Protein AF-0000000086757251 (afdb_homodimer)

Structure (mmCIF, N/CA/C/O backbone):
data_AF-0000000086757251-model_v1
#
loop_
_entity.id
_entity.type
_entity.pdbx_description
1 polymer 'Kinase superfamily protein'
#
loop_
_atom_site.group_PDB
_atom_site.id
_atom_site.type_symbol
_atom_site.label_atom_id
_atom_site.label_alt_id
_atom_site.label_comp_id
_atom_site.label_asym_id
_atom_site.label_entity_id
_atom_site.label_seq_id
_atom_site.pdbx_PDB_ins_code
_atom_site.Cartn_x
_atom_site.Cartn_y
_atom_site.Cartn_z
_atom_site.occupancy
_atom_site.B_iso_or_equiv
_atom_site.auth_seq_id
_atom_site.auth_comp_id
_atom_site.auth_asym_id
_atom_site.auth_atom_id
_atom_site.pdbx_PDB_model_num
ATOM 1 N N . MET A 1 1 ? -74 -48.094 27.797 1 24.83 1 MET A N 1
ATOM 2 C CA . MET A 1 1 ? -72.938 -47.25 28.344 1 24.83 1 MET A CA 1
ATOM 3 C C . MET A 1 1 ? -72 -46.75 27.234 1 24.83 1 MET A C 1
ATOM 5 O O . MET A 1 1 ? -71.25 -47.531 26.672 1 24.83 1 MET A O 1
ATOM 9 N N . LYS A 1 2 ? -72.5 -45.875 26.359 1 26.78 2 LYS A N 1
ATOM 10 C CA . LYS A 1 2 ? -72.062 -45.219 25.125 1 26.78 2 LYS A CA 1
ATOM 11 C C . LYS A 1 2 ? -70.812 -44.375 25.344 1 26.78 2 LYS A C 1
ATOM 13 O O . LYS A 1 2 ? -70.812 -43.469 26.172 1 26.78 2 LYS A O 1
ATOM 18 N N . LEU A 1 3 ? -69.625 -44.938 25.203 1 25.67 3 LEU A N 1
ATOM 19 C CA . LEU A 1 3 ? -68.312 -44.406 25.328 1 25.67 3 LEU A CA 1
ATOM 20 C C . LEU A 1 3 ? -68.125 -43.188 24.438 1 25.67 3 LEU A C 1
ATOM 22 O O . LEU A 1 3 ? -68.25 -43.281 23.219 1 25.67 3 LEU A O 1
ATOM 26 N N . LYS A 1 4 ? -68.5 -41.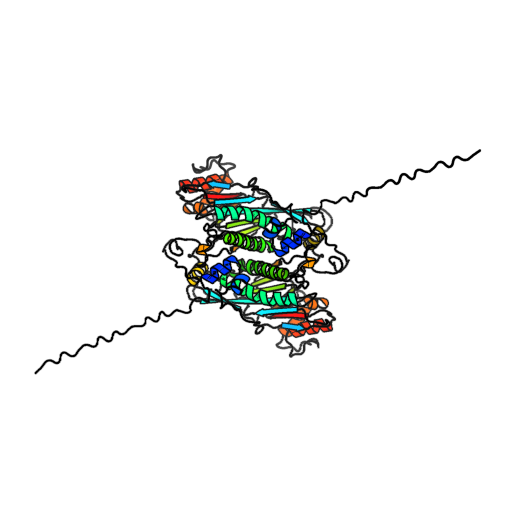969 24.938 1 30.27 4 LYS A N 1
ATOM 27 C CA . LYS A 1 4 ? -68.375 -40.656 24.312 1 30.27 4 LYS A CA 1
ATOM 28 C C . LYS A 1 4 ? -66.938 -40.438 23.828 1 30.27 4 LYS A C 1
ATOM 30 O O . LYS A 1 4 ? -66 -40.531 24.625 1 30.27 4 LYS A O 1
ATOM 35 N N . MET A 1 5 ? -66.562 -40.844 22.609 1 29.48 5 MET A N 1
ATOM 36 C CA . MET A 1 5 ? -65.312 -40.656 21.922 1 29.48 5 MET A CA 1
ATOM 37 C C . MET A 1 5 ? -64.875 -39.219 21.984 1 29.48 5 MET A C 1
ATOM 39 O O . MET A 1 5 ? -65.5 -38.312 21.438 1 29.48 5 MET A O 1
ATOM 43 N N . GLY A 1 6 ? -64.5 -38.719 23.156 1 31.41 6 GLY A N 1
ATOM 44 C CA . GLY A 1 6 ? -63.938 -37.375 23.312 1 31.41 6 GLY A CA 1
ATOM 45 C C . GLY A 1 6 ? -62.938 -37 22.25 1 31.41 6 GLY A C 1
ATOM 46 O O . GLY A 1 6 ? -62.062 -37.812 21.891 1 31.41 6 GLY A O 1
ATOM 47 N N . GLY A 1 7 ? -63.344 -36.219 21.234 1 30.58 7 GLY A N 1
ATOM 48 C CA . GLY A 1 7 ? -62.594 -35.625 20.141 1 30.58 7 GLY A CA 1
ATOM 49 C C . GLY A 1 7 ? -61.312 -34.938 20.609 1 30.58 7 GLY A C 1
ATOM 50 O O . GLY A 1 7 ? -61.344 -34.125 21.516 1 30.58 7 GLY A O 1
ATOM 51 N N . LEU A 1 8 ? -60.156 -35.656 20.719 1 28.03 8 LEU A N 1
ATOM 52 C CA . LEU A 1 8 ? -58.812 -35.156 20.953 1 28.03 8 LEU A CA 1
ATOM 53 C C . LEU A 1 8 ? -58.531 -34 20.016 1 28.03 8 LEU A C 1
ATOM 55 O O . LEU A 1 8 ? -58.469 -34.156 18.797 1 28.03 8 LEU A O 1
ATOM 59 N N . LYS A 1 9 ? -59 -32.719 20.328 1 29.77 9 LYS A N 1
ATOM 60 C CA . LYS A 1 9 ? -58.469 -31.516 19.656 1 29.77 9 LYS A CA 1
ATOM 61 C C . LYS A 1 9 ? -56.938 -31.516 19.625 1 29.77 9 LYS A C 1
ATOM 63 O O . LYS A 1 9 ? -56.312 -31.516 20.672 1 29.77 9 LYS A O 1
ATOM 68 N N . VAL A 1 10 ? -56.344 -32.188 18.641 1 30.39 10 VAL A N 1
ATOM 69 C CA . VAL A 1 10 ? -54.938 -32.031 18.344 1 30.39 10 VAL A CA 1
ATOM 70 C C . VAL A 1 10 ? -54.594 -30.531 18.219 1 30.39 10 VAL A C 1
ATOM 72 O O . VAL A 1 10 ? -55.125 -29.844 17.328 1 30.39 10 VAL A O 1
ATOM 75 N N . VAL A 1 11 ? -54.5 -29.812 19.328 1 31.31 11 VAL A N 1
ATOM 76 C CA . VAL A 1 11 ? -53.875 -28.5 19.281 1 31.31 11 VAL A CA 1
ATOM 77 C C . VAL A 1 11 ? -52.531 -28.594 18.562 1 31.31 11 VAL A C 1
ATOM 79 O O . VAL A 1 11 ? -51.625 -29.281 19.016 1 31.31 11 VAL A O 1
ATOM 82 N N . LEU A 1 12 ? -52.531 -28.469 17.234 1 30.23 12 LEU A N 1
ATOM 83 C CA . LEU A 1 12 ? -51.344 -28.188 16.453 1 30.23 12 LEU A CA 1
ATOM 84 C C . LEU A 1 12 ? -50.594 -27 17.047 1 30.23 12 LEU A C 1
ATOM 86 O O . LEU A 1 12 ? -51.062 -25.859 17.016 1 30.23 12 LEU A O 1
ATOM 90 N N . LEU A 1 13 ? -49.906 -27.188 18.188 1 29.94 13 LEU A N 1
ATOM 91 C CA . LEU A 1 13 ? -48.875 -26.234 18.578 1 29.94 13 LEU A CA 1
ATOM 92 C C . LEU A 1 13 ? -47.938 -25.922 17.406 1 29.94 13 LEU A C 1
ATOM 94 O O . LEU A 1 13 ? -47.188 -26.797 16.953 1 29.94 13 LEU A O 1
ATOM 98 N N . LEU A 1 14 ? -48.344 -25.016 16.531 1 31.31 14 LEU A N 1
ATOM 99 C CA . LEU A 1 14 ? -47.406 -24.344 15.641 1 31.31 14 LEU A CA 1
ATOM 100 C C . LEU A 1 14 ? -46.219 -23.828 16.422 1 31.31 14 LEU A C 1
ATOM 102 O O . LEU A 1 14 ? -46.312 -22.891 17.203 1 31.31 14 LEU A O 1
ATOM 106 N N . LEU A 1 15 ? -45.312 -24.703 16.922 1 32.97 15 LEU A N 1
ATOM 107 C CA . LEU A 1 15 ? -43.969 -24.234 17.281 1 32.97 15 LEU A CA 1
ATOM 108 C C . LEU A 1 15 ? -43.406 -23.328 16.203 1 32.97 15 LEU A C 1
ATOM 110 O O . LEU A 1 15 ? -43.094 -23.781 15.094 1 32.97 15 LEU A O 1
ATOM 114 N N . GLY A 1 16 ? -43.844 -22.094 16.141 1 32.56 16 GLY A N 1
ATOM 115 C CA . GLY A 1 16 ? -43.094 -21.062 15.43 1 32.56 16 GLY A CA 1
ATOM 116 C C . GLY A 1 16 ? -41.625 -21.125 15.656 1 32.56 16 GLY A C 1
ATOM 117 O O . GLY A 1 16 ? -41.125 -20.953 16.781 1 32.56 16 GLY A O 1
ATOM 118 N N . VAL A 1 17 ? -40.906 -22 15.039 1 33.5 17 VAL A N 1
ATOM 119 C CA . VAL A 1 17 ? -39.469 -21.875 14.906 1 33.5 17 VAL A CA 1
ATOM 120 C C . VAL A 1 17 ? -39.094 -20.422 14.609 1 33.5 17 VAL A C 1
ATOM 122 O O . VAL A 1 17 ? -39.375 -19.922 13.508 1 33.5 17 VAL A O 1
ATOM 125 N N . PHE A 1 18 ? -39.188 -19.562 15.594 1 33.09 18 PHE A N 1
ATOM 126 C CA . PHE A 1 18 ? -38.406 -18.328 15.461 1 33.09 18 PHE A CA 1
ATOM 127 C C . PHE A 1 18 ? -37 -18.609 14.977 1 33.09 18 PHE A C 1
ATOM 129 O O . PHE A 1 18 ? -36.188 -19.188 15.711 1 33.09 18 PHE A O 1
ATOM 136 N N . MET A 1 19 ? -36.906 -18.781 13.727 1 33 19 MET A N 1
ATOM 137 C CA . MET A 1 19 ? -35.594 -18.578 13.172 1 33 19 MET A CA 1
ATOM 138 C C . MET A 1 19 ? -34.938 -17.344 13.773 1 33 19 MET A C 1
ATOM 140 O O . MET A 1 19 ? -35.375 -16.219 13.555 1 33 19 MET A O 1
ATOM 144 N N . CYS A 1 20 ? -34.438 -17.453 14.953 1 31.94 20 CYS A N 1
ATOM 145 C CA . CYS A 1 20 ? -33.438 -16.484 15.391 1 31.94 20 CYS A CA 1
ATOM 146 C C . CYS A 1 20 ? -32.531 -16.062 14.25 1 31.94 20 CYS A C 1
ATOM 148 O O . CYS A 1 20 ? -31.672 -16.844 13.828 1 31.94 20 CYS A O 1
ATOM 150 N N . VAL A 1 21 ? -33.094 -15.297 13.367 1 34.94 21 VAL A N 1
ATOM 151 C CA . VAL A 1 21 ? -32.156 -14.508 12.594 1 34.94 21 VAL A CA 1
ATOM 152 C C . VAL A 1 21 ? -31.094 -13.906 13.516 1 34.94 21 VAL A C 1
ATOM 154 O O . VAL A 1 21 ? -31.422 -13.062 14.359 1 34.94 21 VAL A O 1
ATOM 157 N N . ILE A 1 22 ? -30.297 -14.641 14.078 1 34.75 22 ILE A N 1
ATOM 158 C CA . ILE A 1 22 ? -29.109 -14.031 14.672 1 34.75 22 ILE A CA 1
ATOM 159 C C . ILE A 1 22 ? -28.688 -12.82 13.844 1 34.75 22 ILE A C 1
ATOM 161 O O . ILE A 1 22 ? -28.375 -12.945 12.656 1 34.75 22 ILE A O 1
ATOM 165 N N . PRO A 1 23 ? -29.203 -11.648 14.156 1 38.66 23 PRO A N 1
ATOM 166 C CA . PRO A 1 23 ? -28.688 -10.438 13.516 1 38.66 23 PRO A CA 1
ATOM 167 C C . PRO A 1 23 ? -27.172 -10.438 13.383 1 38.66 23 PRO A C 1
ATOM 169 O O . PRO A 1 23 ? -26.562 -9.367 13.305 1 38.66 23 PRO A O 1
ATOM 172 N N . PHE A 1 24 ? -26.484 -11.516 13.477 1 38.84 24 PHE A N 1
ATOM 173 C CA . PHE A 1 24 ? -25.031 -11.508 13.664 1 38.84 24 PHE A CA 1
ATOM 174 C C . PHE A 1 24 ? -24.359 -10.562 12.68 1 38.84 24 PHE A C 1
ATOM 176 O O . PHE A 1 24 ? -23.188 -10.234 12.828 1 38.84 24 PHE A O 1
ATOM 183 N N . SER A 1 25 ? -24.594 -10.609 11.312 1 46.91 25 SER A N 1
ATOM 184 C CA . SER A 1 25 ? -23.594 -10.227 10.312 1 46.91 25 SER A CA 1
ATOM 185 C C . SER A 1 25 ? -23.375 -8.719 10.289 1 46.91 25 SER A C 1
ATOM 187 O O . SER A 1 25 ? -24.344 -7.949 10.359 1 46.91 25 SER A O 1
ATOM 189 N N . TYR A 1 26 ? -22.453 -8.195 11.094 1 49.94 26 TYR A N 1
ATOM 190 C CA . TYR A 1 26 ? -22.109 -6.781 11.023 1 49.94 26 TYR A CA 1
ATOM 191 C C . TYR A 1 26 ? -22.438 -6.207 9.648 1 49.94 26 TYR A C 1
ATOM 193 O O . TYR A 1 26 ? -21.609 -5.512 9.055 1 49.94 26 TYR A O 1
ATOM 201 N N . GLY A 1 27 ? -23.734 -6.586 9.266 1 54.53 27 GLY A N 1
ATOM 202 C CA . GLY A 1 27 ? -24.234 -5.918 8.078 1 54.53 27 GLY A CA 1
ATOM 203 C C . GLY A 1 27 ? -23.516 -6.336 6.809 1 54.53 27 GLY A C 1
ATOM 204 O O . GLY A 1 27 ? -23.656 -5.688 5.77 1 54.53 27 GLY A O 1
ATOM 205 N N . LEU A 1 28 ? -22.484 -7.129 7 1 62.28 28 LEU A N 1
ATOM 206 C CA . LEU A 1 28 ? -21.875 -7.582 5.758 1 62.28 28 LEU A CA 1
ATOM 207 C C . LEU A 1 28 ? -22.812 -8.5 4.984 1 62.28 28 LEU A C 1
ATOM 209 O O . LEU A 1 28 ? -22.922 -9.688 5.293 1 62.28 28 LEU A O 1
ATOM 213 N N . SER A 1 29 ? -23.781 -7.832 4.258 1 66.69 29 SER A N 1
ATOM 214 C CA . SER A 1 29 ? -24.656 -8.625 3.395 1 66.69 29 SER A CA 1
ATOM 215 C C . SER A 1 29 ? -23.891 -9.156 2.186 1 66.69 29 SER A C 1
ATOM 217 O O . SER A 1 29 ? -22.859 -8.609 1.802 1 66.69 29 SER A O 1
ATOM 219 N N . GLU A 1 30 ? -24.359 -10.297 1.743 1 76.56 30 GLU A N 1
ATOM 220 C CA . GLU A 1 30 ? -23.797 -10.953 0.568 1 76.56 30 GLU A CA 1
ATOM 221 C C . GLU A 1 30 ? -23.641 -9.977 -0.592 1 76.56 30 GLU A C 1
ATOM 223 O O . GLU A 1 30 ? -22.578 -9.93 -1.231 1 76.56 30 GLU A O 1
ATOM 228 N N . SER A 1 31 ? -24.609 -9.203 -0.72 1 81.19 31 SER A N 1
ATOM 229 C CA . SER A 1 31 ? -24.609 -8.266 -1.836 1 81.19 31 SER A CA 1
ATOM 230 C C . SER A 1 31 ? -23.578 -7.164 -1.637 1 81.19 31 SER A C 1
ATOM 232 O O . SER A 1 31 ? -22.938 -6.727 -2.596 1 81.19 31 SER A O 1
ATOM 234 N N . CYS A 1 32 ? -23.281 -6.895 -0.392 1 86.75 32 CYS A N 1
ATOM 235 C CA . CYS A 1 32 ? -22.375 -5.785 -0.13 1 86.75 32 CYS A CA 1
ATOM 236 C C . CYS A 1 32 ? -20.922 -6.203 -0.359 1 86.75 32 CYS A C 1
ATOM 238 O O . CYS A 1 32 ? -20.094 -5.383 -0.757 1 86.75 32 CYS A O 1
ATOM 240 N N . MET A 1 33 ? -20.672 -7.496 -0.196 1 86.81 33 MET A N 1
ATOM 241 C CA . MET A 1 33 ? -19.312 -8 -0.446 1 86.81 33 MET A CA 1
ATOM 242 C C . MET A 1 33 ? -18.969 -7.898 -1.926 1 86.81 33 MET A C 1
ATOM 244 O O . MET A 1 33 ? -17.859 -7.48 -2.275 1 86.81 33 MET A O 1
ATOM 248 N N . MET A 1 34 ? -19.906 -8.234 -2.725 1 89.19 34 MET A N 1
ATOM 249 C CA . MET A 1 34 ? -19.688 -8.164 -4.168 1 89.19 34 MET A CA 1
ATOM 250 C C . MET A 1 34 ? -19.547 -6.715 -4.621 1 89.19 34 MET A C 1
ATOM 252 O O . MET A 1 34 ? -18.656 -6.398 -5.422 1 89.19 34 MET A O 1
ATOM 256 N N . VAL A 1 35 ? -20.422 -5.863 -4.098 1 90.69 35 VAL A N 1
ATOM 257 C CA . VAL A 1 35 ? -20.375 -4.445 -4.441 1 90.69 35 VAL A CA 1
ATOM 258 C C . VAL A 1 35 ? -19.031 -3.848 -4.027 1 90.69 35 VAL A C 1
ATOM 260 O O . VAL A 1 35 ? -18.438 -3.078 -4.777 1 90.69 35 VAL A O 1
ATOM 263 N N . TYR A 1 36 ? -18.531 -4.234 -2.889 1 89.75 36 TYR A N 1
ATOM 264 C CA . TYR A 1 36 ? -17.25 -3.754 -2.393 1 89.75 36 TYR A CA 1
ATOM 265 C C . TYR A 1 36 ? -16.109 -4.184 -3.312 1 89.75 36 TYR A C 1
ATOM 267 O O . TYR A 1 36 ? -15.242 -3.379 -3.645 1 89.75 36 TYR A O 1
ATOM 275 N N . ASP A 1 37 ? -16.125 -5.461 -3.623 1 90.5 37 ASP A N 1
ATOM 276 C CA . ASP A 1 37 ? -15.023 -5.973 -4.441 1 90.5 37 ASP A CA 1
ATOM 277 C C . ASP A 1 37 ? -15.008 -5.32 -5.82 1 90.5 37 ASP A C 1
ATOM 279 O O . ASP A 1 37 ? -13.961 -5.234 -6.465 1 90.5 37 ASP A O 1
ATOM 283 N N . GLU A 1 38 ? -16.156 -4.816 -6.266 1 91.5 38 GLU A N 1
ATOM 284 C CA . GLU A 1 38 ? -16.281 -4.195 -7.582 1 91.5 38 GLU A CA 1
ATOM 285 C C . GLU A 1 38 ? -15.789 -2.75 -7.562 1 91.5 38 GLU A C 1
ATOM 287 O O . GLU A 1 38 ? -15.023 -2.338 -8.438 1 91.5 38 GLU A O 1
ATOM 292 N N . GLY A 1 39 ? -16.25 -2.057 -6.547 1 92.75 39 GLY A N 1
ATOM 293 C CA . GLY A 1 39 ? -16 -0.626 -6.602 1 92.75 39 GLY A CA 1
ATOM 294 C C . GLY A 1 39 ? -15.5 -0.056 -5.285 1 92.75 39 GLY A C 1
ATOM 295 O O . GLY A 1 39 ? -15.344 1.158 -5.148 1 92.75 39 GLY A O 1
ATOM 296 N N . ARG A 1 40 ? -15.281 -0.9 -4.363 1 93.06 40 ARG A N 1
ATOM 297 C CA . ARG A 1 40 ? -14.773 -0.515 -3.051 1 93.06 40 ARG A CA 1
ATOM 298 C C . ARG A 1 40 ? -15.75 0.404 -2.332 1 93.06 40 ARG A C 1
ATOM 300 O O . ARG A 1 40 ? -16.969 0.252 -2.471 1 93.06 40 ARG A O 1
ATOM 307 N N . ALA A 1 41 ? -15.344 1.304 -1.466 1 91.44 41 ALA A N 1
ATOM 308 C CA . ALA A 1 41 ? -16.172 2.055 -0.527 1 91.44 41 ALA A CA 1
ATOM 309 C C . ALA A 1 41 ? -17.188 2.916 -1.266 1 91.44 41 ALA A C 1
ATOM 311 O O . ALA A 1 41 ? -18.375 2.949 -0.895 1 91.44 41 ALA A O 1
ATOM 312 N N . PRO A 1 42 ? -16.766 3.678 -2.361 1 92.69 42 PRO A N 1
ATOM 313 C CA . PRO A 1 42 ? -17.781 4.492 -3.041 1 92.69 42 PRO A CA 1
ATOM 314 C C . PRO A 1 42 ? -18.969 3.668 -3.539 1 92.69 42 PRO A C 1
ATOM 316 O O . PRO A 1 42 ? -20.109 4.117 -3.453 1 92.69 42 PRO A O 1
ATOM 319 N N . ALA A 1 43 ? -18.688 2.486 -4.051 1 92.25 43 ALA A N 1
ATOM 320 C CA . ALA A 1 43 ? -19.75 1.624 -4.551 1 92.25 43 ALA A CA 1
ATOM 321 C C . ALA A 1 43 ? -20.672 1.168 -3.416 1 92.25 43 ALA A C 1
ATOM 323 O O . ALA A 1 43 ? -21.891 1.141 -3.566 1 92.25 43 ALA A O 1
ATOM 324 N N . VAL A 1 44 ? -20.094 0.826 -2.281 1 90.12 44 VAL A N 1
ATOM 325 C CA . VAL A 1 44 ? -20.859 0.367 -1.129 1 90.12 44 VAL A CA 1
ATOM 326 C C . VAL A 1 44 ? -21.766 1.489 -0.633 1 90.12 44 VAL A C 1
ATOM 328 O O . VAL A 1 44 ? -22.953 1.267 -0.368 1 90.12 44 VAL A O 1
ATOM 331 N N . LEU A 1 45 ? -21.234 2.709 -0.565 1 89.56 45 LEU A N 1
ATOM 332 C CA . LEU A 1 45 ? -21.969 3.85 -0.016 1 89.56 45 LEU A CA 1
ATOM 333 C C . LEU A 1 45 ? -23.109 4.266 -0.939 1 89.56 45 LEU A C 1
ATOM 335 O O . LEU A 1 45 ? -24.109 4.828 -0.485 1 89.56 45 LEU A O 1
ATOM 339 N N . ARG A 1 46 ? -23 3.969 -2.182 1 90.06 46 ARG A N 1
ATOM 340 C CA . ARG A 1 46 ? -24.016 4.398 -3.15 1 90.06 46 ARG A CA 1
ATOM 341 C C . ARG A 1 46 ? -24.984 3.27 -3.461 1 90.06 46 ARG A C 1
ATOM 343 O O . ARG A 1 46 ? -26 3.488 -4.125 1 90.06 46 ARG A O 1
ATOM 350 N N . SER A 1 47 ? -24.703 2.096 -2.975 1 89.12 47 SER A N 1
ATOM 351 C CA . SER A 1 47 ? -25.516 0.935 -3.338 1 89.12 47 SER A CA 1
ATOM 352 C C . SER A 1 47 ? -26.766 0.849 -2.488 1 89.12 47 SER A C 1
ATOM 354 O O . SER A 1 47 ? -26.703 0.896 -1.258 1 89.12 47 SER A O 1
ATOM 356 N N . PRO A 1 48 ? -27.906 0.667 -3.049 1 86.69 48 PRO A N 1
ATOM 357 C CA . PRO A 1 48 ? -29.141 0.462 -2.277 1 86.69 48 PRO A CA 1
ATOM 358 C C . PRO A 1 48 ? -29.141 -0.857 -1.507 1 86.69 48 PRO A C 1
ATOM 360 O O . PRO A 1 48 ? -29.906 -1.022 -0.558 1 86.69 48 PRO A O 1
ATOM 363 N N . GLU A 1 49 ? -28.297 -1.789 -1.892 1 83.44 49 GLU A N 1
ATOM 364 C CA . GLU A 1 49 ? -28.219 -3.105 -1.264 1 83.44 49 GLU A CA 1
ATOM 365 C C . GLU A 1 49 ? -27.422 -3.049 0.036 1 83.44 49 GLU A C 1
ATOM 367 O O . GLU A 1 49 ? -27.406 -4.012 0.803 1 83.44 49 GLU A O 1
ATOM 372 N N . CYS A 1 50 ? -26.734 -1.93 0.212 1 84.38 50 CYS A N 1
ATOM 373 C CA . CYS A 1 50 ? -25.891 -1.798 1.396 1 84.38 50 CYS A CA 1
ATOM 374 C C . CYS A 1 50 ? -26.328 -0.61 2.246 1 84.38 50 CYS A C 1
ATOM 376 O O . CYS A 1 50 ? -25.547 0.324 2.459 1 84.38 50 CYS A O 1
ATOM 378 N N . PRO A 1 51 ? -27.484 -0.583 2.863 1 69.75 51 PRO A N 1
ATOM 379 C CA . PRO A 1 51 ? -28.062 0.611 3.48 1 69.75 51 PRO A CA 1
ATOM 380 C C . PRO A 1 51 ? -27.406 0.966 4.812 1 69.75 51 PRO A C 1
ATOM 382 O O . PRO A 1 51 ? -27.422 2.129 5.227 1 69.75 51 PRO A O 1
ATOM 385 N N . ASP A 1 52 ? -26.828 -0.021 5.559 1 64.75 52 ASP A N 1
ATOM 386 C CA . ASP A 1 52 ? -26.438 0.162 6.953 1 64.75 52 ASP A CA 1
ATOM 387 C C . ASP A 1 52 ? -25.047 0.799 7.047 1 64.75 52 ASP A C 1
ATOM 389 O O . ASP A 1 52 ? -24.547 1.06 8.148 1 64.75 52 ASP A O 1
ATOM 393 N N . TRP A 1 53 ? -24.422 0.988 6.02 1 60.53 53 TRP A N 1
ATOM 394 C CA . TRP A 1 53 ? -23.047 1.456 6.176 1 60.53 53 TRP A CA 1
ATOM 395 C C . TRP A 1 53 ? -22.984 2.977 6.098 1 60.53 53 TRP A C 1
ATOM 397 O O . TRP A 1 53 ? -22.703 3.539 5.035 1 60.53 53 TRP A O 1
ATOM 407 N N . VAL A 1 54 ? -23.938 3.656 6.719 1 51.78 54 VAL A N 1
ATOM 408 C CA . VAL A 1 54 ? -23.828 5.109 6.812 1 51.78 54 VAL A CA 1
ATOM 409 C C . VAL A 1 54 ? -22.875 5.48 7.945 1 51.78 54 VAL A C 1
ATOM 411 O O . VAL A 1 54 ? -23.141 5.199 9.117 1 51.78 54 VAL A O 1
ATOM 414 N N . LEU A 1 55 ? -21.609 5.117 7.836 1 54.84 55 LEU A N 1
ATOM 415 C CA . LEU A 1 55 ? -20.625 5.328 8.891 1 54.84 55 LEU A CA 1
ATOM 416 C C . LEU A 1 55 ? -20.594 6.789 9.336 1 54.84 55 LEU A C 1
ATOM 418 O O . LEU A 1 55 ? -20.562 7.691 8.492 1 54.84 55 LEU A O 1
ATOM 422 N N . SER A 1 56 ? -21.266 6.938 10.375 1 48.38 56 SER A N 1
ATOM 423 C CA . SER A 1 56 ? -21.453 8.203 11.07 1 48.38 56 SER A CA 1
ATOM 424 C C . SER A 1 56 ? -20.141 8.969 11.203 1 48.38 56 SER A C 1
ATOM 426 O O . SER A 1 56 ? -19.062 8.398 11.039 1 48.38 56 SER A O 1
ATOM 428 N N . ALA A 1 57 ? -20.266 10.156 11.969 1 45.16 57 ALA A N 1
ATOM 429 C CA . ALA A 1 57 ? -19.703 11.453 12.32 1 45.16 57 ALA A CA 1
ATOM 430 C C . ALA A 1 57 ? -18.344 11.312 12.969 1 45.16 57 ALA A C 1
ATOM 432 O O . ALA A 1 57 ? -18 10.242 13.484 1 45.16 57 ALA A O 1
ATOM 433 N N . GLU A 1 58 ? -17.672 12.328 13.086 1 49.38 58 GLU A N 1
ATOM 434 C CA . GLU A 1 58 ? -16.484 12.992 13.609 1 49.38 58 GLU A CA 1
ATOM 435 C C . GLU A 1 58 ? -16.188 12.547 15.039 1 49.38 58 GLU A C 1
ATOM 437 O O . GLU A 1 58 ? -16.969 12.797 15.953 1 49.38 58 GLU A O 1
ATOM 442 N N . SER A 1 59 ? -15.953 11.219 15.289 1 51 59 SER A N 1
ATOM 443 C CA . SER A 1 59 ? -15.703 11.117 16.719 1 51 59 SER A CA 1
ATOM 444 C C . SER A 1 59 ? -14.375 11.766 17.094 1 51 59 SER A C 1
ATOM 446 O O . SER A 1 59 ? -13.312 11.32 16.656 1 51 59 SER A O 1
ATOM 448 N N . ARG A 1 60 ? -14.43 13.102 17.203 1 56.97 60 ARG A N 1
ATOM 449 C CA . ARG A 1 60 ? -13.312 13.852 17.766 1 56.97 60 ARG A CA 1
ATOM 450 C C . ARG A 1 60 ? -13.18 13.609 19.266 1 56.97 60 ARG A C 1
ATOM 452 O O . ARG A 1 60 ? -12.383 14.273 19.938 1 56.97 60 ARG A O 1
ATOM 459 N N . LEU A 1 61 ? -13.969 12.648 19.828 1 55.38 61 LEU A N 1
ATOM 460 C CA . LEU A 1 61 ? -14.156 12.727 21.266 1 55.38 61 LEU A CA 1
ATOM 461 C C . LEU A 1 61 ? -12.859 12.375 22 1 55.38 61 LEU A C 1
ATOM 463 O O . LEU A 1 61 ? -12.594 12.906 23.078 1 55.38 61 LEU A O 1
ATOM 467 N N . ASN A 1 62 ? -11.906 11.68 21.328 1 72.44 62 ASN A N 1
ATOM 468 C CA . ASN A 1 62 ? -10.773 11.297 22.156 1 72.44 62 ASN A CA 1
ATOM 469 C C . ASN A 1 62 ? -9.453 11.812 21.594 1 72.44 62 ASN A C 1
ATOM 471 O O . ASN A 1 62 ? -8.398 11.227 21.828 1 72.44 62 ASN A O 1
ATOM 475 N N . CYS A 1 63 ? -9.672 12.969 20.984 1 86.75 63 CYS A N 1
ATOM 476 C CA . CYS A 1 63 ? -8.477 13.547 20.375 1 86.75 63 CYS A CA 1
ATOM 477 C C . CYS A 1 63 ? -8.195 14.938 20.938 1 86.75 63 CYS A C 1
ATOM 479 O O . CYS A 1 63 ? -9.125 15.703 21.188 1 86.75 63 CYS A O 1
ATOM 481 N N . GLN A 1 64 ? -6.988 15.234 21.297 1 89.69 64 GLN A N 1
ATOM 482 C CA . GLN A 1 64 ? -6.562 16.594 21.609 1 89.69 64 GLN A CA 1
ATOM 483 C C . GLN A 1 64 ? -6.145 17.344 20.344 1 89.69 64 GLN A C 1
ATOM 485 O O . GLN A 1 64 ? -5.141 17 19.719 1 89.69 64 GLN A O 1
ATOM 490 N N . PHE A 1 65 ? -6.973 18.281 19.953 1 93.5 65 PHE A N 1
ATOM 491 C CA . PHE A 1 65 ? -6.652 19.016 18.734 1 93.5 65 PHE A CA 1
ATOM 492 C C . PHE A 1 65 ? -7 20.484 18.875 1 93.5 65 PHE A C 1
ATOM 494 O O . PHE A 1 65 ? -7.715 20.875 19.797 1 93.5 65 PHE A O 1
ATOM 501 N N . SER A 1 66 ? -6.375 21.297 18.109 1 94.88 66 SER A N 1
ATOM 502 C CA . SER A 1 66 ? -6.668 22.734 18 1 94.88 66 SER A CA 1
ATOM 503 C C . SER A 1 66 ? -6.582 23.203 16.562 1 94.88 66 SER A C 1
ATOM 505 O O . SER A 1 66 ? -5.691 22.781 15.812 1 94.88 66 SER A O 1
ATOM 507 N N . THR A 1 67 ? -7.609 23.891 16.125 1 95.56 67 THR A N 1
ATOM 508 C CA . THR A 1 67 ? -7.629 24.516 14.805 1 95.56 67 THR A CA 1
ATOM 509 C C . THR A 1 67 ? -8.016 25.984 14.898 1 95.56 67 THR A C 1
ATOM 511 O O . THR A 1 67 ? -8.883 26.359 15.695 1 95.56 67 THR A O 1
ATOM 514 N N . THR A 1 68 ? -7.293 26.844 14.227 1 96.25 68 THR A N 1
ATOM 515 C CA . THR A 1 68 ? -7.648 28.266 14.164 1 96.25 68 THR A CA 1
ATOM 516 C C . THR A 1 68 ? -7.387 28.828 12.766 1 96.25 68 THR A C 1
ATOM 518 O O . THR A 1 68 ? -6.5 28.344 12.055 1 96.25 68 THR A O 1
ATOM 521 N N . GLN A 1 69 ? -8.164 29.719 12.445 1 96.56 69 GLN A N 1
ATOM 522 C CA . GLN A 1 69 ? -8.008 30.375 11.148 1 96.56 69 GLN A CA 1
ATOM 523 C C . GLN A 1 69 ? -6.719 31.188 11.102 1 96.56 69 GLN A C 1
ATOM 525 O O . GLN A 1 69 ? -6.164 31.422 10.023 1 96.56 69 GLN A O 1
ATOM 530 N N . GLY A 1 70 ? -6.195 31.594 12.266 1 95.62 70 GLY A N 1
ATOM 531 C CA . GLY A 1 70 ? -5.004 32.406 12.32 1 95.62 70 GLY A CA 1
ATOM 532 C C . GLY A 1 70 ? -5.188 33.781 11.656 1 95.62 70 GLY A C 1
ATOM 533 O O . GLY A 1 70 ? -6.156 34.469 11.945 1 95.62 70 GLY A O 1
ATOM 534 N N . ARG A 1 71 ? -4.316 34.156 10.852 1 95.69 71 ARG A N 1
ATOM 535 C CA . ARG A 1 71 ? -4.363 35.469 10.227 1 95.69 71 ARG A CA 1
ATOM 536 C C . ARG A 1 71 ? -4.953 35.406 8.828 1 95.69 71 ARG A C 1
ATOM 538 O O . ARG A 1 71 ? -4.977 36.406 8.102 1 95.69 71 ARG A O 1
ATOM 545 N N . ARG A 1 72 ? -5.371 34.188 8.414 1 95.5 72 ARG A N 1
ATOM 546 C CA . ARG A 1 72 ? -6.047 34.031 7.133 1 95.5 72 ARG A CA 1
ATOM 547 C C . ARG A 1 72 ? -7.492 34.5 7.211 1 95.5 72 ARG A C 1
ATOM 549 O O . ARG A 1 72 ? -8.047 34.625 8.305 1 95.5 72 ARG A O 1
ATOM 556 N N . ARG A 1 73 ? -8.086 34.75 6.098 1 94.44 73 ARG A N 1
ATOM 557 C CA . ARG A 1 73 ? -9.469 35.219 6.027 1 94.44 73 ARG A CA 1
ATOM 558 C C . ARG A 1 73 ? -10.438 34.062 6.301 1 94.44 73 ARG A C 1
ATOM 560 O O . ARG A 1 73 ? -11.523 34.281 6.844 1 94.44 73 ARG A O 1
ATOM 567 N N . TYR A 1 74 ? -10.07 32.906 5.852 1 95.31 74 TYR A N 1
ATOM 568 C CA . TYR A 1 74 ? -10.945 31.75 6.047 1 95.31 74 TYR A CA 1
ATOM 569 C C . TYR A 1 74 ? -10.164 30.531 6.492 1 95.31 74 TYR A C 1
ATOM 571 O O . TYR A 1 74 ? -8.953 30.438 6.27 1 95.31 74 TYR A O 1
ATOM 579 N N . GLN A 1 75 ? -10.852 29.594 7.137 1 97.19 75 GLN A N 1
ATOM 580 C CA . GLN A 1 75 ? -10.281 28.328 7.586 1 97.19 75 GLN A CA 1
ATOM 581 C C . GLN A 1 75 ? -10.445 27.234 6.527 1 97.19 75 GLN A C 1
ATOM 583 O O . GLN A 1 75 ? -11.562 26.875 6.176 1 97.19 75 GLN A O 1
ATOM 588 N N . GLU A 1 76 ? -9.32 26.734 6.062 1 98.06 76 GLU A N 1
ATOM 589 C CA . GLU A 1 76 ? -9.367 25.734 5.012 1 98.06 76 GLU A CA 1
ATOM 590 C C . GLU A 1 76 ? -8.867 24.375 5.52 1 98.06 76 GLU A C 1
ATOM 592 O O . GLU A 1 76 ? -8.961 23.375 4.816 1 98.06 76 GLU A O 1
ATOM 597 N N . ASP A 1 77 ? -8.367 24.328 6.758 1 98.12 77 ASP A N 1
ATOM 598 C CA . ASP A 1 77 ? -7.879 23.078 7.344 1 98.12 77 ASP A CA 1
ATOM 599 C C . ASP A 1 77 ? -9.031 22.234 7.859 1 98.12 77 ASP A C 1
ATOM 601 O O . ASP A 1 77 ? -10.039 22.766 8.336 1 98.12 77 ASP A O 1
ATOM 605 N N . HIS A 1 78 ? -8.875 20.984 7.73 1 97.31 78 HIS A N 1
ATOM 606 C CA . HIS A 1 78 ? -9.781 20.047 8.359 1 97.31 78 HIS A CA 1
ATOM 607 C C . HIS A 1 78 ? -9.023 18.938 9.07 1 97.31 78 HIS A C 1
ATOM 609 O O . HIS A 1 78 ? -7.922 18.562 8.648 1 97.31 78 HIS A O 1
ATOM 615 N N . ILE A 1 79 ? -9.578 18.469 10.211 1 95.69 79 ILE A N 1
ATOM 616 C CA . ILE A 1 79 ? -8.977 17.406 11.008 1 95.69 79 ILE A CA 1
ATOM 617 C C . ILE A 1 79 ? -9.961 16.25 11.156 1 95.69 79 ILE A C 1
ATOM 619 O O . ILE A 1 79 ? -11.156 16.469 11.352 1 95.69 79 ILE A O 1
ATOM 623 N N . SER A 1 80 ? -9.5 15.055 10.969 1 93.56 80 SER A N 1
ATOM 624 C CA . SER A 1 80 ? -10.211 13.828 11.305 1 93.56 80 SER A CA 1
ATOM 625 C C . SER A 1 80 ? -9.445 13 12.328 1 93.56 80 SER A C 1
ATOM 627 O O . SER A 1 80 ? -8.266 12.703 12.133 1 93.56 80 SER A O 1
ATOM 629 N N . CYS A 1 81 ? -10.156 12.672 13.469 1 93.06 81 CYS A N 1
ATOM 630 C CA . CYS A 1 81 ? -9.438 11.961 14.523 1 93.06 81 CYS A CA 1
ATOM 631 C C . CYS A 1 81 ? -10.359 10.969 15.234 1 93.06 81 CYS A C 1
ATOM 633 O O . CYS A 1 81 ? -11.461 11.336 15.656 1 93.06 81 CYS A O 1
ATOM 635 N N . ASN A 1 82 ? -10.023 9.758 15.289 1 91.19 82 ASN A N 1
ATOM 636 C CA . ASN A 1 82 ? -10.617 8.688 16.078 1 91.19 82 ASN A CA 1
ATOM 637 C C . ASN A 1 82 ? -9.555 7.766 16.672 1 91.19 82 ASN A C 1
ATOM 639 O O . ASN A 1 82 ? -8.961 6.961 15.945 1 91.19 82 ASN A O 1
ATOM 643 N N . LEU A 1 83 ? -9.312 7.871 17.938 1 90.94 83 LEU A N 1
ATOM 644 C CA . LEU A 1 83 ? -8.234 7.105 18.562 1 90.94 83 LEU A CA 1
ATOM 645 C C . LEU A 1 83 ? -8.742 5.746 19.047 1 90.94 83 LEU A C 1
ATOM 647 O O . LEU A 1 83 ? -7.949 4.898 19.453 1 90.94 83 LEU A O 1
ATOM 651 N N . ASP A 1 84 ? -10.031 5.527 18.953 1 86.62 84 ASP A N 1
ATOM 652 C CA . ASP A 1 84 ? -10.617 4.285 19.453 1 86.62 84 ASP A CA 1
ATOM 653 C C . ASP A 1 84 ? -11.586 3.686 18.422 1 86.62 84 ASP A C 1
ATOM 655 O O . ASP A 1 84 ? -12.719 3.352 18.766 1 86.62 84 ASP A O 1
ATOM 659 N N . MET A 1 85 ? -11.109 3.725 17.219 1 85.56 85 MET A N 1
ATOM 660 C CA . MET A 1 85 ? -11.945 3.102 16.188 1 85.56 85 MET A CA 1
ATOM 661 C C . MET A 1 85 ? -11.969 1.586 16.359 1 85.56 85 MET A C 1
ATOM 663 O O . MET A 1 85 ? -10.914 0.943 16.391 1 85.56 85 MET A O 1
ATOM 667 N N . LYS A 1 86 ? -13.133 1.025 16.531 1 83.12 86 LYS A N 1
ATOM 668 C CA . LYS A 1 86 ? -13.281 -0.419 16.688 1 83.12 86 LYS A CA 1
ATOM 669 C C . LYS A 1 86 ? -13.562 -1.085 15.336 1 83.12 86 LYS A C 1
ATOM 671 O O . LYS A 1 86 ? -14.555 -0.762 14.68 1 83.12 86 LYS A O 1
ATOM 676 N N . ILE A 1 87 ? -12.711 -1.868 14.922 1 80.31 87 ILE A N 1
ATOM 677 C CA . ILE A 1 87 ? -12.898 -2.654 13.711 1 80.31 87 ILE A CA 1
ATOM 678 C C . ILE A 1 87 ? -13.234 -4.098 14.078 1 80.31 87 ILE A C 1
ATOM 680 O O . ILE A 1 87 ? -12.453 -4.773 14.75 1 80.31 87 ILE A O 1
ATOM 684 N N . PRO A 1 88 ? -14.352 -4.504 13.672 1 75.12 88 PRO A N 1
ATOM 685 C CA . PRO A 1 88 ? -14.758 -5.871 14.016 1 75.12 88 PRO A CA 1
ATOM 686 C C . PRO A 1 88 ? -13.914 -6.93 13.312 1 75.12 88 PRO A C 1
ATOM 688 O O . PRO A 1 88 ? -13.594 -6.785 12.125 1 75.12 88 PRO A O 1
ATOM 691 N N . LEU A 1 89 ? -13.375 -7.832 14.242 1 66.94 89 LEU A N 1
ATOM 692 C CA . LEU A 1 89 ? -12.68 -9.008 13.727 1 66.94 89 LEU A CA 1
ATOM 693 C C . LEU A 1 89 ? -13.469 -10.273 14.016 1 66.94 89 LEU A C 1
ATOM 695 O O . LEU A 1 89 ? -14.141 -10.375 15.047 1 66.94 89 LEU A O 1
ATOM 699 N N . SER A 1 90 ? -13.828 -11.047 13.078 1 57.34 90 SER A N 1
ATOM 700 C CA . SER A 1 90 ? -14.531 -12.289 13.391 1 57.34 90 SER A CA 1
ATOM 701 C C . SER A 1 90 ? -13.555 -13.391 13.789 1 57.34 90 SER A C 1
ATOM 703 O O . SER A 1 90 ? -12.586 -13.664 13.078 1 57.34 90 SER A O 1
ATOM 705 N N . GLY A 1 91 ? -13.281 -13.594 15.102 1 53.97 91 GLY A N 1
ATOM 706 C CA . GLY A 1 91 ? -12.43 -14.68 15.547 1 53.97 91 GLY A CA 1
ATOM 707 C C . GLY A 1 91 ? -13.203 -15.859 16.109 1 53.97 91 GLY A C 1
ATOM 708 O O . GLY A 1 91 ? -14.43 -15.836 16.156 1 53.97 91 GLY A O 1
ATOM 709 N N . GLU A 1 92 ? -12.562 -17.047 16.203 1 52.44 92 GLU A N 1
ATOM 710 C CA . GLU A 1 92 ? -13.109 -18.297 16.703 1 52.44 92 GLU A CA 1
ATOM 711 C C . GLU A 1 92 ? -13.891 -18.078 18 1 52.44 92 GLU A C 1
ATOM 713 O O . GLU A 1 92 ? -14.898 -18.734 18.25 1 52.44 92 GLU A O 1
ATOM 718 N N . ASN A 1 93 ? -13.344 -17.141 18.766 1 52.81 93 ASN A N 1
ATOM 719 C CA . ASN A 1 93 ? -13.938 -16.969 20.078 1 52.81 93 ASN A CA 1
ATOM 720 C C . ASN A 1 93 ? -14.938 -15.805 20.094 1 52.81 93 ASN A C 1
ATOM 722 O O . ASN A 1 93 ? -15.125 -15.156 21.125 1 52.81 93 ASN A O 1
ATOM 726 N N . GLY A 1 94 ? -15.516 -15.609 18.922 1 55.41 94 GLY A N 1
ATOM 727 C CA . GLY A 1 94 ? -16.484 -14.531 18.828 1 55.41 94 GLY A CA 1
ATOM 728 C C . GLY A 1 94 ? -15.922 -13.273 18.203 1 55.41 94 GLY A C 1
ATOM 729 O O . GLY A 1 94 ? -14.766 -13.242 17.781 1 55.41 94 GLY A O 1
ATOM 730 N N . PRO A 1 95 ? -16.875 -12.336 18.062 1 58.22 95 PRO A N 1
ATOM 731 C CA . PRO A 1 95 ? -16.438 -11.078 17.469 1 58.22 95 PRO A CA 1
ATOM 732 C C . PRO A 1 95 ? -15.383 -10.367 18.312 1 58.22 95 PRO A C 1
ATOM 734 O O . PRO A 1 95 ? -15.562 -10.211 19.531 1 58.22 95 PRO A O 1
ATOM 737 N N . LYS A 1 96 ? -14.203 -10.383 17.859 1 68.5 96 LYS A N 1
ATOM 738 C CA . LYS A 1 96 ? -13.164 -9.57 18.484 1 68.5 96 LYS A CA 1
ATOM 739 C C . LYS A 1 96 ? -12.945 -8.266 17.734 1 68.5 96 LYS A C 1
ATOM 741 O O . LYS A 1 96 ? -13.211 -8.195 16.531 1 68.5 96 LYS A O 1
ATOM 746 N N . ASN A 1 97 ? -12.945 -7.168 18.531 1 73.38 97 ASN A N 1
ATOM 747 C CA . ASN A 1 97 ? -12.633 -5.883 17.906 1 73.38 97 ASN A CA 1
ATOM 748 C C . ASN A 1 97 ? -11.148 -5.543 18.047 1 73.38 97 ASN A C 1
ATOM 750 O O . ASN A 1 97 ? -10.516 -5.883 19.047 1 73.38 97 ASN A O 1
ATOM 754 N N . ILE A 1 98 ? -10.703 -5.07 16.984 1 76.38 98 ILE A N 1
ATOM 755 C CA . ILE A 1 98 ? -9.391 -4.449 17.078 1 76.38 98 ILE A CA 1
ATOM 756 C C . ILE A 1 98 ? -9.539 -2.934 17.172 1 76.38 98 ILE A C 1
ATOM 758 O O . ILE A 1 98 ? -10.383 -2.346 16.484 1 76.38 98 ILE A O 1
ATOM 762 N N . ASN A 1 99 ? -8.781 -2.355 18.062 1 81.69 99 ASN A N 1
ATOM 763 C CA . ASN A 1 99 ? -8.773 -0.903 18.203 1 81.69 99 ASN A CA 1
ATOM 764 C C . ASN A 1 99 ? -7.723 -0.265 17.297 1 81.69 99 ASN A C 1
ATOM 766 O O . ASN A 1 99 ? -6.551 -0.642 17.344 1 81.69 99 ASN A O 1
ATOM 770 N N . VAL A 1 100 ? -8.148 0.663 16.531 1 86.25 100 VAL A N 1
ATOM 771 C CA . VAL A 1 100 ? -7.246 1.391 15.641 1 86.25 100 VAL A CA 1
ATOM 772 C C . VAL A 1 100 ? -7.387 2.893 15.883 1 86.25 100 VAL A C 1
ATOM 774 O O . VAL A 1 100 ? -8.492 3.432 15.859 1 86.25 100 VAL A O 1
ATOM 777 N N . GLY A 1 101 ? -6.258 3.547 16.234 1 90.5 101 GLY A N 1
ATOM 778 C CA . GLY A 1 101 ? -6.246 5 16.219 1 90.5 101 GLY A CA 1
ATOM 779 C C . GLY A 1 101 ? -5.977 5.586 14.852 1 90.5 101 GLY A C 1
ATOM 780 O O . GLY A 1 101 ? -5.027 5.188 14.172 1 90.5 101 GLY A O 1
ATOM 781 N N . VAL A 1 102 ? -6.848 6.438 14.414 1 92.56 102 VAL A N 1
ATOM 782 C CA . VAL A 1 102 ? -6.695 7.086 13.109 1 92.56 102 VAL A CA 1
ATOM 783 C C . VAL A 1 102 ? -6.715 8.602 13.281 1 92.56 102 VAL A C 1
ATOM 785 O O . VAL A 1 102 ? -7.664 9.156 13.844 1 92.56 102 VAL A O 1
ATOM 788 N N . VAL A 1 103 ? -5.645 9.25 12.867 1 95.5 103 VAL A N 1
ATOM 789 C CA . VAL A 1 103 ? -5.543 10.703 12.906 1 95.5 103 VAL A CA 1
ATOM 790 C C . VAL A 1 103 ? -5.137 11.227 11.523 1 95.5 103 VAL A C 1
ATOM 792 O O . VAL A 1 103 ? -4.219 10.695 10.898 1 95.5 103 VAL A O 1
ATOM 795 N N . ALA A 1 104 ? -5.852 12.211 11.055 1 96.94 104 ALA A N 1
ATOM 796 C CA . ALA A 1 104 ? -5.516 12.805 9.766 1 96.94 104 ALA A CA 1
ATOM 797 C C . ALA A 1 104 ? -5.699 14.32 9.789 1 96.94 104 ALA A C 1
ATOM 799 O O . ALA A 1 104 ? -6.641 14.828 10.414 1 96.94 104 ALA A O 1
ATOM 800 N N . VAL A 1 105 ? -4.809 15.039 9.219 1 98.06 105 VAL A N 1
ATOM 801 C CA . VAL A 1 105 ? -4.902 16.484 9.031 1 98.06 105 VAL A CA 1
ATOM 802 C C . VAL A 1 105 ? -4.875 16.812 7.543 1 98.06 105 VAL A C 1
ATOM 804 O O . VAL A 1 105 ? -4.027 16.312 6.805 1 98.06 105 VAL A O 1
ATOM 807 N N . PHE A 1 106 ? -5.805 17.562 7.098 1 98.56 106 PHE A N 1
ATOM 808 C CA . PHE A 1 106 ? -5.945 18.016 5.719 1 98.56 106 PHE A CA 1
ATOM 809 C C . PHE A 1 106 ? -5.785 19.531 5.625 1 98.56 106 PHE A C 1
ATOM 811 O O . PHE A 1 106 ? -6.641 20.281 6.102 1 98.56 106 PHE A O 1
ATOM 818 N N . ASP A 1 107 ? -4.688 19.922 5.09 1 98.62 107 ASP A N 1
ATOM 819 C CA . ASP A 1 107 ? -4.406 21.344 4.883 1 98.62 107 ASP A CA 1
ATOM 820 C C . ASP A 1 107 ? -4.914 21.812 3.521 1 98.62 107 ASP A C 1
ATOM 822 O O . ASP A 1 107 ? -4.227 21.656 2.51 1 98.62 107 ASP A O 1
ATOM 826 N N . GLY A 1 108 ? -6.074 22.484 3.533 1 98.31 108 GLY A N 1
ATOM 827 C CA . GLY A 1 108 ? -6.691 22.938 2.297 1 98.31 108 GLY A CA 1
ATOM 828 C C . GLY A 1 108 ? -6.074 24.203 1.751 1 98.31 108 GLY A C 1
ATOM 829 O O . GLY A 1 108 ? -5.566 25.031 2.512 1 98.31 108 GLY A O 1
ATOM 830 N N . HIS A 1 109 ? -6.16 24.391 0.423 1 97.25 109 HIS A N 1
ATOM 831 C CA . HIS A 1 109 ? -5.723 25.609 -0.243 1 97.25 109 HIS A CA 1
ATOM 832 C C . HIS A 1 109 ? -6.594 25.922 -1.457 1 97.25 109 HIS A C 1
ATOM 834 O O . HIS A 1 109 ? -7.152 25.016 -2.072 1 97.25 109 HIS A O 1
ATOM 840 N N . ILE A 1 110 ? -6.75 27.172 -1.761 1 95.81 110 ILE A N 1
ATOM 841 C CA . ILE A 1 110 ? -7.582 27.688 -2.846 1 95.81 110 ILE A CA 1
ATOM 842 C C . ILE A 1 110 ? -9.039 27.297 -2.617 1 95.81 110 ILE A C 1
ATOM 844 O O . ILE A 1 110 ? -9.711 26.828 -3.541 1 95.81 110 ILE A O 1
ATOM 848 N N . GLY A 1 111 ? -9.406 27.328 -1.334 1 95.94 111 GLY A N 1
ATOM 849 C CA . GLY A 1 111 ? -10.742 26.922 -0.931 1 95.94 111 GLY A CA 1
ATOM 850 C C . GLY A 1 111 ? -10.742 25.734 0.007 1 95.94 111 GLY A C 1
ATOM 851 O O . GLY A 1 111 ? -9.758 24.984 0.081 1 95.94 111 GLY A O 1
ATOM 852 N N . LYS A 1 112 ? -11.852 25.547 0.692 1 97 112 LYS A N 1
ATOM 853 C CA . LYS A 1 112 ? -11.922 24.484 1.7 1 97 112 LYS A CA 1
ATOM 854 C C . LYS A 1 112 ? -12.586 23.234 1.139 1 97 112 LYS A C 1
ATOM 856 O O . LYS A 1 112 ? -12.719 22.234 1.837 1 97 112 LYS A O 1
ATOM 861 N N . GLU A 1 113 ? -13.008 23.203 -0.095 1 97.25 113 GLU A N 1
ATOM 862 C CA . GLU A 1 113 ? -13.828 22.141 -0.652 1 97.25 113 GLU A CA 1
ATOM 863 C C . GLU A 1 113 ? -13.078 20.812 -0.671 1 97.25 113 GLU A C 1
ATOM 865 O O . GLU A 1 113 ? -13.617 19.781 -0.26 1 97.25 113 GLU A O 1
ATOM 870 N N . ALA A 1 114 ? -11.844 20.828 -1.146 1 98.25 114 ALA A N 1
ATOM 871 C CA . ALA A 1 114 ? -11.062 19.594 -1.252 1 98.25 114 ALA A CA 1
ATOM 872 C C . ALA A 1 114 ? -10.766 19.016 0.127 1 98.25 114 ALA A C 1
ATOM 874 O O . ALA A 1 114 ? -10.891 17.812 0.336 1 98.25 114 ALA A O 1
ATOM 875 N N . SER A 1 115 ? -10.328 19.859 1.072 1 98.31 115 SER A N 1
ATOM 876 C CA . SER A 1 115 ? -9.992 19.375 2.408 1 98.31 115 SER A CA 1
ATOM 877 C C . SER A 1 115 ? -11.234 18.859 3.131 1 98.31 115 SER A C 1
ATOM 879 O O . SER A 1 115 ? -11.18 17.859 3.844 1 98.31 115 SER A O 1
ATOM 881 N N . GLU A 1 116 ? -12.336 19.562 2.949 1 96.75 116 GLU A N 1
ATOM 882 C CA . GLU A 1 116 ? -13.602 19.125 3.537 1 96.75 116 GLU A CA 1
ATOM 883 C C . GLU A 1 116 ? -14.023 17.766 2.977 1 96.75 116 GLU A C 1
ATOM 885 O O . GLU A 1 116 ? -14.367 16.859 3.732 1 96.75 116 GLU A O 1
ATOM 890 N N . MET A 1 117 ? -13.984 17.625 1.706 1 96.75 117 MET A N 1
ATOM 891 C CA . MET A 1 117 ? -14.336 16.359 1.051 1 96.75 117 MET A CA 1
ATOM 892 C C . MET A 1 117 ? -13.398 15.242 1.488 1 96.75 117 MET A C 1
ATOM 894 O O . MET A 1 117 ? -13.859 14.156 1.87 1 96.75 117 MET A O 1
ATOM 898 N N . ALA A 1 118 ? -12.102 15.484 1.431 1 97.62 118 ALA A N 1
ATOM 899 C CA . ALA A 1 118 ? -11.109 14.469 1.761 1 97.62 118 ALA A CA 1
ATOM 900 C C . ALA A 1 118 ? -11.25 14.008 3.211 1 97.62 118 ALA A C 1
ATOM 902 O O . ALA A 1 118 ? -11.156 12.812 3.504 1 97.62 118 ALA A O 1
ATOM 903 N N . SER A 1 119 ? -11.445 14.922 4.156 1 95.44 119 SER A N 1
ATOM 904 C CA . SER A 1 119 ? -11.578 14.602 5.57 1 95.44 119 SER A CA 1
ATOM 905 C C . SER A 1 119 ? -12.781 13.703 5.824 1 95.44 119 SER A C 1
ATOM 907 O O . SER A 1 119 ? -12.695 12.742 6.598 1 95.44 119 SER A O 1
ATOM 909 N N . LYS A 1 120 ? -13.836 13.945 5.164 1 91.5 120 LYS A N 1
ATOM 910 C CA . LYS A 1 120 ? -15.047 13.148 5.336 1 91.5 120 LYS A CA 1
ATOM 911 C C . LYS A 1 120 ? -14.906 11.781 4.688 1 91.5 120 LYS A C 1
ATOM 913 O O . LYS A 1 120 ? -15.172 10.758 5.32 1 91.5 120 LYS A O 1
ATOM 918 N N . LEU A 1 121 ? -14.5 11.781 3.477 1 94.62 121 LEU A N 1
ATOM 919 C CA . LEU A 1 121 ? -14.453 10.539 2.707 1 94.62 121 LEU A CA 1
ATOM 920 C C . LEU A 1 121 ? -13.367 9.609 3.244 1 94.62 121 LEU A C 1
ATOM 922 O O . LEU A 1 121 ? -13.531 8.391 3.238 1 94.62 121 LEU A O 1
ATOM 926 N N . PHE A 1 122 ? -12.32 10.172 3.707 1 95.25 122 PHE A N 1
ATOM 927 C CA . PHE A 1 122 ? -11.195 9.328 4.105 1 95.25 122 PHE A CA 1
ATOM 928 C C . PHE A 1 122 ? -11.594 8.414 5.262 1 95.25 122 PHE A C 1
ATOM 930 O O . PHE A 1 122 ? -11.336 7.207 5.219 1 95.25 122 PHE A O 1
ATOM 937 N N . MET A 1 123 ? -12.164 8.945 6.289 1 91.06 123 MET A N 1
ATOM 938 C CA . MET A 1 123 ? -12.555 8.148 7.453 1 91.06 123 MET A CA 1
ATOM 939 C C . MET A 1 123 ? -13.547 7.062 7.066 1 91.06 123 MET A C 1
ATOM 941 O O . MET A 1 123 ? -13.422 5.918 7.508 1 91.06 123 MET A O 1
ATOM 945 N N . ASP A 1 124 ? -14.445 7.438 6.215 1 91.06 124 ASP A N 1
ATOM 946 C CA . ASP A 1 124 ? -15.445 6.477 5.758 1 91.06 124 ASP A CA 1
ATOM 947 C C . ASP A 1 124 ? -14.797 5.359 4.945 1 91.06 124 ASP A C 1
ATOM 949 O O . ASP A 1 124 ? -15.062 4.18 5.176 1 91.06 124 ASP A O 1
ATOM 953 N N . TYR A 1 125 ? -14.016 5.781 3.971 1 93.12 125 TYR A N 1
ATOM 954 C CA . TYR A 1 125 ? -13.367 4.805 3.098 1 93.12 125 TYR A CA 1
ATOM 955 C C . TYR A 1 125 ? -12.445 3.891 3.893 1 93.12 125 TYR A C 1
ATOM 957 O O . TYR A 1 125 ? -12.438 2.674 3.689 1 93.12 125 TYR A O 1
ATOM 965 N N . PHE A 1 126 ? -11.672 4.469 4.82 1 90.81 126 PHE A N 1
ATOM 966 C CA . PHE A 1 126 ? -10.766 3.684 5.648 1 90.81 126 PHE A CA 1
ATOM 967 C C . PHE A 1 126 ? -11.531 2.639 6.453 1 90.81 126 PHE A C 1
ATOM 969 O O . PHE A 1 126 ? -11.148 1.466 6.473 1 90.81 126 PHE A O 1
ATOM 976 N N . TYR A 1 127 ? -12.57 3.033 7.062 1 87.81 127 TYR A N 1
ATOM 977 C CA . TYR A 1 127 ? -13.367 2.137 7.898 1 87.81 127 TYR A CA 1
ATOM 978 C C . TYR A 1 127 ? -13.961 1.003 7.07 1 87.81 127 TYR A C 1
ATOM 980 O O . TYR A 1 127 ? -13.82 -0.17 7.426 1 87.81 127 TYR A O 1
ATOM 988 N N . LEU A 1 128 ? -14.602 1.347 5.98 1 88.19 128 LEU A N 1
ATOM 989 C CA . LEU A 1 128 ? -15.266 0.344 5.148 1 88.19 128 LEU A CA 1
ATOM 990 C C . LEU A 1 128 ? -14.25 -0.646 4.586 1 88.19 128 LEU A C 1
ATOM 992 O O . LEU A 1 128 ? -14.5 -1.854 4.566 1 88.19 128 LEU A O 1
ATOM 996 N N . HIS A 1 129 ? -13.148 -0.11 4.125 1 89.19 129 HIS A N 1
ATOM 997 C CA . HIS A 1 129 ? -12.125 -0.991 3.578 1 89.19 129 HIS A CA 1
ATOM 998 C C . HIS A 1 129 ? -11.539 -1.896 4.66 1 89.19 129 HIS A C 1
ATOM 1000 O O . HIS A 1 129 ? -11.172 -3.039 4.383 1 89.19 129 HIS A O 1
ATOM 1006 N N . SER A 1 130 ? -11.469 -1.399 5.867 1 85 130 SER A N 1
ATOM 1007 C CA . SER A 1 130 ? -10.977 -2.197 6.984 1 85 130 SER A CA 1
ATOM 1008 C C . SER A 1 130 ? -11.961 -3.307 7.348 1 85 130 SER A C 1
ATOM 1010 O O . SER A 1 130 ? -11.547 -4.418 7.691 1 85 130 SER A O 1
ATOM 1012 N N . VAL A 1 131 ? -13.195 -2.969 7.203 1 82.25 131 VAL A N 1
ATOM 1013 C CA . VAL A 1 131 ? -14.227 -3.918 7.605 1 82.25 131 VAL A CA 1
ATOM 1014 C C . VAL A 1 131 ? -14.398 -4.984 6.527 1 82.25 131 VAL A C 1
ATOM 1016 O O . VAL A 1 131 ? -14.477 -6.176 6.828 1 82.25 131 VAL A O 1
ATOM 1019 N N . PHE A 1 132 ? -14.406 -4.531 5.273 1 81.25 132 PHE A N 1
ATOM 1020 C CA . PHE A 1 132 ? -14.672 -5.457 4.184 1 81.25 132 PHE A CA 1
ATOM 1021 C C . PHE A 1 132 ? -13.414 -6.223 3.803 1 81.25 132 PHE A C 1
ATOM 1023 O O . PHE A 1 132 ? -13.484 -7.375 3.363 1 81.25 132 PHE A O 1
ATOM 1030 N N . GLY A 1 133 ? -12.273 -5.465 3.633 1 68.25 133 GLY A N 1
ATOM 1031 C CA . GLY A 1 133 ? -11.023 -6.078 3.223 1 68.25 133 GLY A CA 1
ATOM 1032 C C . GLY A 1 133 ? -10.375 -6.902 4.32 1 68.25 133 GLY A C 1
ATOM 1033 O O . GLY A 1 133 ? -9.875 -8 4.066 1 68.25 133 GLY A O 1
ATOM 1034 N N . LEU A 1 134 ? -9.883 -6.047 5.543 1 54.38 134 LEU A N 1
ATOM 1035 C CA . LEU A 1 134 ? -9.078 -6.562 6.645 1 54.38 134 LEU A CA 1
ATOM 1036 C C . LEU A 1 134 ? -9.93 -7.383 7.605 1 54.38 134 LEU A C 1
ATOM 1038 O O . LEU A 1 134 ? -9.484 -7.723 8.703 1 54.38 134 LEU A O 1
ATOM 1042 N N . HIS A 1 135 ? -11.008 -7.793 7.316 1 46.34 135 HIS A N 1
ATOM 1043 C CA . HIS A 1 135 ? -11.312 -8.445 8.586 1 46.34 135 HIS A CA 1
ATOM 1044 C C . HIS A 1 135 ? -10.047 -8.828 9.336 1 46.34 135 HIS A C 1
ATOM 1046 O O . HIS A 1 135 ? -9.93 -8.594 10.539 1 46.34 135 HIS A O 1
ATOM 1052 N N . LYS A 1 136 ? -9.164 -9.852 8.977 1 43.62 136 LYS A N 1
ATOM 1053 C CA . LYS A 1 136 ? -8.562 -10.891 9.805 1 43.62 136 LYS A CA 1
ATOM 1054 C C . LYS A 1 136 ? -7.125 -10.547 10.172 1 43.62 136 LYS A C 1
ATOM 1056 O O . LYS A 1 136 ? -6.664 -10.867 11.266 1 43.62 136 LYS A O 1
ATOM 1061 N N . ASN A 1 137 ? -6.215 -10.102 9.117 1 46.12 137 ASN A N 1
ATOM 1062 C CA . ASN A 1 137 ? -4.867 -10.531 9.484 1 46.12 137 ASN A CA 1
ATOM 1063 C C . ASN A 1 137 ? -4.211 -9.547 10.445 1 46.12 137 ASN A C 1
ATOM 1065 O O . ASN A 1 137 ? -2.998 -9.344 10.406 1 46.12 137 ASN A O 1
ATOM 1069 N N . TRP A 1 138 ? -5.211 -8.773 11.062 1 46.25 138 TRP A N 1
ATOM 1070 C CA . TRP A 1 138 ? -4.574 -7.906 12.055 1 46.25 138 TRP A CA 1
ATOM 1071 C C . TRP A 1 138 ? -3.83 -8.734 13.094 1 46.25 138 TRP A C 1
ATOM 1073 O O . TRP A 1 138 ? -2.953 -8.219 13.797 1 46.25 138 TRP A O 1
ATOM 1083 N N . LEU A 1 139 ? -4.254 -10.203 13.32 1 42.47 139 LEU A N 1
ATOM 1084 C CA . LEU A 1 139 ? -3.82 -11.008 14.461 1 42.47 139 LEU A CA 1
ATOM 1085 C C . LEU A 1 139 ? -2.654 -11.914 14.078 1 42.47 139 LEU A C 1
ATOM 1087 O O . LEU A 1 139 ? -2.27 -12.797 14.844 1 42.47 139 LEU A O 1
ATOM 1091 N N . SER A 1 140 ? -1.714 -11.742 13.375 1 38.5 140 SER A N 1
ATOM 1092 C CA . SER A 1 140 ? -0.828 -12.844 13.016 1 38.5 140 SER A CA 1
ATOM 1093 C C . SER A 1 140 ? -0.375 -13.617 14.25 1 38.5 140 SER A C 1
ATOM 1095 O O . SER A 1 140 ? 0.09 -14.75 14.141 1 38.5 140 SER A O 1
ATOM 1097 N N . GLU A 1 141 ? 0.291 -13.094 15.344 1 38.12 141 GLU A N 1
ATOM 1098 C CA . GLU A 1 141 ? 1.334 -13.891 15.977 1 38.12 141 GLU A CA 1
ATOM 1099 C C . GLU A 1 141 ? 0.735 -15.055 16.766 1 38.12 141 GLU A C 1
ATOM 1101 O O . GLU A 1 141 ? 0.289 -14.867 17.906 1 38.12 141 GLU A O 1
ATOM 1106 N N . LYS A 1 142 ? -0.026 -16.031 16.547 1 34.69 142 LYS A N 1
ATOM 1107 C CA . LYS A 1 142 ? -0.051 -17.109 17.531 1 34.69 142 LYS A CA 1
ATOM 1108 C C . LYS A 1 142 ? 1.355 -17.438 18.016 1 34.69 142 LYS A C 1
ATOM 1110 O O . LYS A 1 142 ? 2.336 -17.234 17.297 1 34.69 142 LYS A O 1
ATOM 1115 N N . GLU A 1 143 ? 1.405 -18.031 19.453 1 34.19 143 GLU A N 1
ATOM 1116 C CA . GLU A 1 143 ? 2.176 -18.688 20.516 1 34.19 143 GLU A CA 1
ATOM 1117 C C . GLU A 1 143 ? 2.914 -19.906 19.969 1 34.19 143 GLU A C 1
ATOM 1119 O O . GLU A 1 143 ? 2.305 -20.953 19.734 1 34.19 143 GLU A O 1
ATOM 1124 N N . GLU A 1 144 ? 3.676 -20.016 19.203 1 33.38 144 GLU A N 1
ATOM 1125 C CA . GLU A 1 144 ? 4.289 -21.328 19.391 1 33.38 144 GLU A CA 1
ATOM 1126 C C . GLU A 1 144 ? 4.766 -21.531 20.828 1 33.38 144 GLU A C 1
ATOM 1128 O O . GLU A 1 144 ? 5.914 -21.906 21.062 1 33.38 144 GLU A O 1
ATOM 1133 N N . GLN A 1 145 ? 4.57 -20.656 21.984 1 30.83 145 GLN A N 1
ATOM 1134 C CA . GLN A 1 145 ? 5.109 -21.297 23.188 1 30.83 145 GLN A CA 1
ATOM 1135 C C . GLN A 1 145 ? 4.375 -22.594 23.5 1 30.83 145 GLN A C 1
ATOM 1137 O O . GLN A 1 145 ? 3.158 -22.688 23.328 1 30.83 145 GLN A O 1
ATOM 1142 N N . ASP A 1 146 ? 5.082 -23.656 23.875 1 30.08 146 ASP A N 1
ATOM 1143 C CA . ASP A 1 146 ? 4.848 -24.734 24.828 1 30.08 146 ASP A CA 1
ATOM 1144 C C . ASP A 1 146 ? 4.145 -24.219 26.094 1 30.08 146 ASP A C 1
ATOM 1146 O O . ASP A 1 146 ? 4.715 -23.422 26.844 1 30.08 146 ASP A O 1
ATOM 1150 N N . ILE A 1 147 ? 2.852 -24.141 26.281 1 29.19 147 ILE A N 1
ATOM 1151 C CA . ILE A 1 147 ? 2.076 -24.375 27.5 1 29.19 147 ILE A CA 1
ATOM 1152 C C . ILE A 1 147 ? 2.666 -25.547 28.266 1 29.19 147 ILE A C 1
ATOM 1154 O O . ILE A 1 147 ? 2.59 -26.688 27.828 1 29.19 147 ILE A O 1
ATOM 1158 N N . ASP A 1 148 ? 3.787 -25.578 29.047 1 28.81 148 ASP A N 1
ATOM 1159 C CA . ASP A 1 148 ? 3.438 -26.219 30.312 1 28.81 148 ASP A CA 1
ATOM 1160 C C . ASP A 1 148 ? 2.186 -25.578 30.906 1 28.81 148 ASP A C 1
ATOM 1162 O O . ASP A 1 148 ? 1.836 -24.453 30.578 1 28.81 148 ASP A O 1
ATOM 1166 N N . GLU A 1 149 ? 1.361 -26.172 32.031 1 30.47 149 GLU A N 1
ATOM 1167 C CA . GLU A 1 149 ? 0.163 -26.031 32.844 1 30.47 149 GLU A CA 1
ATOM 1168 C C . GLU A 1 149 ? -0.118 -24.578 33.188 1 30.47 149 GLU A C 1
ATOM 1170 O O . GLU A 1 149 ? -1.264 -24.125 33.125 1 30.47 149 GLU A O 1
ATOM 1175 N N . GLU A 1 150 ? 0.505 -23.969 34.25 1 28.42 150 GLU A N 1
ATOM 1176 C CA . GLU A 1 150 ? -0.178 -23.047 35.156 1 28.42 150 GLU A CA 1
ATOM 1177 C C . GLU A 1 150 ? -0.485 -21.719 34.438 1 28.42 150 GLU A C 1
ATOM 1179 O O . GLU A 1 150 ? -1.616 -21.234 34.5 1 28.42 150 GLU A O 1
ATOM 1184 N N . SER A 1 151 ? 0.101 -20.453 34.875 1 26.91 151 SER A N 1
ATOM 1185 C CA . SER A 1 151 ? -0.469 -19.125 34.969 1 26.91 151 SER A CA 1
ATOM 1186 C C . SER A 1 151 ? -0.591 -18.453 33.625 1 26.91 151 SER A C 1
ATOM 1188 O O . SER A 1 151 ? -1.67 -18 33.219 1 26.91 151 SER A O 1
ATOM 1190 N N . GLU A 1 152 ? 0.24 -17.234 33.281 1 27.66 152 GLU A N 1
ATOM 1191 C CA . GLU A 1 152 ? 0.099 -15.922 32.656 1 27.66 152 GLU A CA 1
ATOM 1192 C C . GLU A 1 152 ? 0.227 -16.016 31.125 1 27.66 152 GLU A C 1
ATOM 1194 O O . GLU A 1 152 ? 1.332 -15.938 30.578 1 27.66 152 GLU A O 1
ATOM 1199 N N . LEU A 1 153 ? -0.127 -16.969 30.312 1 28.22 153 LEU A N 1
ATOM 1200 C CA . LEU A 1 153 ? -0.286 -17.5 28.969 1 28.22 153 LEU A CA 1
ATOM 1201 C C . LEU A 1 153 ? -0.764 -16.406 28 1 28.22 153 LEU A C 1
ATOM 1203 O O . LEU A 1 153 ? -0.901 -16.656 26.812 1 28.22 153 LEU A O 1
ATOM 1207 N N . HIS A 1 154 ? -1.7 -15.57 28.422 1 28.53 154 HIS A N 1
ATOM 1208 C CA . HIS A 1 154 ? -2.668 -14.883 27.562 1 28.53 154 HIS A CA 1
ATOM 1209 C C . HIS A 1 154 ? -1.971 -14.023 26.516 1 28.53 154 HIS A C 1
ATOM 1211 O O . HIS A 1 154 ? -2.373 -14.016 25.344 1 28.53 154 HIS A O 1
ATOM 1217 N N . SER A 1 155 ? -1.495 -12.883 26.984 1 28.58 155 SER A N 1
ATOM 1218 C CA . SER A 1 155 ? -1.576 -11.555 26.375 1 28.58 155 SER A CA 1
ATOM 1219 C C . SER A 1 155 ? -0.62 -11.414 25.203 1 28.58 155 SER A C 1
ATOM 1221 O O . SER A 1 155 ? -0.743 -10.492 24.391 1 28.58 155 SER A O 1
ATOM 1223 N N . SER A 1 156 ? 0.588 -11.836 25.406 1 28.48 156 SER A N 1
ATOM 1224 C CA . SER A 1 156 ? 1.67 -11.07 24.797 1 28.48 156 SER A CA 1
ATOM 1225 C C . SER A 1 156 ? 1.739 -11.305 23.297 1 28.48 156 SER A C 1
ATOM 1227 O O . SER A 1 156 ? 2.051 -10.391 22.531 1 28.48 156 SER A O 1
ATOM 1229 N N . ASN A 1 157 ? 2.064 -12.539 22.953 1 28.8 157 ASN A N 1
ATOM 1230 C CA . ASN A 1 157 ? 2.762 -12.711 21.688 1 28.8 157 ASN A CA 1
ATOM 1231 C C . ASN A 1 157 ? 1.844 -12.43 20.5 1 28.8 157 ASN A C 1
ATOM 1233 O O . ASN A 1 157 ? 1.614 -13.305 19.672 1 28.8 157 ASN A O 1
ATOM 1237 N N . LEU A 1 158 ? 0.648 -12.164 20.797 1 31.3 158 LEU A N 1
ATOM 1238 C CA . LEU A 1 158 ? -0.213 -11.719 19.703 1 31.3 158 LEU A CA 1
ATOM 1239 C C . LEU A 1 158 ? 0.508 -10.711 18.812 1 31.3 158 LEU A C 1
ATOM 1241 O O . LEU A 1 158 ? 0.545 -9.516 19.125 1 31.3 158 LEU A O 1
ATOM 1245 N N . GLY A 1 159 ? 1.786 -10.938 18.547 1 32.06 159 GLY A N 1
ATOM 1246 C CA . GLY A 1 159 ? 2.574 -9.984 17.781 1 32.06 159 GLY A CA 1
ATOM 1247 C C . GLY A 1 159 ? 1.786 -9.312 16.672 1 32.06 159 GLY A C 1
ATOM 1248 O O . GLY A 1 159 ? 0.624 -9.648 16.438 1 32.06 159 GLY A O 1
ATOM 1249 N N . ARG A 1 160 ? 2.631 -8.68 15.492 1 37.19 160 ARG A N 1
ATOM 1250 C CA . ARG A 1 160 ? 2.604 -7.551 14.57 1 37.19 160 ARG A CA 1
ATOM 1251 C C . ARG A 1 160 ? 1.57 -7.77 13.469 1 37.19 160 ARG A C 1
ATOM 1253 O O . ARG A 1 160 ? 1.852 -8.43 12.469 1 37.19 160 ARG A O 1
ATOM 1260 N N . CYS A 1 161 ? 0.436 -8.289 13.641 1 36.94 161 CYS A N 1
ATOM 1261 C CA . CYS A 1 161 ? -0.574 -8.539 12.617 1 36.94 161 CYS A CA 1
ATOM 1262 C C . CYS A 1 161 ? -0.763 -7.32 11.727 1 36.94 161 CYS A C 1
ATOM 1264 O O . CYS A 1 161 ? -0.958 -7.453 10.516 1 36.94 161 CYS A O 1
ATOM 1266 N N . ILE A 1 162 ? -1.075 -6.141 12.18 1 45.72 162 ILE A N 1
ATOM 1267 C CA . ILE A 1 162 ? -1.836 -5.156 11.414 1 45.72 162 ILE A CA 1
ATOM 1268 C C . ILE A 1 162 ? -1.166 -4.918 10.062 1 45.72 162 ILE A C 1
ATOM 1270 O O . ILE A 1 162 ? -1.556 -4.016 9.32 1 45.72 162 ILE A O 1
ATOM 1274 N N . PRO A 1 163 ? 0.108 -5.078 9.859 1 50.91 163 PRO A N 1
ATOM 1275 C CA . PRO A 1 163 ? 0.862 -4.121 9.047 1 50.91 163 PRO A CA 1
ATOM 1276 C C . PRO A 1 163 ? 0.558 -4.242 7.559 1 50.91 163 PRO A C 1
ATOM 1278 O O . PRO A 1 163 ? 0.528 -3.236 6.844 1 50.91 163 PRO A O 1
ATOM 1281 N N . THR A 1 164 ? 0.287 -5.52 7.098 1 54.25 164 THR A N 1
ATOM 1282 C CA . THR A 1 164 ? 0.621 -5.598 5.68 1 54.25 164 THR A CA 1
ATOM 1283 C C . THR A 1 164 ? -0.442 -4.902 4.832 1 54.25 164 THR A C 1
ATOM 1285 O O . THR A 1 164 ? -0.132 -4.324 3.789 1 54.25 164 THR A O 1
ATOM 1288 N N . GLU A 1 165 ? -1.698 -4.648 5.527 1 70 165 GLU A N 1
ATOM 1289 C CA . GLU A 1 165 ? -2.766 -4.172 4.656 1 70 165 GLU A CA 1
ATOM 1290 C C . GLU A 1 165 ? -2.957 -2.664 4.793 1 70 165 GLU A C 1
ATOM 1292 O O . GLU A 1 165 ? -3.701 -2.055 4.02 1 70 165 GLU A O 1
ATOM 1297 N N . ALA A 1 166 ? -2.129 -2.092 5.648 1 77.38 166 ALA A N 1
ATOM 1298 C CA . ALA A 1 166 ? -2.303 -0.664 5.895 1 77.38 166 ALA A CA 1
ATOM 1299 C C . ALA A 1 166 ? -2.008 0.151 4.641 1 77.38 166 ALA A C 1
ATOM 1301 O O . ALA A 1 166 ? -2.678 1.151 4.371 1 77.38 166 ALA A O 1
ATOM 1302 N N . SER A 1 167 ? -1.126 -0.385 3.891 1 85.94 167 SER A N 1
ATOM 1303 C CA . SER A 1 167 ? -0.733 0.34 2.686 1 85.94 167 SER A CA 1
ATOM 1304 C C . SER A 1 167 ? -1.895 0.452 1.704 1 85.94 167 SER A C 1
ATOM 1306 O O . SER A 1 167 ? -2.18 1.537 1.193 1 85.94 167 SER A O 1
ATOM 1308 N N . CYS A 1 168 ? -2.621 -0.612 1.545 1 89.25 168 CYS A N 1
ATOM 1309 C CA . CYS A 1 168 ? -3.752 -0.587 0.623 1 89.25 168 CYS A CA 1
ATOM 1310 C C . CYS A 1 168 ? -4.891 0.258 1.179 1 89.25 168 CYS A C 1
ATOM 1312 O O . CYS A 1 168 ? -5.645 0.87 0.419 1 89.25 168 CYS A O 1
ATOM 1314 N N . LEU A 1 169 ? -4.938 0.344 2.523 1 89.69 169 LEU A N 1
ATOM 1315 C CA . LEU A 1 169 ? -5.977 1.108 3.205 1 89.69 169 LEU A CA 1
ATOM 1316 C C . LEU A 1 169 ? -5.734 2.607 3.051 1 89.69 169 LEU A C 1
ATOM 1318 O O . LEU A 1 169 ? -6.621 3.414 3.34 1 89.69 169 LEU A O 1
ATOM 1322 N N . ILE A 1 170 ? -4.562 2.953 2.586 1 91.75 170 ILE A N 1
ATOM 1323 C CA . ILE A 1 170 ? -4.25 4.359 2.348 1 91.75 170 ILE A CA 1
ATOM 1324 C C . ILE A 1 170 ? -4.238 4.637 0.846 1 91.75 170 ILE A C 1
ATOM 1326 O O . ILE A 1 170 ? -4.84 5.605 0.382 1 91.75 170 ILE A O 1
ATOM 1330 N N . CYS A 1 171 ? -3.668 3.75 0.043 1 91.94 171 CYS A N 1
ATOM 1331 C CA . CYS A 1 171 ? -3.465 3.969 -1.385 1 91.94 171 CYS A CA 1
ATOM 1332 C C . CYS A 1 171 ? -4.797 4.004 -2.125 1 91.94 171 CYS A C 1
ATOM 1334 O O . CYS A 1 171 ? -5.043 4.91 -2.924 1 91.94 171 CYS A O 1
ATOM 1336 N N . ILE A 1 172 ? -5.664 3.062 -1.817 1 93.06 172 ILE A N 1
ATOM 1337 C CA . ILE A 1 172 ? -6.91 2.93 -2.566 1 93.06 172 ILE A CA 1
ATOM 1338 C C . ILE A 1 172 ? -7.848 4.082 -2.213 1 93.06 172 ILE A C 1
ATOM 1340 O O . ILE A 1 172 ? -8.359 4.77 -3.102 1 93.06 172 ILE A O 1
ATOM 1344 N N . PRO A 1 173 ? -8.016 4.387 -0.914 1 94.62 173 PRO A N 1
ATOM 1345 C CA . PRO A 1 173 ? -8.859 5.535 -0.581 1 94.62 173 PRO A CA 1
ATOM 1346 C C . PRO A 1 173 ? -8.352 6.84 -1.177 1 94.62 173 PRO A C 1
ATOM 1348 O O . PRO A 1 173 ? -9.141 7.656 -1.661 1 94.62 173 PRO A O 1
ATOM 1351 N N . THR A 1 174 ? -7.047 7.062 -1.12 1 95.62 174 THR A N 1
ATOM 1352 C CA . THR A 1 174 ? -6.488 8.289 -1.673 1 95.62 174 THR A CA 1
ATOM 1353 C C . THR A 1 174 ? -6.789 8.398 -3.164 1 95.62 174 THR A C 1
ATOM 1355 O O . THR A 1 174 ? -7.191 9.461 -3.648 1 95.62 174 THR A O 1
ATOM 1358 N N . PHE A 1 175 ? -6.637 7.316 -3.867 1 95.69 175 PHE A N 1
ATOM 1359 C CA . PHE A 1 175 ? -6.949 7.266 -5.289 1 95.69 175 PHE A CA 1
ATOM 1360 C C . PHE A 1 175 ? -8.422 7.559 -5.535 1 95.69 175 PHE A C 1
ATOM 1362 O O . PHE A 1 175 ? -8.766 8.344 -6.422 1 95.69 175 PHE A O 1
ATOM 1369 N N . LEU A 1 176 ? -9.281 6.969 -4.715 1 97.38 176 LEU A N 1
ATOM 1370 C CA . LEU A 1 176 ? -10.727 7.121 -4.895 1 97.38 176 LEU A CA 1
ATOM 1371 C C . LEU A 1 176 ? -11.164 8.539 -4.555 1 97.38 176 LEU A C 1
ATOM 1373 O O . LEU A 1 176 ? -12.07 9.078 -5.195 1 97.38 176 LEU A O 1
ATOM 1377 N N . ILE A 1 177 ? -10.555 9.148 -3.539 1 97.88 177 ILE A N 1
ATOM 1378 C CA . ILE A 1 177 ? -10.867 10.523 -3.18 1 97.88 177 ILE A CA 1
ATOM 1379 C C . ILE A 1 177 ? -10.438 11.461 -4.305 1 97.88 177 ILE A C 1
ATOM 1381 O O . ILE A 1 177 ? -11.148 12.406 -4.641 1 97.88 177 ILE A O 1
ATOM 1385 N N . MET A 1 178 ? -9.281 11.188 -4.871 1 97.94 178 MET A N 1
ATOM 1386 C CA . MET A 1 178 ? -8.836 11.992 -6.004 1 97.94 178 MET A CA 1
ATOM 1387 C C . MET A 1 178 ? -9.812 11.883 -7.168 1 97.94 178 MET A C 1
ATOM 1389 O O . MET A 1 178 ? -10.07 12.867 -7.863 1 97.94 178 MET A O 1
ATOM 1393 N N . ARG A 1 179 ? -10.289 10.703 -7.398 1 97.06 179 ARG A N 1
ATOM 1394 C CA . ARG A 1 179 ? -11.266 10.508 -8.461 1 97.06 179 ARG A CA 1
ATOM 1395 C C . ARG A 1 179 ? -12.516 11.352 -8.227 1 97.06 179 ARG A C 1
ATOM 1397 O O . ARG A 1 179 ? -13.078 11.906 -9.164 1 97.06 179 ARG A O 1
ATOM 1404 N N . GLU A 1 180 ? -12.922 11.414 -6.984 1 97.12 180 GLU A N 1
ATOM 1405 C CA . GLU A 1 180 ? -14.062 12.266 -6.648 1 97.12 180 GLU A CA 1
ATOM 1406 C C . GLU A 1 180 ? -13.75 13.734 -6.934 1 97.12 180 GLU A C 1
ATOM 1408 O O . GLU A 1 180 ? -14.617 14.477 -7.41 1 97.12 180 GLU A O 1
ATOM 1413 N N . ALA A 1 181 ? -12.539 14.125 -6.602 1 97.81 181 ALA A N 1
ATOM 1414 C CA . ALA A 1 181 ? -12.117 15.5 -6.883 1 97.81 181 ALA A CA 1
ATOM 1415 C C . ALA A 1 181 ? -12.172 15.797 -8.383 1 97.81 181 ALA A C 1
ATOM 1417 O O . ALA A 1 181 ? -12.539 16.906 -8.789 1 97.81 181 ALA A O 1
ATOM 1418 N N . PHE A 1 182 ? -11.844 14.828 -9.234 1 97.12 182 PHE A N 1
ATOM 1419 C CA . PHE A 1 182 ? -11.883 14.992 -10.688 1 97.12 182 PHE A CA 1
ATOM 1420 C C . PHE A 1 182 ? -13.32 15.141 -11.172 1 97.12 182 PHE A C 1
ATOM 1422 O O . PHE A 1 182 ? -13.594 15.93 -12.078 1 97.12 182 PHE A O 1
ATOM 1429 N N . LYS A 1 183 ? -14.188 14.359 -10.609 1 96.06 183 LYS A N 1
ATOM 1430 C CA . LYS A 1 183 ? -15.594 14.383 -11.023 1 96.06 183 LYS A CA 1
ATOM 1431 C C . LYS A 1 183 ? -16.188 15.773 -10.875 1 96.06 183 LYS A C 1
ATOM 1433 O O . LYS A 1 183 ? -17 16.203 -11.695 1 96.06 183 LYS A O 1
ATOM 1438 N N . ILE A 1 184 ? -15.734 16.516 -9.875 1 95.31 184 ILE A N 1
ATOM 1439 C CA . ILE A 1 184 ? -16.297 17.844 -9.648 1 95.31 184 ILE A CA 1
ATOM 1440 C C . ILE A 1 184 ? -15.312 18.906 -10.141 1 95.31 184 ILE A C 1
ATOM 1442 O O . ILE A 1 184 ? -15.508 20.094 -9.891 1 95.31 184 ILE A O 1
ATOM 1446 N N . ASN A 1 185 ? -14.273 18.453 -10.805 1 95.44 185 ASN A N 1
ATOM 1447 C CA . ASN A 1 185 ? -13.25 19.344 -11.32 1 95.44 185 ASN A CA 1
ATOM 1448 C C . ASN A 1 185 ? -12.805 20.359 -10.273 1 95.44 185 ASN A C 1
ATOM 1450 O O . ASN A 1 185 ? -12.82 21.562 -10.523 1 95.44 185 ASN A O 1
ATOM 1454 N N . SER A 1 186 ? -12.422 19.828 -9.164 1 96.19 186 SER A N 1
ATOM 1455 C CA . SER A 1 186 ? -12.07 20.672 -8.023 1 96.19 186 SER A CA 1
ATOM 1456 C C . SER A 1 186 ? -10.844 21.531 -8.32 1 96.19 186 SER A C 1
ATOM 1458 O O . SER A 1 186 ? -9.758 21 -8.578 1 96.19 186 SER A O 1
ATOM 1460 N N . ALA A 1 187 ? -11 22.828 -8.164 1 96.62 187 ALA A N 1
ATOM 1461 C CA . ALA A 1 187 ? -9.859 23.734 -8.258 1 96.62 187 ALA A CA 1
ATOM 1462 C C . ALA A 1 187 ? -9.102 23.812 -6.934 1 96.62 187 ALA A C 1
ATOM 1464 O O . ALA A 1 187 ? -7.898 24.062 -6.914 1 96.62 187 ALA A O 1
ATOM 1465 N N . SER A 1 188 ? -9.844 23.562 -5.859 1 98.06 188 SER A N 1
ATOM 1466 C CA . SER A 1 188 ? -9.195 23.547 -4.551 1 98.06 188 SER A CA 1
ATOM 1467 C C . SER A 1 188 ? -8.391 22.266 -4.352 1 98.06 188 SER A C 1
ATOM 1469 O O . SER A 1 188 ? -8.602 21.266 -5.059 1 98.06 188 SER A O 1
ATOM 1471 N N . GLY A 1 189 ? -7.387 22.359 -3.521 1 98.38 189 GLY A N 1
ATOM 1472 C CA . GLY A 1 189 ? -6.562 21.203 -3.162 1 98.38 189 GLY A CA 1
ATOM 1473 C C . GLY A 1 189 ? -6.359 21.062 -1.665 1 98.38 189 GLY A C 1
ATOM 1474 O O . GLY A 1 189 ? -6.75 21.953 -0.894 1 98.38 189 GLY A O 1
ATOM 1475 N N . THR A 1 190 ? -5.805 19.969 -1.291 1 98.81 190 THR A N 1
ATOM 1476 C CA . THR A 1 190 ? -5.492 19.734 0.115 1 98.81 190 THR A CA 1
ATOM 1477 C C . THR A 1 190 ? -4.312 18.781 0.26 1 98.81 190 THR A C 1
ATOM 1479 O O . THR A 1 190 ? -4.102 17.906 -0.59 1 98.81 190 THR A O 1
ATOM 1482 N N . THR A 1 191 ? -3.537 19.016 1.257 1 98.75 191 THR A N 1
ATOM 1483 C CA . THR A 1 191 ? -2.6 18 1.711 1 98.75 191 THR A CA 1
ATOM 1484 C C . THR A 1 191 ? -3.318 16.922 2.512 1 98.75 191 THR A C 1
ATOM 1486 O O . THR A 1 191 ? -4.523 17.016 2.758 1 98.75 191 THR A O 1
ATOM 1489 N N . ALA A 1 192 ? -2.623 15.875 2.811 1 98.62 192 ALA A N 1
ATOM 1490 C CA . ALA A 1 192 ? -3.096 14.852 3.736 1 98.62 192 ALA A CA 1
ATOM 1491 C C . ALA A 1 192 ? -1.935 14.234 4.516 1 98.62 192 ALA A C 1
ATOM 1493 O O . ALA A 1 192 ? -0.918 13.852 3.93 1 98.62 192 ALA A O 1
ATOM 1494 N N . VAL A 1 193 ? -2.01 14.219 5.781 1 98.56 193 VAL A N 1
ATOM 1495 C CA . VAL A 1 193 ? -1.126 13.422 6.629 1 98.56 193 VAL A CA 1
ATOM 1496 C C . VAL A 1 193 ? -1.955 12.531 7.543 1 98.56 193 VAL A C 1
ATOM 1498 O O . VAL A 1 193 ? -2.883 12.992 8.211 1 98.56 193 VAL A O 1
ATOM 1501 N N . VAL A 1 194 ? -1.654 11.242 7.465 1 97.12 194 VAL A N 1
ATOM 1502 C CA . VAL A 1 194 ? -2.438 10.242 8.18 1 97.12 194 VAL A CA 1
ATOM 1503 C C . VAL A 1 194 ? -1.529 9.445 9.117 1 97.12 194 VAL A C 1
ATOM 1505 O O . VAL A 1 194 ? -0.411 9.078 8.75 1 97.12 194 VAL A O 1
ATOM 1508 N N . LEU A 1 195 ? -1.992 9.266 10.305 1 96.44 195 LEU A N 1
ATOM 1509 C CA . LEU A 1 195 ? -1.332 8.445 11.312 1 96.44 195 LEU A CA 1
ATOM 1510 C C . LEU A 1 195 ? -2.25 7.32 11.781 1 96.44 195 LEU A C 1
ATOM 1512 O O . LEU A 1 195 ? -3.398 7.566 12.156 1 96.44 195 LEU A O 1
ATOM 1516 N N . LEU A 1 196 ? -1.784 6.113 11.664 1 92.75 196 LEU A N 1
ATOM 1517 C CA . LEU A 1 196 ? -2.467 4.953 12.227 1 92.75 196 LEU A CA 1
ATOM 1518 C C . LEU A 1 196 ? -1.732 4.43 13.453 1 92.75 196 LEU A C 1
ATOM 1520 O O . LEU A 1 196 ? -0.503 4.344 13.461 1 92.75 196 LEU A O 1
ATOM 1524 N N . LEU A 1 197 ? -2.443 4.211 14.484 1 91.25 197 LEU A N 1
ATOM 1525 C CA . LEU A 1 197 ? -1.932 3.6 15.711 1 91.25 197 LEU A CA 1
ATOM 1526 C C . LEU A 1 197 ? -2.602 2.254 15.961 1 91.25 197 LEU A C 1
ATOM 1528 O O . LEU A 1 197 ? -3.816 2.188 16.156 1 91.25 197 LEU A O 1
ATOM 1532 N N . VAL A 1 198 ? -1.808 1.236 15.906 1 85.88 198 VAL A N 1
ATOM 1533 C CA . VAL A 1 198 ? -2.346 -0.105 16.109 1 85.88 198 VAL A CA 1
ATOM 1534 C C . VAL A 1 198 ? -1.38 -0.925 16.969 1 85.88 198 VAL A C 1
ATOM 1536 O O . VAL A 1 198 ? -0.221 -1.118 16.594 1 85.88 198 VAL A O 1
ATOM 1539 N N . ASP A 1 199 ? -1.825 -1.425 18.062 1 82 199 ASP A N 1
ATOM 1540 C CA . ASP A 1 199 ? -1.085 -2.369 18.891 1 82 199 ASP A CA 1
ATOM 1541 C C . ASP A 1 199 ? 0.334 -1.873 19.156 1 82 199 ASP A C 1
ATOM 1543 O O . ASP A 1 199 ? 1.305 -2.594 18.906 1 82 199 ASP A O 1
ATOM 1547 N N . GLY A 1 200 ? 0.496 -0.671 19.484 1 85.19 200 GLY A N 1
ATOM 1548 C CA . GLY A 1 200 ? 1.776 -0.102 19.875 1 85.19 200 GLY A CA 1
ATOM 1549 C C . GLY A 1 200 ? 2.67 0.225 18.688 1 85.19 200 GLY A C 1
ATOM 1550 O O . GLY A 1 200 ? 3.873 0.441 18.859 1 85.19 200 GLY A O 1
ATOM 1551 N N . GLN A 1 201 ? 2.166 0.19 17.531 1 88.88 201 GLN A N 1
ATOM 1552 C CA . GLN A 1 201 ? 2.889 0.562 16.312 1 88.88 201 GLN A CA 1
ATOM 1553 C C . GLN A 1 201 ? 2.215 1.736 15.617 1 88.88 201 GLN A C 1
ATOM 1555 O O . GLN A 1 201 ? 1.013 1.956 15.773 1 88.88 201 GLN A O 1
ATOM 1560 N N . ILE A 1 202 ? 3.029 2.406 14.875 1 92 202 ILE A N 1
ATOM 1561 C CA . ILE A 1 202 ? 2.455 3.521 14.133 1 92 202 ILE A CA 1
ATOM 1562 C C . ILE A 1 202 ? 2.764 3.357 12.641 1 92 202 ILE A C 1
ATOM 1564 O O . ILE A 1 202 ? 3.773 2.754 12.273 1 92 202 ILE A O 1
ATOM 1568 N N . PHE A 1 203 ? 1.896 3.768 11.836 1 90.75 203 PHE A N 1
ATOM 1569 C CA . PHE A 1 203 ? 2.014 3.859 10.383 1 90.75 203 PHE A CA 1
ATOM 1570 C C . PHE A 1 203 ? 1.643 5.258 9.898 1 90.75 203 PHE A C 1
ATOM 1572 O O . PHE A 1 203 ? 0.576 5.773 10.234 1 90.75 203 PHE A O 1
ATOM 1579 N N . VAL A 1 204 ? 2.57 5.895 9.102 1 94.31 204 VAL A N 1
ATOM 1580 C CA . VAL A 1 204 ? 2.354 7.277 8.68 1 94.31 204 VAL A CA 1
ATOM 1581 C C . VAL A 1 204 ? 2.385 7.367 7.156 1 94.31 204 VAL A C 1
ATOM 1583 O O . VAL A 1 204 ? 3.184 6.691 6.508 1 94.31 204 VAL A O 1
ATOM 1586 N N . ALA A 1 205 ? 1.515 8.117 6.621 1 94.44 205 ALA A N 1
ATOM 1587 C CA . ALA A 1 205 ? 1.485 8.438 5.195 1 94.44 205 ALA A CA 1
ATOM 1588 C C . ALA A 1 205 ? 1.168 9.914 4.965 1 94.44 205 ALA A C 1
ATOM 1590 O O . ALA A 1 205 ? 0.473 10.539 5.77 1 94.44 205 ALA A O 1
ATOM 1591 N N . ASN A 1 206 ? 1.719 10.461 3.854 1 96.19 206 ASN A N 1
ATOM 1592 C CA . ASN A 1 206 ? 1.409 11.875 3.631 1 96.19 206 ASN A CA 1
ATOM 1593 C C . ASN A 1 206 ? 1.352 12.203 2.143 1 96.19 206 ASN A C 1
ATOM 1595 O O . ASN A 1 206 ? 1.96 11.516 1.323 1 96.19 206 ASN A O 1
ATOM 1599 N N . VAL A 1 207 ? 0.598 13.141 1.806 1 96.69 207 VAL A N 1
ATOM 1600 C CA . VAL A 1 207 ? 0.524 13.875 0.549 1 96.69 207 VAL A CA 1
ATOM 1601 C C . VAL A 1 207 ? 0.702 15.375 0.813 1 96.69 207 VAL A C 1
ATOM 1603 O O . VAL A 1 207 ? -0.1 15.984 1.523 1 96.69 207 VAL A O 1
ATOM 1606 N N . GLY A 1 208 ? 1.791 15.922 0.293 1 97.56 208 GLY A N 1
ATOM 1607 C CA . GLY A 1 208 ? 2.004 17.344 0.491 1 97.56 208 GLY A CA 1
ATOM 1608 C C . GLY A 1 208 ? 3.004 17.656 1.59 1 97.56 208 GLY A C 1
ATOM 1609 O O . GLY A 1 208 ? 4.016 16.969 1.728 1 97.56 208 GLY A O 1
ATOM 1610 N N . ASP A 1 209 ? 2.717 18.781 2.342 1 97.69 209 ASP A N 1
ATOM 1611 C CA . ASP A 1 209 ? 3.775 19.25 3.236 1 97.69 209 ASP A CA 1
ATOM 1612 C C . ASP A 1 209 ? 3.264 19.375 4.668 1 97.69 209 ASP A C 1
ATOM 1614 O O . ASP A 1 209 ? 3.873 20.062 5.492 1 97.69 209 ASP A O 1
ATOM 1618 N N . SER A 1 210 ? 2.027 18.781 4.957 1 98.38 210 SER A N 1
ATOM 1619 C CA . SER A 1 210 ? 1.671 18.609 6.359 1 98.38 210 SER A CA 1
ATOM 1620 C C . SER A 1 210 ? 2.602 17.609 7.043 1 98.38 210 SER A C 1
ATOM 1622 O O . SER A 1 210 ? 3.182 16.75 6.383 1 98.38 210 SER A O 1
ATOM 1624 N N . LYS A 1 211 ? 2.744 17.719 8.461 1 98 211 LYS A N 1
ATOM 1625 C CA . LYS A 1 211 ? 3.824 16.969 9.094 1 98 211 LYS A CA 1
ATOM 1626 C C . LYS A 1 211 ? 3.299 16.094 10.234 1 98 211 LYS A C 1
ATOM 1628 O O . LYS A 1 211 ? 2.279 16.422 10.852 1 98 211 LYS A O 1
ATOM 1633 N N . ALA A 1 212 ? 3.984 15.047 10.406 1 98.38 212 ALA A N 1
ATOM 1634 C CA . ALA A 1 212 ? 3.861 14.219 11.609 1 98.38 212 ALA A CA 1
ATOM 1635 C C . ALA A 1 212 ? 5.191 14.133 12.352 1 98.38 212 ALA A C 1
ATOM 1637 O O . ALA A 1 212 ? 6.246 13.961 11.734 1 98.38 212 ALA A O 1
ATOM 1638 N N . LEU A 1 213 ? 5.145 14.289 13.703 1 98.12 213 LEU A N 1
ATOM 1639 C CA . LEU A 1 213 ? 6.328 14.273 14.562 1 98.12 213 LEU A CA 1
ATOM 1640 C C . LEU A 1 213 ? 6.152 13.273 15.703 1 98.12 213 LEU A C 1
ATOM 1642 O O . LEU A 1 213 ? 5.055 13.133 16.25 1 98.12 213 LEU A O 1
ATOM 1646 N N . LEU A 1 214 ? 7.23 12.617 15.984 1 97.69 214 LEU A N 1
ATOM 1647 C CA . LEU A 1 214 ? 7.332 11.82 17.203 1 97.69 214 LEU A CA 1
ATOM 1648 C C . LEU A 1 214 ? 8.273 12.484 18.203 1 97.69 214 LEU A C 1
ATOM 1650 O O . LEU A 1 214 ? 9.43 12.781 17.875 1 97.69 214 LEU A O 1
ATOM 1654 N N . CYS A 1 215 ? 7.797 12.828 19.344 1 96.62 215 CYS A N 1
ATOM 1655 C CA . CYS A 1 215 ? 8.609 13.383 20.406 1 96.62 215 CYS A CA 1
ATOM 1656 C C . CYS A 1 215 ? 8.961 12.312 21.438 1 96.62 215 CYS A C 1
ATOM 1658 O O . CYS A 1 215 ? 8.07 11.773 22.109 1 96.62 215 CYS A O 1
ATOM 1660 N N . SER A 1 216 ? 10.211 12.094 21.562 1 95.25 216 SER A N 1
ATOM 1661 C CA . SER A 1 216 ? 10.656 11.023 22.453 1 95.25 216 SER A CA 1
ATOM 1662 C C . SER A 1 216 ? 11.617 11.547 23.516 1 95.25 216 SER A C 1
ATOM 1664 O O . SER A 1 216 ? 12.375 12.492 23.266 1 95.25 216 SER A O 1
ATOM 1666 N N . GLU A 1 217 ? 11.562 10.891 24.641 1 92.38 217 GLU A N 1
ATOM 1667 C CA . GLU A 1 217 ? 12.492 11.234 25.719 1 92.38 217 GLU A CA 1
ATOM 1668 C C . GLU A 1 217 ? 13.914 10.805 25.375 1 92.38 217 GLU A C 1
ATOM 1670 O O . GLU A 1 217 ? 14.141 9.672 24.953 1 92.38 217 GLU A O 1
ATOM 1675 N N . THR A 1 218 ? 14.766 11.789 25.422 1 90.12 218 THR A N 1
ATOM 1676 C CA . THR A 1 218 ? 16.188 11.531 25.203 1 90.12 218 THR A CA 1
ATOM 1677 C C . THR A 1 218 ? 17.031 12.117 26.328 1 90.12 218 THR A C 1
ATOM 1679 O O . THR A 1 218 ? 16.625 13.094 26.969 1 90.12 218 THR A O 1
ATOM 1682 N N . GLN A 1 219 ? 18.109 11.344 26.766 1 82.94 219 GLN A N 1
ATOM 1683 C CA . GLN A 1 219 ? 19 11.82 27.828 1 82.94 219 GLN A CA 1
ATOM 1684 C C . GLN A 1 219 ? 20.109 12.688 27.25 1 82.94 219 GLN A C 1
ATOM 1686 O O . GLN A 1 219 ? 20.641 12.414 26.172 1 82.94 219 GLN A O 1
ATOM 1691 N N . ASP A 1 220 ? 20.25 13.844 27.828 1 71.31 220 ASP A N 1
ATOM 1692 C CA . ASP A 1 220 ? 21.344 14.719 27.375 1 71.31 220 ASP A CA 1
ATOM 1693 C C . ASP A 1 220 ? 22.703 14.125 27.734 1 71.31 220 ASP A C 1
ATOM 1695 O O . ASP A 1 220 ? 22.859 13.469 28.766 1 71.31 220 ASP A O 1
ATOM 1699 N N . ASP A 1 221 ? 23.578 13.969 26.719 1 62.56 221 ASP A N 1
ATOM 1700 C CA . ASP A 1 221 ? 24.922 13.469 26.922 1 62.56 221 ASP A CA 1
ATOM 1701 C C . ASP A 1 221 ? 25.688 14.344 27.922 1 62.56 221 ASP A C 1
ATOM 1703 O O . ASP A 1 221 ? 26.797 14.008 28.328 1 62.56 221 ASP A O 1
ATOM 1707 N N . ASP A 1 222 ? 25.469 15.594 28 1 55.28 222 ASP A N 1
ATOM 1708 C CA . ASP A 1 222 ? 26.391 16.5 28.672 1 55.28 222 ASP A CA 1
ATOM 1709 C C . ASP A 1 222 ? 26.359 16.281 30.188 1 55.28 222 ASP A C 1
ATOM 1711 O O . ASP A 1 222 ? 26.844 17.109 30.953 1 55.28 222 ASP A O 1
ATOM 1715 N N . GLY A 1 223 ? 25.953 15.227 30.594 1 56.28 223 GLY A N 1
ATOM 1716 C CA . GLY A 1 223 ? 26.078 14.984 32.031 1 56.28 223 GLY A CA 1
ATOM 1717 C C . GLY A 1 223 ? 24.906 15.508 32.844 1 56.28 223 GLY A C 1
ATOM 1718 O O . GLY A 1 223 ? 24.828 15.273 34.031 1 56.28 223 GLY A O 1
ATOM 1719 N N . SER A 1 224 ? 24.25 16.469 32.281 1 54.44 224 SER A N 1
ATOM 1720 C CA . SER A 1 224 ? 23.125 16.969 33.062 1 54.44 224 SER A CA 1
ATOM 1721 C C . SER A 1 224 ? 21.953 16 33.031 1 54.44 224 SER A C 1
ATOM 1723 O O . SER A 1 224 ? 21.766 15.273 32.062 1 54.44 224 SER A O 1
ATOM 1725 N N . LEU A 1 225 ? 21.562 15.328 34.031 1 57.03 225 LEU A N 1
ATOM 1726 C CA . LEU A 1 225 ? 20.578 14.289 34.312 1 57.03 225 LEU A CA 1
ATOM 1727 C C . LEU A 1 225 ? 19.203 14.695 33.812 1 57.03 225 LEU A C 1
ATOM 1729 O O . LEU A 1 225 ? 18.188 14.102 34.188 1 57.03 225 LEU A O 1
ATOM 1733 N N . LYS A 1 226 ? 19.062 15.766 32.844 1 68.19 226 LYS A N 1
ATOM 1734 C CA . LYS A 1 226 ? 17.672 16.141 32.594 1 68.19 226 LYS A CA 1
ATOM 1735 C C . LYS A 1 226 ? 17.188 15.562 31.25 1 68.19 226 LYS A C 1
ATOM 1737 O O . LYS A 1 226 ? 17.844 15.727 30.219 1 68.19 226 LYS A O 1
ATOM 1742 N N . ALA A 1 227 ? 16.188 14.781 31.266 1 78.62 227 ALA A N 1
ATOM 1743 C CA . ALA A 1 227 ? 15.508 14.18 30.109 1 78.62 227 ALA A CA 1
ATOM 1744 C C . ALA A 1 227 ? 14.758 15.242 29.312 1 78.62 227 ALA A C 1
ATOM 1746 O O . ALA A 1 227 ? 14.195 16.172 29.875 1 78.62 227 ALA A O 1
ATOM 1747 N N . TYR A 1 228 ? 15.008 15.352 28.031 1 88.19 228 TYR A N 1
ATOM 1748 C CA . TYR A 1 228 ? 14.242 16.25 27.172 1 88.19 228 TYR A CA 1
ATOM 1749 C C . TYR A 1 228 ? 13.547 15.477 26.047 1 88.19 228 TYR A C 1
ATOM 1751 O O . TYR A 1 228 ? 13.844 14.305 25.828 1 88.19 228 TYR A O 1
ATOM 1759 N N . LEU A 1 229 ? 12.57 16.125 25.438 1 93.31 229 LEU A N 1
ATOM 1760 C CA . LEU A 1 229 ? 11.867 15.508 24.328 1 93.31 229 LEU A CA 1
ATOM 1761 C C . LEU A 1 229 ? 12.531 15.852 23 1 93.31 229 LEU A C 1
ATOM 1763 O O . LEU A 1 229 ? 12.68 17.031 22.656 1 93.31 229 LEU A O 1
ATOM 1767 N N . SER A 1 230 ? 13 14.891 22.312 1 94.81 230 SER A N 1
ATOM 1768 C CA . SER A 1 230 ? 13.609 15.062 21 1 94.81 230 SER A CA 1
ATOM 1769 C C . SER A 1 230 ? 12.625 14.75 19.891 1 94.81 230 SER A C 1
ATOM 1771 O O . SER A 1 230 ? 11.859 13.781 19.969 1 94.81 230 SER A O 1
ATOM 1773 N N . PRO A 1 231 ? 12.664 15.656 18.859 1 96.88 231 PRO A N 1
ATOM 1774 C CA . PRO A 1 231 ? 11.742 15.438 17.734 1 96.88 231 PRO A CA 1
ATOM 1775 C C . PRO A 1 231 ? 12.289 14.469 16.688 1 96.88 231 PRO A C 1
ATOM 1777 O O . PRO A 1 231 ? 13.492 14.492 16.406 1 96.88 231 PRO A O 1
ATOM 1780 N N . LYS A 1 232 ? 11.5 13.602 16.203 1 97.25 232 LYS A N 1
ATOM 1781 C CA . LYS A 1 232 ? 11.719 12.828 14.992 1 97.25 232 LYS A CA 1
ATOM 1782 C C . LYS A 1 232 ? 10.625 13.109 13.961 1 97.25 232 LYS A C 1
ATOM 1784 O O . LYS A 1 232 ? 9.453 12.828 14.211 1 97.25 232 LYS A O 1
ATOM 1789 N N . GLU A 1 233 ? 11.023 13.719 12.844 1 96.94 233 GLU A N 1
ATOM 1790 C CA . GLU A 1 233 ? 10.055 13.93 11.766 1 96.94 233 GLU A CA 1
ATOM 1791 C C . GLU A 1 233 ? 9.695 12.609 11.078 1 96.94 233 GLU A C 1
ATOM 1793 O O . GLU A 1 233 ? 10.586 11.867 10.656 1 96.94 233 GLU A O 1
ATOM 1798 N N . LEU A 1 234 ? 8.445 12.375 10.953 1 96.62 234 LEU A N 1
ATOM 1799 C CA . LEU A 1 234 ? 7.984 11.117 10.383 1 96.62 234 LEU A CA 1
ATOM 1800 C C . LEU A 1 234 ? 7.613 11.289 8.914 1 96.62 234 LEU A C 1
ATOM 1802 O O . LEU A 1 234 ? 7.348 10.312 8.211 1 96.62 234 LEU A O 1
ATOM 1806 N N . THR A 1 235 ? 7.566 12.531 8.398 1 95.88 235 THR A N 1
ATOM 1807 C CA . THR A 1 235 ? 7.227 12.82 7.012 1 95.88 235 THR A CA 1
ATOM 1808 C C . THR A 1 235 ? 8.297 13.703 6.367 1 95.88 235 THR A C 1
ATOM 1810 O O . THR A 1 235 ? 9.062 14.367 7.066 1 95.88 235 THR A O 1
ATOM 1813 N N . ILE A 1 236 ? 8.352 13.656 5.098 1 92.75 236 ILE A N 1
ATOM 1814 C CA . ILE A 1 236 ? 9.156 14.578 4.305 1 92.75 236 ILE A CA 1
ATOM 1815 C C . ILE A 1 236 ? 8.25 15.383 3.377 1 92.75 236 ILE A C 1
ATOM 1817 O O . ILE A 1 236 ? 7.387 14.82 2.701 1 92.75 236 ILE A O 1
ATOM 1821 N N . ASP A 1 237 ? 8.492 16.641 3.371 1 95 237 ASP A N 1
ATOM 1822 C CA . ASP A 1 237 ? 7.645 17.531 2.584 1 95 237 ASP A CA 1
ATOM 1823 C C . ASP A 1 237 ? 7.777 17.234 1.091 1 95 237 ASP A C 1
ATOM 1825 O O . ASP A 1 237 ? 8.883 17.031 0.588 1 95 237 ASP A O 1
ATOM 1829 N N . HIS A 1 238 ? 6.656 17.203 0.406 1 94.56 238 HIS A N 1
ATOM 1830 C CA . HIS A 1 238 ? 6.668 17.062 -1.045 1 94.56 238 HIS A CA 1
ATOM 1831 C C . HIS A 1 238 ? 6.785 18.406 -1.735 1 94.56 238 HIS A C 1
ATOM 1833 O O . HIS A 1 238 ? 5.773 19.062 -2.021 1 94.56 238 HIS A O 1
ATOM 1839 N N . THR A 1 239 ? 7.992 18.828 -1.983 1 94.5 239 THR A N 1
ATOM 1840 C CA . THR A 1 239 ? 8.32 20.078 -2.672 1 94.5 239 THR A CA 1
ATOM 1841 C C . THR A 1 239 ? 9.398 19.844 -3.73 1 94.5 239 THR A C 1
ATOM 1843 O O . THR A 1 239 ? 9.953 18.734 -3.824 1 94.5 239 THR A O 1
ATOM 1846 N N . ALA A 1 240 ? 9.703 20.859 -4.473 1 92.31 240 ALA A N 1
ATOM 1847 C CA . ALA A 1 240 ? 10.703 20.75 -5.535 1 92.31 240 ALA A CA 1
ATOM 1848 C C . ALA A 1 240 ? 12.117 20.781 -4.965 1 92.31 240 ALA A C 1
ATOM 1850 O O . ALA A 1 240 ? 13.094 20.75 -5.715 1 92.31 240 ALA A O 1
ATOM 1851 N N . HIS A 1 241 ? 12.242 20.844 -3.584 1 90.94 241 HIS A N 1
ATOM 1852 C CA . HIS A 1 241 ? 13.547 20.625 -2.965 1 90.94 241 HIS A CA 1
ATOM 1853 C C . HIS A 1 241 ? 14 19.188 -3.113 1 90.94 241 HIS A C 1
ATOM 1855 O O . HIS A 1 241 ? 15.195 18.891 -3.041 1 90.94 241 HIS A O 1
ATOM 1861 N N . ARG A 1 242 ? 13.031 18.312 -3.262 1 87.5 242 ARG A N 1
ATOM 1862 C CA . ARG A 1 242 ? 13.344 16.906 -3.49 1 87.5 242 ARG A CA 1
ATOM 1863 C C . ARG A 1 242 ? 13.609 16.641 -4.969 1 87.5 242 ARG A C 1
ATOM 1865 O O . ARG A 1 242 ? 12.773 16.953 -5.82 1 87.5 242 ARG A O 1
ATOM 1872 N N . ASP A 1 243 ? 14.633 16 -5.234 1 82.69 243 ASP A N 1
ATOM 1873 C CA . ASP A 1 243 ? 15.094 15.828 -6.609 1 82.69 243 ASP A CA 1
ATOM 1874 C C . ASP A 1 243 ? 14.086 15.023 -7.426 1 82.69 243 ASP A C 1
ATOM 1876 O O . ASP A 1 243 ? 13.789 15.359 -8.57 1 82.69 243 ASP A O 1
ATOM 1880 N N . GLU A 1 244 ? 13.562 14.008 -6.809 1 80.31 244 GLU A N 1
ATOM 1881 C CA . GLU A 1 244 ? 12.641 13.148 -7.547 1 80.31 244 GLU A CA 1
ATOM 1882 C C . GLU A 1 244 ? 11.336 13.883 -7.859 1 80.31 244 GLU A C 1
ATOM 1884 O O . GLU A 1 244 ? 10.75 13.68 -8.922 1 80.31 244 GLU A O 1
ATOM 1889 N N . GLU A 1 245 ? 10.93 14.703 -6.945 1 88 245 GLU A N 1
ATOM 1890 C CA . GLU A 1 245 ? 9.719 15.5 -7.152 1 88 245 GLU A CA 1
ATOM 1891 C C . GLU A 1 245 ? 9.945 16.578 -8.211 1 88 245 GLU A C 1
ATOM 1893 O O . GLU A 1 245 ? 9.102 16.781 -9.086 1 88 245 GLU A O 1
ATOM 1898 N N . ARG A 1 246 ? 11.078 17.203 -8.109 1 88.56 246 ARG A N 1
ATOM 1899 C CA . ARG A 1 246 ? 11.438 18.25 -9.062 1 88.56 246 ARG A CA 1
ATOM 1900 C C . ARG A 1 246 ? 11.5 17.703 -10.484 1 88.56 246 ARG A C 1
ATOM 1902 O O . ARG A 1 246 ? 10.953 18.312 -11.406 1 88.56 246 ARG A O 1
ATOM 1909 N N . SER A 1 247 ? 12.125 16.609 -10.625 1 84.12 247 SER A N 1
ATOM 1910 C CA . SER A 1 247 ? 12.305 15.992 -11.938 1 84.12 247 SER A CA 1
ATOM 1911 C C . SER A 1 247 ? 10.961 15.656 -12.578 1 84.12 247 SER A C 1
ATOM 1913 O O . SER A 1 247 ? 10.766 15.883 -13.773 1 84.12 247 SER A O 1
ATOM 1915 N N . ARG A 1 248 ? 10.062 15.133 -11.773 1 84.38 248 ARG A N 1
ATOM 1916 C CA . ARG A 1 248 ? 8.734 14.812 -12.289 1 84.38 248 ARG A CA 1
ATOM 1917 C C . ARG A 1 248 ? 8.031 16.062 -12.812 1 84.38 248 ARG A C 1
ATOM 1919 O O . ARG A 1 248 ? 7.434 16.031 -13.891 1 84.38 248 ARG A O 1
ATOM 1926 N N . ILE A 1 249 ? 8.086 17.125 -12.039 1 90.56 249 ILE A N 1
ATOM 1927 C CA . ILE A 1 249 ? 7.441 18.375 -12.414 1 90.56 249 ILE A CA 1
ATOM 1928 C C . ILE A 1 249 ? 8.047 18.906 -13.711 1 90.56 249 ILE A C 1
ATOM 1930 O O . ILE A 1 249 ? 7.316 19.281 -14.633 1 90.56 249 ILE A O 1
ATOM 1934 N N . GLU A 1 250 ? 9.336 18.859 -13.797 1 88.06 250 GLU A N 1
ATOM 1935 C CA . GLU A 1 250 ? 10.039 19.391 -14.969 1 88.06 250 GLU A CA 1
ATOM 1936 C C . GLU A 1 250 ? 9.766 18.531 -16.203 1 88.06 250 GLU A C 1
ATOM 1938 O O . GLU A 1 250 ? 9.578 19.047 -17.297 1 88.06 250 GLU A O 1
ATOM 1943 N N . GLN A 1 251 ? 9.695 17.281 -16.016 1 82.81 251 GLN A N 1
ATOM 1944 C CA . GLN A 1 251 ? 9.43 16.359 -17.125 1 82.81 251 GLN A CA 1
ATOM 1945 C C . GLN A 1 251 ? 8.008 16.547 -17.672 1 82.81 251 GLN A C 1
ATOM 1947 O O . GLN A 1 251 ? 7.754 16.344 -18.844 1 82.81 251 GLN A O 1
ATOM 1952 N N . ALA A 1 252 ? 7.207 16.969 -16.766 1 85.94 252 ALA A N 1
ATOM 1953 C CA . ALA A 1 252 ? 5.812 17.172 -17.156 1 85.94 252 ALA A CA 1
ATOM 1954 C C . ALA A 1 252 ? 5.605 18.562 -17.734 1 85.94 252 ALA A C 1
ATOM 1956 O O . ALA A 1 252 ? 4.48 18.953 -18.062 1 85.94 252 ALA A O 1
ATOM 1957 N N . GLY A 1 253 ? 6.664 19.328 -17.812 1 87.62 253 GLY A N 1
ATOM 1958 C CA . GLY A 1 253 ? 6.582 20.641 -18.438 1 87.62 253 GLY A CA 1
ATOM 1959 C C . GLY A 1 253 ? 6.391 21.766 -17.453 1 87.62 253 GLY A C 1
ATOM 1960 O O . GLY A 1 253 ? 6.219 22.922 -17.828 1 87.62 253 GLY A O 1
ATOM 1961 N N . GLY A 1 254 ? 6.344 21.422 -16.156 1 91 254 GLY A N 1
ATOM 1962 C CA . GLY A 1 254 ? 6.285 22.469 -15.141 1 91 254 GLY A CA 1
ATOM 1963 C C . GLY A 1 254 ? 7.586 23.234 -15.008 1 91 254 GLY A C 1
ATOM 1964 O O . GLY A 1 254 ? 8.664 22.688 -15.273 1 91 254 GLY A O 1
ATOM 1965 N N . ILE A 1 255 ? 7.473 24.516 -14.586 1 93.31 255 ILE A N 1
ATOM 1966 C CA . ILE A 1 255 ? 8.641 25.375 -14.398 1 93.31 255 ILE A CA 1
ATOM 1967 C C . ILE A 1 255 ? 8.828 25.672 -12.914 1 93.31 255 ILE A C 1
ATOM 1969 O O . ILE A 1 255 ? 7.891 26.125 -12.25 1 93.31 255 ILE A O 1
ATOM 1973 N N . ILE A 1 256 ? 9.992 25.312 -12.469 1 93.94 256 ILE A N 1
ATOM 1974 C CA . ILE A 1 256 ? 10.305 25.578 -11.07 1 93.94 256 ILE A CA 1
ATOM 1975 C C . ILE A 1 256 ? 11.07 26.891 -10.945 1 93.94 256 ILE A C 1
ATOM 1977 O O . ILE A 1 256 ? 12.102 27.078 -11.594 1 93.94 256 ILE A O 1
ATOM 1981 N N . THR A 1 257 ? 10.516 27.812 -10.211 1 92.06 257 THR A N 1
ATOM 1982 C CA . THR A 1 257 ? 11.148 29.109 -9.984 1 92.06 257 THR A CA 1
ATOM 1983 C C . THR A 1 257 ? 11.359 29.359 -8.492 1 92.06 257 THR A C 1
ATOM 1985 O O . THR A 1 257 ? 10.703 28.734 -7.656 1 92.06 257 THR A O 1
ATOM 1988 N N . GLY A 1 258 ? 12.305 30.172 -8.18 1 84.75 258 GLY A N 1
ATOM 1989 C CA . GLY A 1 258 ? 12.523 30.562 -6.801 1 84.75 258 GLY A CA 1
ATOM 1990 C C . GLY A 1 258 ? 13.766 29.969 -6.188 1 84.75 258 GLY A C 1
ATOM 1991 O O . GLY A 1 258 ? 14.109 28.812 -6.48 1 84.75 258 GLY A O 1
ATOM 1992 N N . TYR A 1 259 ? 14.633 30.625 -5.43 1 72.81 259 TYR A N 1
ATOM 1993 C CA . TYR A 1 259 ? 15.883 30.156 -4.832 1 72.81 259 TYR A CA 1
ATOM 1994 C C . TYR A 1 259 ? 15.641 29.562 -3.451 1 72.81 259 TYR A C 1
ATOM 1996 O O . TYR A 1 259 ? 16.156 28.484 -3.133 1 72.81 259 TYR A O 1
ATOM 2004 N N . GLY A 1 260 ? 14.773 30.172 -2.637 1 78 260 GLY A N 1
ATOM 2005 C CA . GLY A 1 260 ? 14.516 29.703 -1.284 1 78 260 GLY A CA 1
ATOM 2006 C C . GLY A 1 260 ? 13.312 28.781 -1.193 1 78 260 GLY A C 1
ATOM 2007 O O . GLY A 1 260 ? 13.406 27.688 -0.628 1 78 260 GLY A O 1
ATOM 2008 N N . LEU A 1 261 ? 12.336 29.125 -1.784 1 85 261 LEU A N 1
ATOM 2009 C CA . LEU A 1 261 ? 11.102 28.344 -1.853 1 85 261 LEU A CA 1
ATOM 2010 C C . LEU A 1 261 ? 10.727 28.062 -3.301 1 85 261 LEU A C 1
ATOM 2012 O O . LEU A 1 261 ? 10.117 28.906 -3.965 1 85 261 LEU A O 1
ATOM 2016 N N . PRO A 1 262 ? 11.109 26.859 -3.771 1 92.25 262 PRO A N 1
ATOM 2017 C CA . PRO A 1 262 ? 10.758 26.547 -5.156 1 92.25 262 PRO A CA 1
ATOM 2018 C C . PRO A 1 262 ? 9.25 26.484 -5.383 1 92.25 262 PRO A C 1
ATOM 2020 O O . PRO A 1 262 ? 8.523 25.844 -4.605 1 92.25 262 PRO A O 1
ATOM 2023 N N . LEU A 1 263 ? 8.844 27.203 -6.391 1 94.62 263 LEU A N 1
ATOM 2024 C CA . LEU A 1 263 ? 7.434 27.266 -6.75 1 94.62 263 LEU A CA 1
ATOM 2025 C C . LEU A 1 263 ? 7.215 26.719 -8.156 1 94.62 263 LEU A C 1
ATOM 2027 O O . LEU A 1 263 ? 8.008 26.984 -9.062 1 94.62 263 LEU A O 1
ATOM 2031 N N . ILE A 1 264 ? 6.195 25.922 -8.305 1 94.44 264 ILE A N 1
ATOM 2032 C CA . ILE A 1 264 ? 5.801 25.406 -9.609 1 94.44 264 ILE A CA 1
ATOM 2033 C C . ILE A 1 264 ? 5.031 26.469 -10.375 1 94.44 264 ILE A C 1
ATOM 2035 O O . ILE A 1 264 ? 4.008 26.984 -9.906 1 94.44 264 ILE A O 1
ATOM 2039 N N . ASN A 1 265 ? 5.59 26.906 -11.5 1 92.56 265 ASN A N 1
ATOM 2040 C CA . ASN A 1 265 ? 5.012 27.938 -12.367 1 92.56 265 ASN A CA 1
ATOM 2041 C C . ASN A 1 265 ? 4.801 29.25 -11.609 1 92.56 265 ASN A C 1
ATOM 2043 O O . ASN A 1 265 ? 3.775 29.906 -11.781 1 92.56 265 ASN A O 1
ATOM 2047 N N . GLY A 1 266 ? 5.59 29.469 -10.602 1 89.94 266 GLY A N 1
ATOM 2048 C CA . GLY A 1 266 ? 5.652 30.734 -9.898 1 89.94 266 GLY A CA 1
ATOM 2049 C C . GLY A 1 266 ? 4.668 30.828 -8.742 1 89.94 266 GLY A C 1
ATOM 2050 O O . GLY A 1 266 ? 4.711 31.781 -7.957 1 89.94 266 GLY A O 1
ATOM 2051 N N . HIS A 1 267 ? 3.814 29.781 -8.57 1 88.56 267 HIS A N 1
ATOM 2052 C CA . HIS A 1 267 ? 2.721 30.031 -7.641 1 88.56 267 HIS A CA 1
ATOM 2053 C C . HIS A 1 267 ? 2.549 28.875 -6.66 1 88.56 267 HIS A C 1
ATOM 2055 O O . HIS A 1 267 ? 2.098 29.062 -5.531 1 88.56 267 HIS A O 1
ATOM 2061 N N . PHE A 1 268 ? 2.875 27.688 -7.043 1 93.56 268 PHE A N 1
ATOM 2062 C CA . PHE A 1 268 ? 2.449 26.531 -6.25 1 93.56 268 PHE A CA 1
ATOM 2063 C C . PHE A 1 268 ? 3.648 25.859 -5.602 1 93.56 268 PHE A C 1
ATOM 2065 O O . PHE A 1 268 ? 4.559 25.406 -6.293 1 93.56 268 PHE A O 1
ATOM 2072 N N . PRO A 1 269 ? 3.617 25.641 -4.309 1 94.5 269 PRO A N 1
ATOM 2073 C CA . PRO A 1 269 ? 4.824 25.188 -3.619 1 94.5 269 PRO A CA 1
ATOM 2074 C C . PRO A 1 269 ? 4.883 23.656 -3.49 1 94.5 269 PRO A C 1
ATOM 2076 O O . PRO A 1 269 ? 5.949 23.109 -3.221 1 94.5 269 PRO A O 1
ATOM 2079 N N . MET A 1 270 ? 3.791 22.906 -3.607 1 96 270 MET A N 1
ATOM 2080 C CA . MET A 1 270 ? 3.781 21.469 -3.328 1 96 270 MET A CA 1
ATOM 2081 C C . MET A 1 270 ? 3.773 20.656 -4.621 1 96 270 MET A C 1
ATOM 2083 O O . MET A 1 270 ? 3.203 21.094 -5.625 1 96 270 MET A O 1
ATOM 2087 N N . THR A 1 271 ? 4.371 19.469 -4.566 1 94.94 271 THR A N 1
ATOM 2088 C CA . THR A 1 271 ? 4.453 18.609 -5.742 1 94.94 271 THR A CA 1
ATOM 2089 C C . THR A 1 271 ? 3.426 17.484 -5.656 1 94.94 271 THR A C 1
ATOM 2091 O O . THR A 1 271 ? 3.219 16.75 -6.629 1 94.94 271 THR A O 1
ATOM 2094 N N . ARG A 1 272 ? 2.82 17.312 -4.496 1 95.19 272 ARG A N 1
ATOM 2095 C CA . ARG A 1 272 ? 1.72 16.375 -4.332 1 95.19 272 ARG A CA 1
ATOM 2096 C C . ARG A 1 272 ? 0.539 17.031 -3.623 1 95.19 272 ARG A C 1
ATOM 2098 O O . ARG A 1 272 ? 0.727 17.844 -2.711 1 95.19 272 ARG A O 1
ATOM 2105 N N . ALA A 1 273 ? -0.624 16.688 -4.07 1 97.81 273 ALA A N 1
ATOM 2106 C CA . ALA A 1 273 ? -1.854 17.188 -3.463 1 97.81 273 ALA A CA 1
ATOM 2107 C C . ALA A 1 273 ? -3.068 16.406 -3.953 1 97.81 273 ALA A C 1
ATOM 2109 O O . ALA A 1 273 ? -3.043 15.836 -5.047 1 97.81 273 ALA A O 1
ATOM 2110 N N . ILE A 1 274 ? -4.074 16.359 -3.133 1 98.25 274 ILE A N 1
ATOM 2111 C CA . ILE A 1 274 ? -5.383 15.875 -3.561 1 98.25 274 ILE A CA 1
ATOM 2112 C C . ILE A 1 274 ? -6.211 17.047 -4.09 1 98.25 274 ILE A C 1
ATOM 2114 O O . ILE A 1 274 ? -6.254 18.109 -3.471 1 98.25 274 ILE A O 1
ATOM 2118 N N . GLY A 1 275 ? -6.875 16.844 -5.141 1 98.19 275 GLY A N 1
ATOM 2119 C CA . GLY A 1 275 ? -7.508 17.969 -5.812 1 98.19 275 GLY A CA 1
ATOM 2120 C C . GLY A 1 275 ? -6.57 18.703 -6.75 1 98.19 275 GLY A C 1
ATOM 2121 O O . GLY A 1 275 ? -5.82 18.094 -7.508 1 98.19 275 GLY A O 1
ATOM 2122 N N . ASP A 1 276 ? -6.73 20.031 -6.852 1 97.38 276 ASP A N 1
ATOM 2123 C CA . ASP A 1 276 ? -5.891 20.812 -7.758 1 97.38 276 ASP A CA 1
ATOM 2124 C C . ASP A 1 276 ? -5.914 20.219 -9.172 1 97.38 276 ASP A C 1
ATOM 2126 O O . ASP A 1 276 ? -4.863 20.016 -9.781 1 97.38 276 ASP A O 1
ATOM 2130 N N . VAL A 1 277 ? -7.094 19.953 -9.656 1 96.62 277 VAL A N 1
ATOM 2131 C CA . VAL A 1 277 ? -7.266 19.234 -10.914 1 96.62 277 VAL A CA 1
ATOM 2132 C C . VAL A 1 277 ? -6.586 19.984 -12.047 1 96.62 277 VAL A C 1
ATOM 2134 O O . VAL A 1 277 ? -5.844 19.406 -12.836 1 96.62 277 VAL A O 1
ATOM 2137 N N . PRO A 1 278 ? -6.688 21.344 -12.133 1 94.5 278 PRO A N 1
ATOM 2138 C CA . PRO A 1 278 ? -6.055 22.062 -13.25 1 94.5 278 PRO A CA 1
ATOM 2139 C C . PRO A 1 278 ? -4.531 21.969 -13.211 1 94.5 278 PRO A C 1
ATOM 2141 O O . PRO A 1 278 ? -3.871 22.156 -14.234 1 94.5 278 PRO A O 1
ATOM 2144 N N . LEU A 1 279 ? -3.926 21.719 -12.086 1 94.38 279 LEU A N 1
ATOM 2145 C CA . LEU A 1 279 ? -2.475 21.734 -11.93 1 94.38 279 LEU A CA 1
ATOM 2146 C C . LEU A 1 279 ? -1.88 20.359 -12.188 1 94.38 279 LEU A C 1
ATOM 2148 O O . LEU A 1 279 ? -0.659 20.203 -12.281 1 94.38 279 LEU A O 1
ATOM 2152 N N . LYS A 1 280 ? -2.754 19.344 -12.344 1 93.94 280 LYS A N 1
ATOM 2153 C CA . LYS A 1 280 ? -2.275 17.984 -12.508 1 93.94 280 LYS A CA 1
ATOM 2154 C C . LYS A 1 280 ? -1.507 17.812 -13.812 1 93.94 280 LYS A C 1
ATOM 2156 O O . LYS A 1 280 ? -0.649 16.938 -13.938 1 93.94 280 LYS A O 1
ATOM 2161 N N . ILE A 1 281 ? -1.734 18.672 -14.773 1 91.31 281 ILE A N 1
ATOM 2162 C CA . ILE A 1 281 ? -1.085 18.609 -16.078 1 91.31 281 ILE A CA 1
ATOM 2163 C C . ILE A 1 281 ? 0.408 18.891 -15.922 1 91.31 281 ILE A C 1
ATOM 2165 O O . ILE A 1 281 ? 1.204 18.547 -16.797 1 91.31 281 ILE A O 1
ATOM 2169 N N . TYR A 1 282 ? 0.816 19.484 -14.781 1 92.25 282 TYR A N 1
ATOM 2170 C CA . TYR A 1 282 ? 2.211 19.875 -14.594 1 92.25 282 TYR A CA 1
ATOM 2171 C C . TYR A 1 282 ? 2.941 18.859 -13.727 1 92.25 282 TYR A C 1
ATOM 2173 O O . TYR A 1 282 ? 4.008 19.141 -13.18 1 92.25 282 TYR A O 1
ATOM 2181 N N . GLY A 1 283 ? 2.344 17.75 -13.461 1 90.56 283 GLY A N 1
ATOM 2182 C CA . GLY A 1 283 ? 3.047 16.672 -12.781 1 90.56 283 GLY A CA 1
ATOM 2183 C C . GLY A 1 283 ? 2.773 16.625 -11.289 1 90.56 283 GLY A C 1
ATOM 2184 O O . GLY A 1 283 ? 3.42 15.883 -10.562 1 90.56 283 GLY A O 1
ATOM 2185 N N . ILE A 1 284 ? 1.883 17.5 -10.82 1 93.75 284 ILE A N 1
ATOM 2186 C CA . ILE A 1 284 ? 1.442 17.375 -9.438 1 93.75 284 ILE A CA 1
ATOM 2187 C C . ILE A 1 284 ? 0.557 16.141 -9.273 1 93.75 284 ILE A C 1
ATOM 2189 O O . ILE A 1 284 ? -0.454 16 -9.961 1 93.75 284 ILE A O 1
ATOM 2193 N N . ILE A 1 285 ? 0.941 15.258 -8.398 1 92.75 285 ILE A N 1
ATOM 2194 C CA . ILE A 1 285 ? 0.218 14 -8.289 1 92.75 285 ILE A CA 1
ATOM 2195 C C . ILE A 1 285 ? -0.421 13.891 -6.906 1 92.75 285 ILE A C 1
ATOM 2197 O O . ILE A 1 285 ? -0.155 14.711 -6.023 1 92.75 285 ILE A O 1
ATOM 2201 N N . SER A 1 286 ? -1.273 12.906 -6.738 1 95.25 286 SER A N 1
ATOM 2202 C CA . SER A 1 286 ? -1.956 12.719 -5.461 1 95.25 286 SER A CA 1
ATOM 2203 C C . SER A 1 286 ? -1.476 11.453 -4.758 1 95.25 286 SER A C 1
ATOM 2205 O O . SER A 1 286 ? -2.008 11.078 -3.713 1 95.25 286 SER A O 1
ATOM 2207 N N . ASP A 1 287 ? -0.46 10.789 -5.301 1 92.19 287 ASP A N 1
ATOM 2208 C CA . ASP A 1 287 ? 0.054 9.555 -4.703 1 92.19 287 ASP A CA 1
ATOM 2209 C C . ASP A 1 287 ? 0.625 9.82 -3.312 1 92.19 287 ASP A C 1
ATOM 2211 O O . ASP A 1 287 ? 1.475 10.695 -3.139 1 92.19 287 ASP A O 1
ATOM 2215 N N . PRO A 1 288 ? 0.188 9.031 -2.346 1 93.44 288 PRO A N 1
ATOM 2216 C CA . PRO A 1 288 ? 0.755 9.211 -1.009 1 93.44 288 PRO A CA 1
ATOM 2217 C C . PRO A 1 288 ? 2.125 8.555 -0.854 1 93.44 288 PRO A C 1
ATOM 2219 O O . PRO A 1 288 ? 2.463 7.637 -1.607 1 93.44 288 PRO A O 1
ATOM 2222 N N . GLU A 1 289 ? 2.881 9.125 -0.023 1 90.69 289 GLU A N 1
ATOM 2223 C CA . GLU A 1 289 ? 4.109 8.469 0.42 1 90.69 289 GLU A CA 1
ATOM 2224 C C . GLU A 1 289 ? 3.904 7.758 1.757 1 90.69 289 GLU A C 1
ATOM 2226 O O . GLU A 1 289 ? 3.422 8.359 2.717 1 90.69 289 GLU A O 1
ATOM 2231 N N . LEU A 1 290 ? 4.25 6.457 1.716 1 88.75 290 LEU A N 1
ATOM 2232 C CA . LEU A 1 290 ? 4.02 5.621 2.889 1 88.75 290 LEU A CA 1
ATOM 2233 C C . LEU A 1 290 ? 5.324 5.348 3.627 1 88.75 290 LEU A C 1
ATOM 2235 O O . LEU A 1 290 ? 6.367 5.148 2.998 1 88.75 290 LEU A O 1
ATOM 2239 N N . ARG A 1 291 ? 5.176 5.359 4.961 1 86 291 ARG A N 1
ATOM 2240 C CA . ARG A 1 291 ? 6.293 4.918 5.793 1 86 291 ARG A CA 1
ATOM 2241 C C . ARG A 1 291 ? 6.039 3.518 6.344 1 86 291 ARG A C 1
ATOM 2243 O O . ARG A 1 291 ? 4.891 3.09 6.469 1 86 291 ARG A O 1
ATOM 2250 N N . ASP A 1 292 ? 7.129 2.857 6.648 1 79.62 292 ASP A N 1
ATOM 2251 C CA . ASP A 1 292 ? 6.992 1.524 7.227 1 79.62 292 ASP A CA 1
ATOM 2252 C C . ASP A 1 292 ? 6.41 1.597 8.641 1 79.62 292 ASP A C 1
ATOM 2254 O O . ASP A 1 292 ? 6.504 2.631 9.305 1 79.62 292 ASP A O 1
ATOM 2258 N N . TRP A 1 293 ? 5.82 0.503 9.031 1 83.75 293 TRP A N 1
ATOM 2259 C CA . TRP A 1 293 ? 5.383 0.398 10.422 1 83.75 293 TRP A CA 1
ATOM 2260 C C . TRP A 1 293 ? 6.559 0.577 11.375 1 83.75 293 TRP A C 1
ATOM 2262 O O . TRP A 1 293 ? 7.652 0.067 11.125 1 83.75 293 TRP A O 1
ATOM 2272 N N . GLN A 1 294 ? 6.285 1.308 12.391 1 87.12 294 GLN A N 1
ATOM 2273 C CA . GLN A 1 294 ? 7.297 1.549 13.414 1 87.12 294 GLN A CA 1
ATOM 2274 C C . GLN A 1 294 ? 6.762 1.216 14.805 1 87.12 294 GLN A C 1
ATOM 2276 O O . GLN A 1 294 ? 5.676 1.664 15.18 1 87.12 294 GLN A O 1
ATOM 2281 N N . ALA A 1 295 ? 7.535 0.466 15.516 1 87.56 295 ALA A N 1
ATOM 2282 C CA . ALA A 1 295 ? 7.16 0.15 16.891 1 87.56 295 ALA A CA 1
ATOM 2283 C C . ALA A 1 295 ? 7.434 1.329 17.812 1 87.56 295 ALA A C 1
ATOM 2285 O O . ALA A 1 295 ? 8.469 1.994 17.703 1 87.56 295 ALA A O 1
ATOM 2286 N N . LEU A 1 296 ? 6.492 1.56 18.656 1 92 296 LEU A N 1
ATOM 2287 C CA . LEU A 1 296 ? 6.695 2.574 19.688 1 92 296 LEU A CA 1
ATOM 2288 C C . LEU A 1 296 ? 7.469 2.004 20.875 1 92 296 LEU A C 1
ATOM 2290 O O . LEU A 1 296 ? 7.367 0.81 21.172 1 92 296 LEU A O 1
ATOM 2294 N N . THR A 1 297 ? 8.266 2.852 21.453 1 92.31 297 THR A N 1
ATOM 2295 C CA . THR A 1 297 ? 9.008 2.459 22.641 1 92.31 297 THR A CA 1
ATOM 2296 C C . THR A 1 297 ? 8.5 3.217 23.859 1 92.31 297 THR A C 1
ATOM 2298 O O . THR A 1 297 ? 7.699 4.141 23.734 1 92.31 297 THR A O 1
ATOM 2301 N N . ALA A 1 298 ? 8.977 2.842 25.016 1 89.31 298 ALA A N 1
ATOM 2302 C CA . ALA A 1 298 ? 8.578 3.479 26.266 1 89.31 298 ALA A CA 1
ATOM 2303 C C . ALA A 1 298 ? 9.031 4.934 26.312 1 89.31 298 ALA A C 1
ATOM 2305 O O . ALA A 1 298 ? 8.477 5.742 27.062 1 89.31 298 ALA A O 1
ATOM 2306 N N . ASN A 1 299 ? 10.055 5.254 25.469 1 92.06 299 ASN A N 1
ATOM 2307 C CA . ASN A 1 299 ? 10.586 6.613 25.469 1 92.06 299 ASN A CA 1
ATOM 2308 C C . ASN A 1 299 ? 9.742 7.543 24.609 1 92.06 299 ASN A C 1
ATOM 2310 O O . ASN A 1 299 ? 9.891 8.766 24.672 1 92.06 299 ASN A O 1
ATOM 2314 N N . ASP A 1 300 ? 8.883 6.949 23.766 1 94.56 300 ASP A N 1
ATOM 2315 C CA . ASP A 1 300 ? 8.023 7.758 22.922 1 94.56 300 ASP A CA 1
ATOM 2316 C C . ASP A 1 300 ? 6.891 8.391 23.719 1 94.56 300 ASP A C 1
ATOM 2318 O O . ASP A 1 300 ? 6.113 7.688 24.359 1 94.56 300 ASP A O 1
ATOM 2322 N N . SER A 1 301 ? 6.762 9.688 23.672 1 93.19 301 SER A N 1
ATOM 2323 C CA . SER A 1 301 ? 5.859 10.375 24.594 1 93.19 301 SER A CA 1
ATOM 2324 C C . SER A 1 301 ? 4.664 10.969 23.859 1 93.19 301 SER A C 1
ATOM 2326 O O . SER A 1 301 ? 3.529 10.883 24.344 1 93.19 301 SER A O 1
ATOM 2328 N N . TYR A 1 302 ? 4.949 11.617 22.688 1 95 302 TYR A N 1
ATOM 2329 C CA . TYR A 1 302 ? 3.859 12.289 22 1 95 302 TYR A CA 1
ATOM 2330 C C . TYR A 1 302 ? 3.975 12.102 20.484 1 95 302 TYR A C 1
ATOM 2332 O O . TYR A 1 302 ? 5.078 12.094 19.938 1 95 302 TYR A O 1
ATOM 2340 N N . LEU A 1 303 ? 2.854 11.969 19.875 1 96.88 303 LEU A N 1
ATOM 2341 C CA . LEU A 1 303 ? 2.729 12.148 18.422 1 96.88 303 LEU A CA 1
ATOM 2342 C C . LEU A 1 303 ? 2.053 13.477 18.094 1 96.88 303 LEU A C 1
ATOM 2344 O O . LEU A 1 303 ? 1.071 13.852 18.75 1 96.88 303 LEU A O 1
ATOM 2348 N N . VAL A 1 304 ? 2.594 14.227 17.188 1 97.5 304 VAL A N 1
ATOM 2349 C CA . VAL A 1 304 ? 2.033 15.508 16.766 1 97.5 304 VAL A CA 1
ATOM 2350 C C . VAL A 1 304 ? 1.791 15.492 15.266 1 97.5 304 VAL A C 1
ATOM 2352 O O . VAL A 1 304 ? 2.703 15.203 14.484 1 97.5 304 VAL A O 1
ATOM 2355 N N . ILE A 1 305 ? 0.627 15.703 14.828 1 98.12 305 ILE A N 1
ATOM 2356 C CA . ILE A 1 305 ? 0.25 15.82 13.422 1 98.12 305 ILE A CA 1
ATOM 2357 C C . ILE A 1 305 ? -0.322 17.203 13.156 1 98.12 305 ILE A C 1
ATOM 2359 O O . ILE A 1 305 ? -1.203 17.672 13.875 1 98.12 305 ILE A O 1
ATOM 2363 N N . SER A 1 306 ? 0.184 17.906 12.102 1 98.38 306 SER A N 1
ATOM 2364 C CA . SER A 1 306 ? -0.228 19.297 11.969 1 98.38 306 SER A CA 1
ATOM 2365 C C . SER A 1 306 ? -0.129 19.766 10.516 1 98.38 306 SER A C 1
ATOM 2367 O O . SER A 1 306 ? 0.543 19.141 9.703 1 98.38 306 SER A O 1
ATOM 2369 N N . SER A 1 307 ? -0.832 20.797 10.203 1 98.44 307 SER A N 1
ATOM 2370 C CA . SER A 1 307 ? -0.66 21.531 8.945 1 98.44 307 SER A CA 1
ATOM 2371 C C . SER A 1 307 ? 0.648 22.312 8.938 1 98.44 307 SER A C 1
ATOM 2373 O O . SER A 1 307 ? 1.304 22.453 9.969 1 98.44 307 SER A O 1
ATOM 2375 N N . ASP A 1 308 ? 1.062 22.797 7.77 1 97.38 308 ASP A N 1
ATOM 2376 C CA . ASP A 1 308 ? 2.357 23.453 7.598 1 97.38 308 ASP A CA 1
ATOM 2377 C C . ASP A 1 308 ? 2.398 24.781 8.328 1 97.38 308 ASP A C 1
ATOM 2379 O O . ASP A 1 308 ? 3.477 25.281 8.664 1 97.38 308 ASP A O 1
ATOM 2383 N N . GLY A 1 309 ? 1.241 25.422 8.695 1 97.75 309 GLY A N 1
ATOM 2384 C CA . GLY A 1 309 ? 1.195 26.688 9.406 1 97.75 309 GLY A CA 1
ATOM 2385 C C . GLY A 1 309 ? 1.923 26.656 10.734 1 97.75 309 GLY A C 1
ATOM 2386 O O . GLY A 1 309 ? 2.477 27.672 11.164 1 97.75 309 GLY A O 1
ATOM 2387 N N . ILE A 1 310 ? 1.899 25.547 11.367 1 97.94 310 ILE A N 1
ATOM 2388 C CA . ILE A 1 310 ? 2.592 25.391 12.648 1 97.94 310 ILE A CA 1
ATOM 2389 C C . ILE A 1 310 ? 4.094 25.578 12.445 1 97.94 310 ILE A C 1
ATOM 2391 O O . ILE A 1 310 ? 4.766 26.203 13.266 1 97.94 310 ILE A O 1
ATOM 2395 N N . PHE A 1 311 ? 4.602 25.188 11.328 1 96.75 311 PHE A N 1
ATOM 2396 C CA . PHE A 1 311 ? 6.039 25.125 11.117 1 96.75 311 PHE A CA 1
ATOM 2397 C C . PHE A 1 311 ? 6.535 26.328 10.328 1 96.75 311 PHE A C 1
ATOM 2399 O O . PHE A 1 311 ? 7.719 26.422 10.008 1 96.75 311 PHE A O 1
ATOM 2406 N N . GLU A 1 312 ? 5.648 27.188 10 1 94.88 312 GLU A N 1
ATOM 2407 C CA . GLU A 1 312 ? 6.082 28.469 9.453 1 94.88 312 GLU A CA 1
ATOM 2408 C C . GLU A 1 312 ? 6.852 29.281 10.5 1 94.88 312 GLU A C 1
ATOM 2410 O O . GLU A 1 312 ? 7.75 30.047 10.156 1 94.88 312 GLU A O 1
ATOM 2415 N N . SER A 1 313 ? 6.445 29.094 11.789 1 96.19 313 SER A N 1
ATOM 2416 C CA . SER A 1 313 ? 7.031 29.922 12.844 1 96.19 313 SER A CA 1
ATOM 2417 C C . SER A 1 313 ? 7.707 29.062 13.906 1 96.19 313 SER A C 1
ATOM 2419 O O . SER A 1 313 ? 8.477 29.578 14.719 1 96.19 313 SER A O 1
ATOM 2421 N N . LEU A 1 314 ? 7.391 27.812 13.922 1 97 314 LEU A N 1
ATOM 2422 C CA . LEU A 1 314 ? 8.023 26.906 14.875 1 97 314 LEU A CA 1
ATOM 2423 C C . LEU A 1 314 ? 8.844 25.844 14.141 1 97 314 LEU A C 1
ATOM 2425 O O . LEU A 1 314 ? 8.562 25.531 12.984 1 97 314 LEU A O 1
ATOM 2429 N N . ASN A 1 315 ? 9.828 25.312 14.75 1 96.81 315 ASN A N 1
ATOM 2430 C CA . ASN A 1 315 ? 10.508 24.125 14.266 1 96.81 315 ASN A CA 1
ATOM 2431 C C . ASN A 1 315 ? 10.188 22.906 15.117 1 96.81 315 ASN A C 1
ATOM 2433 O O . ASN A 1 315 ? 9.594 23.031 16.188 1 96.81 315 ASN A O 1
ATOM 2437 N N . PRO A 1 316 ? 10.508 21.75 14.625 1 97.31 316 PRO A N 1
ATOM 2438 C CA . PRO A 1 316 ? 10.141 20.531 15.336 1 97.31 316 PRO A CA 1
ATOM 2439 C C . PRO A 1 316 ? 10.68 20.484 16.766 1 97.31 316 PRO A C 1
ATOM 2441 O O . PRO A 1 316 ? 9.977 20.047 17.672 1 97.31 316 PRO A O 1
ATOM 2444 N N . LYS A 1 317 ? 11.867 20.953 16.969 1 95.56 317 LYS A N 1
ATOM 2445 C CA . LYS A 1 317 ? 12.453 20.969 18.297 1 95.56 317 LYS A CA 1
ATOM 2446 C C . LYS A 1 317 ? 11.633 21.828 19.25 1 95.56 317 LYS A C 1
ATOM 2448 O O . LYS A 1 317 ? 11.359 21.438 20.391 1 95.56 317 LYS A O 1
ATOM 2453 N N . HIS A 1 318 ? 11.219 23 18.797 1 94.12 318 HIS A N 1
ATOM 2454 C CA . HIS A 1 318 ? 10.422 23.906 19.609 1 94.12 318 HIS A CA 1
ATOM 2455 C C . HIS A 1 318 ? 9.07 23.297 19.969 1 94.12 318 HIS A C 1
ATOM 2457 O O . HIS A 1 318 ? 8.586 23.469 21.094 1 94.12 318 HIS A O 1
ATOM 2463 N N . VAL A 1 319 ? 8.477 22.594 19.031 1 96.06 319 VAL A N 1
ATOM 2464 C CA . VAL A 1 319 ? 7.191 21.953 19.281 1 96.06 319 VAL A CA 1
ATOM 2465 C C . VAL A 1 319 ? 7.328 20.922 20.406 1 96.06 319 VAL A C 1
ATOM 2467 O O . VAL A 1 319 ? 6.52 20.906 21.344 1 96.06 319 VAL A O 1
ATOM 2470 N N . CYS A 1 320 ? 8.352 20.125 20.375 1 95 320 CYS A N 1
ATOM 2471 C CA . CYS A 1 320 ? 8.555 19.109 21.406 1 95 320 CYS A CA 1
ATOM 2472 C C . CYS A 1 320 ? 8.906 19.75 22.734 1 95 320 CYS A C 1
ATOM 2474 O O . CYS A 1 320 ? 8.531 19.25 23.797 1 95 320 CYS A O 1
ATOM 2476 N N . GLU A 1 321 ? 9.578 20.859 22.703 1 92 321 GLU A N 1
ATOM 2477 C CA . GLU A 1 321 ? 9.906 21.594 23.922 1 92 321 GLU A CA 1
ATOM 2478 C C . GLU A 1 321 ? 8.648 22.109 24.609 1 92 321 GLU A C 1
ATOM 2480 O O . GLU A 1 321 ? 8.555 22.109 25.828 1 92 321 GLU A O 1
ATOM 2485 N N . LEU A 1 322 ? 7.734 22.562 23.797 1 91.38 322 LEU A N 1
ATOM 2486 C CA . LEU A 1 322 ? 6.469 23.031 24.344 1 91.38 322 LEU A CA 1
ATOM 2487 C C . LEU A 1 322 ? 5.727 21.906 25.062 1 91.38 322 LEU A C 1
ATOM 2489 O O . LEU A 1 322 ? 5.035 22.156 26.062 1 91.38 322 LEU A O 1
ATOM 2493 N N . LEU A 1 323 ? 5.879 20.719 24.594 1 90.75 323 LEU A N 1
ATOM 2494 C CA . LEU A 1 323 ? 5.199 19.562 25.156 1 90.75 323 LEU A CA 1
ATOM 2495 C C . LEU A 1 323 ? 5.91 19.094 26.422 1 90.75 323 LEU A C 1
ATOM 2497 O O . LEU A 1 323 ? 5.297 18.453 27.297 1 90.75 323 LEU A O 1
ATOM 2501 N N . GLN A 1 324 ? 7.188 19.281 26.516 1 84.88 324 GLN A N 1
ATOM 2502 C CA . GLN A 1 324 ? 7.996 18.891 27.672 1 84.88 324 GLN A CA 1
ATOM 2503 C C . GLN A 1 324 ? 7.461 19.516 28.953 1 84.88 324 GLN A C 1
ATOM 2505 O O . GLN A 1 324 ? 7.445 18.875 30 1 84.88 324 GLN A O 1
ATOM 2510 N N . GLY A 1 325 ? 7.176 20.781 28.922 1 70.31 325 GLY A N 1
ATOM 2511 C CA . GLY A 1 325 ? 6.66 21.469 30.094 1 70.31 325 GLY A CA 1
ATOM 2512 C C . GLY A 1 325 ? 5.426 20.812 30.672 1 70.31 325 GLY A C 1
ATOM 2513 O O . GLY A 1 325 ? 5.289 20.719 31.891 1 70.31 325 GLY A O 1
ATOM 2514 N N . ALA A 1 326 ? 4.59 20.328 29.844 1 64.56 326 ALA A N 1
ATOM 2515 C CA . ALA A 1 326 ? 3.369 19.656 30.281 1 64.56 326 ALA A CA 1
ATOM 2516 C C . ALA A 1 326 ? 3.668 18.234 30.766 1 64.56 326 ALA A C 1
ATOM 2518 O O . ALA A 1 326 ? 2.965 17.719 31.641 1 64.56 326 ALA A O 1
ATOM 2519 N N . HIS A 1 327 ? 4.617 17.672 30.172 1 63.59 327 HIS A N 1
ATOM 2520 C CA . HIS A 1 327 ? 5.023 16.312 30.5 1 63.59 327 HIS A CA 1
ATOM 2521 C C . HIS A 1 327 ? 5.605 16.234 31.906 1 63.59 327 HIS A C 1
ATOM 2523 O O . HIS A 1 327 ? 5.344 15.266 32.625 1 63.59 327 HIS A O 1
ATOM 2529 N N . SER A 1 328 ? 6.434 17.203 32.219 1 57.59 328 SER A N 1
ATOM 2530 C CA . SER A 1 328 ? 7.133 17.219 33.5 1 57.59 328 SER A CA 1
ATOM 2531 C C . SER A 1 328 ? 6.219 17.719 34.625 1 57.59 328 SER A C 1
ATOM 2533 O O . SER A 1 328 ? 6.582 17.672 35.812 1 57.59 328 SER A O 1
ATOM 2535 N N . GLY A 1 329 ? 4.922 18.188 34.406 1 49.72 329 GLY A N 1
ATOM 2536 C CA . GLY A 1 329 ? 4.156 18.922 35.406 1 49.72 329 GLY A CA 1
ATOM 2537 C C . GLY A 1 329 ? 3.951 18.141 36.688 1 49.72 329 GLY A C 1
ATOM 2538 O O . GLY A 1 329 ? 3.039 18.438 37.469 1 49.72 329 GLY A O 1
ATOM 2539 N N . GLY A 1 330 ? 4.102 16.984 36.938 1 42.75 330 GLY A N 1
ATOM 2540 C CA . GLY A 1 330 ? 3.779 16.844 38.344 1 42.75 330 GLY A CA 1
ATOM 2541 C C . GLY A 1 330 ? 4.426 17.922 39.219 1 42.75 330 GLY A C 1
ATOM 2542 O O . GLY A 1 330 ? 3.756 18.547 40.031 1 42.75 330 GLY A O 1
ATOM 2543 N N . SER A 1 331 ? 5.68 17.828 39.656 1 39.28 331 SER A N 1
ATOM 2544 C CA . SER A 1 331 ? 6.203 18.547 40.812 1 39.28 331 SER A CA 1
ATOM 2545 C C . SER A 1 331 ? 6.488 20 40.469 1 39.28 331 SER A C 1
ATOM 2547 O O . SER A 1 331 ? 6.105 20.906 41.25 1 39.28 331 SER A O 1
ATOM 2549 N N . LYS A 1 332 ? 7.742 20.391 40 1 39.81 332 LYS A N 1
ATOM 2550 C CA . LYS A 1 332 ? 8.273 21.75 40.094 1 39.81 332 LYS A CA 1
ATOM 2551 C C . LYS A 1 332 ? 7.66 22.641 39 1 39.81 332 LYS A C 1
ATOM 2553 O O . LYS A 1 332 ? 7.41 22.203 37.875 1 39.81 332 LYS A O 1
ATOM 2558 N N . LYS A 1 333 ? 7.105 23.859 39.281 1 38.34 333 LYS A N 1
ATOM 2559 C CA . LYS A 1 333 ? 6.742 25.156 38.719 1 38.34 333 LYS A CA 1
ATOM 2560 C C . LYS A 1 333 ? 7.578 25.469 37.469 1 38.34 333 LYS A C 1
ATOM 2562 O O . LYS A 1 333 ? 8.539 26.25 37.562 1 38.34 333 LYS A O 1
ATOM 2567 N N . LEU A 1 334 ? 8.055 24.547 36.75 1 40.34 334 LEU A N 1
ATOM 2568 C CA . LEU A 1 334 ? 8.82 25.188 35.688 1 40.34 334 LEU A CA 1
ATOM 2569 C C . LEU A 1 334 ? 7.984 26.234 34.969 1 40.34 334 LEU A C 1
ATOM 2571 O O . LEU A 1 334 ? 6.812 26 34.656 1 40.34 334 LEU A O 1
ATOM 2575 N N . LYS A 1 335 ? 8.555 27.344 34.688 1 41.19 335 LYS A N 1
ATOM 2576 C CA . LYS A 1 335 ? 8.141 28.594 34.062 1 41.19 335 LYS A CA 1
ATOM 2577 C C . LYS A 1 335 ? 7.438 28.328 32.75 1 41.19 335 LYS A C 1
ATOM 2579 O O . LYS A 1 335 ? 8.086 28.016 31.734 1 41.19 335 LYS A O 1
ATOM 2584 N N . ARG A 1 336 ? 6.289 27.562 32.656 1 48.44 336 ARG A N 1
ATOM 2585 C CA . ARG A 1 336 ? 5.426 27.547 31.469 1 48.44 336 ARG A CA 1
ATOM 2586 C C . ARG A 1 336 ? 5.5 28.859 30.719 1 48.44 336 ARG A C 1
ATOM 2588 O O . ARG A 1 336 ? 5.488 29.938 31.328 1 48.44 336 ARG A O 1
ATOM 2595 N N . LYS A 1 337 ? 6.082 28.797 29.516 1 52.75 337 LYS A N 1
ATOM 2596 C CA . LYS A 1 337 ? 6.066 30.047 28.766 1 52.75 337 LYS A CA 1
ATOM 2597 C C . LYS A 1 337 ? 4.695 30.719 28.844 1 52.75 337 LYS A C 1
ATOM 2599 O O . LYS A 1 337 ? 3.672 30.031 28.953 1 52.75 337 LYS A O 1
ATOM 2604 N N . PRO A 1 338 ? 4.586 31.938 29.062 1 50.06 338 PRO A N 1
ATOM 2605 C CA . PRO A 1 338 ? 3.377 32.75 29.25 1 50.06 338 PRO A CA 1
ATOM 2606 C C . PRO A 1 338 ? 2.268 32.375 28.266 1 50.06 338 PRO A C 1
ATOM 2608 O O . PRO A 1 338 ? 1.085 32.531 28.562 1 50.06 338 PRO A O 1
ATOM 2611 N N . SER A 1 339 ? 2.605 31.719 27.109 1 56.44 339 SER A N 1
ATOM 2612 C CA . SER A 1 339 ? 1.573 31.531 26.094 1 56.44 339 SER A CA 1
ATOM 2613 C C . SER A 1 339 ? 0.678 30.344 26.422 1 56.44 339 SER A C 1
ATOM 2615 O O . SER A 1 339 ? -0.424 30.234 25.875 1 56.44 339 SER A O 1
ATOM 2617 N N . CYS A 1 340 ? 1.068 29.359 27.188 1 62.5 340 CYS A N 1
ATOM 2618 C CA . CYS A 1 340 ? 0.221 28.203 27.469 1 62.5 340 CYS A CA 1
ATOM 2619 C C . CYS A 1 340 ? -0.354 28.281 28.875 1 62.5 340 CYS A C 1
ATOM 2621 O O . CYS A 1 340 ? 0.373 28.109 29.859 1 62.5 340 CYS A O 1
ATOM 2623 N N . SER A 1 341 ? -1.478 28.953 29 1 57.97 341 SER A N 1
ATOM 2624 C CA . SER A 1 341 ? -2.121 29 30.312 1 57.97 341 SER A CA 1
ATOM 2625 C C . SER A 1 341 ? -2.369 27.609 30.859 1 57.97 341 SER A C 1
ATOM 2627 O O . SER A 1 341 ? -2.459 26.641 30.094 1 57.97 341 SER A O 1
ATOM 2629 N N . SER A 1 342 ? -2.258 27.406 32.062 1 56 342 SER A N 1
ATOM 2630 C CA . SER A 1 342 ? -2.438 26.172 32.812 1 56 342 SER A CA 1
ATOM 2631 C C . SER A 1 342 ? -3.697 25.422 32.375 1 56 342 SER A C 1
ATOM 2633 O O . SER A 1 342 ? -3.785 24.203 32.5 1 56 342 SER A O 1
ATOM 2635 N N . GLU A 1 343 ? -4.641 26.094 31.688 1 57.94 343 GLU A N 1
ATOM 2636 C CA . GLU A 1 343 ? -5.934 25.5 31.344 1 57.94 343 GLU A CA 1
ATOM 2637 C C . GLU A 1 343 ? -5.984 25.062 29.891 1 57.94 343 GLU A C 1
ATOM 2639 O O . GLU A 1 343 ? -6.883 24.328 29.484 1 57.94 343 GLU A O 1
ATOM 2644 N N . SER A 1 344 ? -4.883 25.312 29.25 1 71.12 344 SER A N 1
ATOM 2645 C CA . SER A 1 344 ? -4.957 25.047 27.812 1 71.12 344 SER A CA 1
ATOM 2646 C C . SER A 1 344 ? -4.496 23.641 27.484 1 71.12 344 SER A C 1
ATOM 2648 O O . SER A 1 344 ? -3.662 23.078 28.188 1 71.12 344 SER A O 1
ATOM 2650 N N . SER A 1 345 ? -5.18 23.031 26.5 1 86 345 SER A N 1
ATOM 2651 C CA . SER A 1 345 ? -4.711 21.734 26 1 86 345 SER A CA 1
ATOM 2652 C C . SER A 1 345 ? -3.344 21.875 25.344 1 86 345 SER A C 1
ATOM 2654 O O . SER A 1 345 ? -2.906 22.969 25.016 1 86 345 SER A O 1
ATOM 2656 N N . LEU A 1 346 ? -2.574 20.875 25.312 1 89.81 346 LEU A N 1
ATOM 2657 C CA . LEU A 1 346 ? -1.271 20.859 24.656 1 89.81 346 LEU A CA 1
ATOM 2658 C C . LEU A 1 346 ? -1.376 21.359 23.219 1 89.81 346 LEU A C 1
ATOM 2660 O O . LEU A 1 346 ? -0.513 22.109 22.75 1 89.81 346 LEU A O 1
ATOM 2664 N N . ALA A 1 347 ? -2.43 21 22.516 1 94.38 347 ALA A N 1
ATOM 2665 C CA . ALA A 1 347 ? -2.656 21.438 21.141 1 94.38 347 ALA A CA 1
ATOM 2666 C C . ALA A 1 347 ? -2.861 22.953 21.078 1 94.38 347 ALA A C 1
ATOM 2668 O O . ALA A 1 347 ? -2.314 23.625 20.203 1 94.38 347 ALA A O 1
ATOM 2669 N N . ASP A 1 348 ? -3.596 23.484 22.031 1 93.62 348 ASP A N 1
ATOM 2670 C CA . ASP A 1 348 ? -3.818 24.922 22.094 1 93.62 348 ASP A CA 1
ATOM 2671 C C . ASP A 1 348 ? -2.508 25.688 22.312 1 93.62 348 ASP A C 1
ATOM 2673 O O . ASP A 1 348 ? -2.291 26.75 21.734 1 93.62 348 ASP A O 1
ATOM 2677 N N . CYS A 1 349 ? -1.716 25.109 23.141 1 92.44 349 CYS A N 1
ATOM 2678 C CA . CYS A 1 349 ? -0.427 25.734 23.422 1 92.44 349 CYS A CA 1
ATOM 2679 C C . CYS A 1 349 ? 0.415 25.859 22.172 1 92.44 349 CYS A C 1
ATOM 2681 O O . CYS A 1 349 ? 1.006 26.906 21.906 1 92.44 349 CYS A O 1
ATOM 2683 N N . ILE A 1 350 ? 0.441 24.812 21.406 1 95.31 350 ILE A N 1
ATOM 2684 C CA . ILE A 1 350 ? 1.227 24.797 20.188 1 95.31 350 ILE A CA 1
ATOM 2685 C C . ILE A 1 350 ? 0.688 25.828 19.203 1 95.31 350 ILE A C 1
ATOM 2687 O O . ILE A 1 350 ? 1.454 26.625 18.641 1 95.31 350 ILE A O 1
ATOM 2691 N N . VAL A 1 351 ? -0.64 25.906 19.016 1 96.56 351 VAL A N 1
ATOM 2692 C CA . VAL A 1 351 ? -1.272 26.828 18.078 1 96.56 351 VAL A CA 1
ATOM 2693 C C . VAL A 1 351 ? -1.042 28.266 18.516 1 96.56 351 VAL A C 1
ATOM 2695 O O . VAL A 1 351 ? -0.708 29.125 17.703 1 96.56 351 VAL A O 1
ATOM 2698 N N . GLN A 1 352 ? -1.211 28.516 19.828 1 94.25 352 GLN A N 1
ATOM 2699 C CA . GLN A 1 352 ? -1.023 29.859 20.359 1 94.25 352 GLN A CA 1
ATOM 2700 C C . GLN A 1 352 ? 0.417 30.328 20.172 1 94.25 352 GLN A C 1
ATOM 2702 O O . GLN A 1 352 ? 0.657 31.469 19.766 1 94.25 352 GLN A O 1
ATOM 2707 N N . GLU A 1 353 ? 1.325 29.453 20.469 1 94.62 353 GLU A N 1
ATOM 2708 C CA . GLU A 1 353 ? 2.734 29.781 20.297 1 94.62 353 GLU A CA 1
ATOM 2709 C C . GLU A 1 353 ? 3.053 30.078 18.828 1 94.62 353 GLU A C 1
ATOM 2711 O O . GLU A 1 353 ? 3.744 31.062 18.531 1 94.62 353 GLU A O 1
ATOM 2716 N N . ALA A 1 354 ? 2.602 29.219 17.953 1 97.06 354 ALA A N 1
ATOM 2717 C CA . ALA A 1 354 ? 2.838 29.422 16.531 1 97.06 354 ALA A CA 1
ATOM 2718 C C . ALA A 1 354 ? 2.248 30.75 16.062 1 97.06 354 ALA A C 1
ATOM 2720 O O . ALA A 1 354 ? 2.879 31.484 15.289 1 97.06 354 ALA A O 1
ATOM 2721 N N . PHE A 1 355 ? 1.025 31.062 16.531 1 96.56 355 PHE A N 1
ATOM 2722 C CA . PHE A 1 355 ? 0.356 32.312 16.172 1 96.56 355 PHE A CA 1
ATOM 2723 C C . PHE A 1 355 ? 1.152 33.5 16.672 1 96.56 355 PHE A C 1
ATOM 2725 O O . PHE A 1 355 ? 1.398 34.438 15.914 1 96.56 355 PHE A O 1
ATOM 2732 N N . GLU A 1 356 ? 1.602 33.469 17.906 1 95.69 356 GLU A N 1
ATOM 2733 C CA . GLU A 1 356 ? 2.322 34.594 18.531 1 95.69 356 GLU A CA 1
ATOM 2734 C C . GLU A 1 356 ? 3.682 34.781 17.875 1 95.69 356 GLU A C 1
ATOM 2736 O O . GLU A 1 356 ? 4.164 35.938 17.781 1 95.69 356 GLU A O 1
ATOM 2741 N N . LYS A 1 357 ? 4.219 33.719 17.391 1 96.38 357 LYS A N 1
ATOM 2742 C CA . LYS A 1 357 ? 5.543 33.812 16.781 1 96.38 357 LYS A CA 1
ATOM 2743 C C . LYS A 1 357 ? 5.441 34.25 15.32 1 96.38 357 LYS A C 1
ATOM 2745 O O . LYS A 1 357 ? 6.461 34.375 14.641 1 96.38 357 LYS A O 1
ATOM 2750 N N . GLY A 1 358 ? 4.215 34.344 14.812 1 96.19 358 GLY A N 1
ATOM 2751 C CA . GLY A 1 358 ? 4.121 35.094 13.57 1 96.19 358 GLY A CA 1
ATOM 2752 C C . GLY A 1 358 ? 3.568 34.281 12.422 1 96.19 358 GLY A C 1
ATOM 2753 O O . GLY A 1 358 ? 3.619 34.719 11.266 1 96.19 358 GLY A O 1
ATOM 2754 N N . SER A 1 359 ? 3.049 33.062 12.656 1 97.25 359 SER A N 1
ATOM 2755 C CA . SER A 1 359 ? 2.467 32.312 11.555 1 97.25 359 SER A CA 1
ATOM 2756 C C . SER A 1 359 ? 1.344 33.094 10.875 1 97.25 359 SER A C 1
ATOM 2758 O O . SER A 1 359 ? 0.545 33.75 11.539 1 97.25 359 SER A O 1
ATOM 2760 N N . THR A 1 360 ? 1.257 33.031 9.578 1 96.75 360 THR A N 1
ATOM 2761 C CA . THR A 1 360 ? 0.244 33.781 8.82 1 96.75 360 THR A CA 1
ATOM 2762 C C . THR A 1 360 ? -0.752 32.812 8.18 1 96.75 360 THR A C 1
ATOM 2764 O O . THR A 1 360 ? -1.615 33.25 7.406 1 96.75 360 THR A O 1
ATOM 2767 N N . ASP A 1 361 ? -0.659 31.531 8.453 1 97.06 361 ASP A N 1
ATOM 2768 C CA . ASP A 1 361 ? -1.471 30.516 7.809 1 97.06 361 ASP A CA 1
ATOM 2769 C C . ASP A 1 361 ? -2.496 29.938 8.781 1 97.06 361 ASP A C 1
ATOM 2771 O O . ASP A 1 361 ? -2.496 30.266 9.969 1 97.06 361 ASP A O 1
ATOM 2775 N N . ASN A 1 362 ? -3.465 29.172 8.211 1 98.38 362 ASN A N 1
ATOM 2776 C CA . ASN A 1 362 ? -4.273 28.359 9.109 1 98.38 362 ASN A CA 1
ATOM 2777 C C . ASN A 1 362 ? -3.406 27.453 9.977 1 98.38 362 ASN A C 1
ATOM 2779 O O . ASN A 1 362 ? -2.354 26.984 9.539 1 98.38 362 ASN A O 1
ATOM 2783 N N . LEU A 1 363 ? -3.775 27.328 11.219 1 98.31 363 LEU A N 1
ATOM 2784 C CA . LEU A 1 363 ? -3.033 26.516 12.172 1 98.31 363 LEU A CA 1
ATOM 2785 C C . LEU A 1 363 ? -3.893 25.359 12.68 1 98.31 363 LEU A C 1
ATOM 2787 O O . LEU A 1 363 ? -4.949 25.578 13.273 1 98.31 363 LEU A O 1
ATOM 2791 N N . SER A 1 364 ? -3.539 24.156 12.375 1 98.19 364 SER A N 1
ATOM 2792 C CA . SER A 1 364 ? -4.234 22.969 12.852 1 98.19 364 SER A CA 1
ATOM 2793 C C . SER A 1 364 ? -3.246 21.922 13.367 1 98.19 364 SER A C 1
ATOM 2795 O O . SER A 1 364 ? -2.223 21.656 12.727 1 98.19 364 SER A O 1
ATOM 2797 N N . VAL A 1 365 ? -3.52 21.344 14.547 1 98 365 VAL A N 1
ATOM 2798 C CA . VAL A 1 365 ? -2.6 20.375 15.125 1 98 365 VAL A CA 1
ATOM 2799 C C . VAL A 1 365 ? -3.377 19.359 15.969 1 98 365 VAL A C 1
ATOM 2801 O O . VAL A 1 365 ? -4.395 19.703 16.578 1 98 365 VAL A O 1
ATOM 2804 N N . VAL A 1 366 ? -3.025 18.141 15.906 1 97 366 VAL A N 1
ATOM 2805 C CA . VAL A 1 366 ? -3.488 17.078 16.797 1 97 366 VAL A CA 1
ATOM 2806 C C . VAL A 1 366 ? -2.316 16.531 17.609 1 97 366 VAL A C 1
ATOM 2808 O O . VAL A 1 366 ? -1.234 16.281 17.078 1 97 366 VAL A O 1
ATOM 2811 N N . VAL A 1 367 ? -2.5 16.453 18.906 1 95.88 367 VAL A N 1
ATOM 2812 C CA . VAL A 1 367 ? -1.5 15.867 19.797 1 95.88 367 VAL A CA 1
ATOM 2813 C C . VAL A 1 367 ? -2.029 14.562 20.391 1 95.88 367 VAL A C 1
ATOM 2815 O O . VAL A 1 367 ? -3.133 14.523 20.938 1 95.88 367 VAL A O 1
ATOM 2818 N N . VAL A 1 368 ? -1.26 13.531 20.25 1 94.44 368 VAL A N 1
ATOM 2819 C CA . VAL A 1 368 ? -1.618 12.227 20.812 1 94.44 368 VAL A CA 1
ATOM 2820 C C . VAL A 1 368 ? -0.613 11.836 21.891 1 94.44 368 VAL A C 1
ATOM 2822 O O . VAL A 1 368 ? 0.509 11.422 21.578 1 94.44 368 VAL A O 1
ATOM 2825 N N . PRO A 1 369 ? -1.019 11.945 23.141 1 92.06 369 PRO A N 1
ATOM 2826 C CA . PRO A 1 369 ? -0.142 11.43 24.188 1 92.06 369 PRO A CA 1
ATOM 2827 C C . PRO A 1 369 ? -0.024 9.906 24.156 1 92.06 369 PRO A C 1
ATOM 2829 O O . PRO A 1 369 ? -1.034 9.203 24.047 1 92.06 369 PRO A O 1
ATOM 2832 N N . LEU A 1 370 ? 1.12 9.32 24.203 1 90.31 370 LEU A N 1
ATOM 2833 C CA . LEU A 1 370 ? 1.33 7.883 24.078 1 90.31 370 LEU A CA 1
ATOM 2834 C C . LEU A 1 370 ? 1.396 7.215 25.438 1 90.31 370 LEU A C 1
ATOM 2836 O O . LEU A 1 370 ? 1.137 6.016 25.562 1 90.31 370 LEU A O 1
ATOM 2840 N N . ARG A 1 371 ? 1.958 7.691 26.438 1 72.62 371 ARG A N 1
ATOM 2841 C CA . ARG A 1 371 ? 1.988 7.074 27.766 1 72.62 371 ARG A CA 1
ATOM 2842 C C . ARG A 1 371 ? 0.577 6.859 28.297 1 72.62 371 ARG A C 1
ATOM 2844 O O . ARG A 1 371 ? 0.3 5.848 28.953 1 72.62 371 ARG A O 1
ATOM 2851 N N . SER A 1 372 ? -0.204 7.824 28.109 1 52.81 372 SER A N 1
ATOM 2852 C CA . SER A 1 372 ? -1.54 7.75 28.703 1 52.81 372 SER A CA 1
ATOM 2853 C C . SER A 1 372 ? -2.486 6.949 27.797 1 52.81 372 SER A C 1
ATOM 2855 O O . SER A 1 372 ? -3.475 6.391 28.281 1 52.81 372 SER A O 1
ATOM 2857 N N . ALA A 1 373 ? -2.287 7.004 26.516 1 51 373 ALA A N 1
ATOM 2858 C CA . ALA A 1 373 ? -3.307 6.465 25.625 1 51 373 ALA A CA 1
ATOM 2859 C C . ALA A 1 373 ? -3.209 4.945 25.531 1 51 373 ALA A C 1
ATOM 2861 O O . ALA A 1 373 ? -3.891 4.32 24.719 1 51 373 ALA A O 1
ATOM 2862 N N . GLY A 1 374 ? -2.662 4.27 26.594 1 50.94 374 GLY A N 1
ATOM 2863 C CA . GLY A 1 374 ? -2.652 2.816 26.625 1 50.94 374 GLY A CA 1
ATOM 2864 C C . GLY A 1 374 ? -1.837 2.195 25.516 1 50.94 374 GLY A C 1
ATOM 2865 O O . GLY A 1 374 ? -1.984 1.009 25.219 1 50.94 374 GLY A O 1
ATOM 2866 N N . PHE A 1 375 ? -1.257 3.061 24.703 1 50.84 375 PHE A N 1
ATOM 2867 C CA . PHE A 1 375 ? -0.495 2.484 23.594 1 50.84 375 PHE A CA 1
ATOM 2868 C C . PHE A 1 375 ? 0.918 2.131 24.047 1 50.84 375 PHE A C 1
ATOM 2870 O O . PHE A 1 375 ? 1.808 1.938 23.219 1 50.84 375 PHE A O 1
ATOM 2877 N N . SER A 1 376 ? 1.204 2.211 25.359 1 45.34 376 SER A N 1
ATOM 2878 C CA . SER A 1 376 ? 2.555 1.933 25.844 1 45.34 376 SER A CA 1
ATOM 2879 C C . SER A 1 376 ? 2.98 0.509 25.5 1 45.34 376 SER A C 1
ATOM 2881 O O . SER A 1 376 ? 2.158 -0.41 25.5 1 45.34 376 SER A O 1
ATOM 2883 N N . PRO A 1 377 ? 4.273 0.445 24.953 1 43.66 377 PRO A N 1
ATOM 2884 C CA . PRO A 1 377 ? 4.77 -0.926 24.812 1 43.66 377 PRO A CA 1
ATOM 2885 C C . PRO A 1 377 ? 4.602 -1.747 26.094 1 43.66 377 PRO A C 1
ATOM 2887 O O . PRO A 1 377 ? 4.598 -1.191 27.188 1 43.66 377 PRO A O 1
ATOM 2890 N N . MET A 1 378 ? 3.988 -2.785 26.047 1 30.05 378 MET A N 1
ATOM 2891 C CA . MET A 1 378 ? 3.99 -3.637 27.234 1 30.05 378 MET A CA 1
ATOM 2892 C C . MET A 1 378 ? 5.406 -3.82 27.781 1 30.05 378 MET A C 1
ATOM 2894 O O . MET A 1 378 ? 6.328 -4.129 27.016 1 30.05 378 MET A O 1
ATOM 2898 N N . LYS A 1 379 ? 5.734 -3.281 29.031 1 30.14 379 LYS A N 1
ATOM 2899 C CA . LYS A 1 379 ? 6.949 -3.605 29.781 1 30.14 379 LYS A CA 1
ATOM 2900 C C . LYS A 1 379 ? 7.234 -5.105 29.734 1 30.14 379 LYS A C 1
ATOM 2902 O O . LYS A 1 379 ? 6.383 -5.914 30.109 1 30.14 379 LYS A O 1
ATOM 2907 N N . HIS A 1 380 ? 8.109 -5.508 28.734 1 25.44 380 HIS A N 1
ATOM 2908 C CA . HIS A 1 380 ? 8.75 -6.719 29.234 1 25.44 380 HIS A CA 1
ATOM 2909 C C . HIS A 1 380 ? 9.57 -6.438 30.484 1 25.44 380 HIS A C 1
ATOM 2911 O O . HIS A 1 380 ? 10.219 -5.395 30.594 1 25.44 380 HIS A O 1
ATOM 2917 N N . MET B 1 1 ? 35.844 56.719 -64.562 1 25.62 1 MET B N 1
ATOM 2918 C CA . MET B 1 1 ? 36.062 55.531 -63.781 1 25.62 1 MET B CA 1
ATOM 2919 C C . MET B 1 1 ? 34.938 55.312 -62.781 1 25.62 1 MET B C 1
ATOM 2921 O O . MET B 1 1 ? 34.812 56.094 -61.812 1 25.62 1 MET B O 1
ATOM 2925 N N . LYS B 1 2 ? 33.719 54.969 -63.25 1 26.77 2 LYS B N 1
ATOM 2926 C CA . LYS B 1 2 ? 32.406 54.812 -62.656 1 26.77 2 LYS B CA 1
ATOM 2927 C C . LYS B 1 2 ? 32.406 53.688 -61.594 1 26.77 2 LYS B C 1
ATOM 2929 O O . LYS B 1 2 ? 32.875 52.594 -61.844 1 26.77 2 LYS B O 1
ATOM 2934 N N . LEU B 1 3 ? 32.406 54.062 -60.312 1 25.61 3 LEU B N 1
ATOM 2935 C CA . LEU B 1 3 ? 32.344 53.344 -59.031 1 25.61 3 LEU B CA 1
ATOM 2936 C C . LEU B 1 3 ? 31.125 52.438 -59 1 25.61 3 LEU B C 1
ATOM 2938 O O . LEU B 1 3 ? 29.984 52.938 -59 1 25.61 3 LEU B O 1
ATOM 2942 N N . LYS B 1 4 ? 31.141 51.25 -59.688 1 30.58 4 LYS B N 1
ATOM 2943 C CA . LYS B 1 4 ? 30.078 50.25 -59.688 1 30.58 4 LYS B CA 1
ATOM 2944 C C . LYS B 1 4 ? 29.672 49.875 -58.281 1 30.58 4 LYS B C 1
ATOM 2946 O O . LYS B 1 4 ? 30.5 49.406 -57.5 1 30.58 4 LYS B O 1
ATOM 2951 N N . MET B 1 5 ? 28.703 50.531 -57.719 1 29.48 5 MET B N 1
ATOM 2952 C CA . MET B 1 5 ? 28.125 50.281 -56.406 1 29.48 5 MET B CA 1
ATOM 2953 C C . MET B 1 5 ? 27.672 48.844 -56.281 1 29.48 5 MET B C 1
ATOM 2955 O O . MET B 1 5 ? 26.828 48.375 -57.031 1 29.48 5 MET B O 1
ATOM 2959 N N . GLY B 1 6 ? 28.562 47.875 -56.031 1 31.33 6 GLY B N 1
ATOM 2960 C CA . GLY B 1 6 ? 28.328 46.469 -55.781 1 31.33 6 GLY B CA 1
ATOM 2961 C C . GLY B 1 6 ? 27.234 46.219 -54.75 1 31.33 6 GLY B C 1
ATOM 2962 O O . GLY B 1 6 ? 27.203 46.875 -53.688 1 31.33 6 GLY B O 1
ATOM 2963 N N . GLY B 1 7 ? 25.984 46.031 -55.188 1 30.58 7 GLY B N 1
ATOM 2964 C CA . GLY B 1 7 ? 24.797 45.656 -54.438 1 30.58 7 GLY B CA 1
ATOM 2965 C C . GLY B 1 7 ? 25.047 44.531 -53.438 1 30.58 7 GLY B C 1
ATOM 2966 O O . GLY B 1 7 ? 25.625 43.531 -53.781 1 30.58 7 GLY B O 1
ATOM 2967 N N . LEU B 1 8 ? 25.344 44.875 -52.156 1 28.69 8 LEU B N 1
ATOM 2968 C CA . LEU B 1 8 ? 25.438 43.969 -51 1 28.69 8 LEU B CA 1
ATOM 2969 C C . LEU B 1 8 ? 24.188 43.094 -50.875 1 28.69 8 LEU B C 1
ATOM 2971 O O . LEU B 1 8 ? 23.078 43.625 -50.688 1 28.69 8 LEU B O 1
ATOM 2975 N N . LYS B 1 9 ? 24.031 41.969 -51.656 1 28.86 9 LYS B N 1
ATOM 2976 C CA . LYS B 1 9 ? 23.016 40.969 -51.375 1 28.86 9 LYS B CA 1
ATOM 2977 C C . LYS B 1 9 ? 23.062 40.531 -49.906 1 28.86 9 LYS B C 1
ATOM 2979 O O . LYS B 1 9 ? 24.062 40.031 -49.438 1 28.86 9 LYS B O 1
ATOM 2984 N N . VAL B 1 10 ? 22.359 41.25 -49.062 1 30.73 10 VAL B N 1
ATOM 2985 C CA . VAL B 1 10 ? 22.078 40.812 -47.719 1 30.73 10 VAL B CA 1
ATOM 2986 C C . VAL B 1 10 ? 21.469 39.406 -47.75 1 30.73 10 VAL B C 1
ATOM 2988 O O . VAL B 1 10 ? 20.375 39.219 -48.312 1 30.73 10 VAL B O 1
ATOM 2991 N N . VAL B 1 11 ? 22.266 38.375 -47.969 1 31.14 11 VAL B N 1
ATOM 2992 C CA . VAL B 1 11 ? 21.812 37 -47.719 1 31.14 11 VAL B CA 1
ATOM 2993 C C . VAL B 1 11 ? 21.234 36.938 -46.312 1 31.14 11 VAL B C 1
ATOM 2995 O O . VAL B 1 11 ? 21.938 37.156 -45.312 1 31.14 11 VAL B O 1
ATOM 2998 N N . LEU B 1 12 ? 19.953 37.219 -46.125 1 30.25 12 LEU B N 1
ATOM 2999 C CA . LEU B 1 12 ? 19.188 36.844 -44.969 1 30.25 12 LEU B CA 1
ATOM 3000 C C . LEU B 1 12 ? 19.391 35.344 -44.625 1 30.25 12 LEU B C 1
ATOM 3002 O O . LEU B 1 12 ? 18.938 34.5 -45.406 1 30.25 12 LEU B O 1
ATOM 3006 N N . LEU B 1 13 ? 20.531 34.969 -44.094 1 29.41 13 LEU B N 1
ATOM 3007 C CA . LEU B 1 13 ? 20.641 33.688 -43.438 1 29.41 13 LEU B CA 1
ATOM 3008 C C . LEU B 1 13 ? 19.5 33.469 -42.438 1 29.41 13 LEU B C 1
ATOM 3010 O O . LEU B 1 13 ? 19.422 34.188 -41.438 1 29.41 13 LEU B O 1
ATOM 3014 N N . LEU B 1 14 ? 18.344 33.062 -42.906 1 31.36 14 LEU B N 1
ATOM 3015 C CA . LEU B 1 14 ? 17.359 32.438 -42.031 1 31.36 14 LEU B CA 1
ATOM 3016 C C . LEU B 1 14 ? 18 31.359 -41.188 1 31.36 14 LEU B C 1
ATOM 3018 O O . LEU B 1 14 ? 18.375 30.297 -41.688 1 31.36 14 LEU B O 1
ATOM 3022 N N . LEU B 1 15 ? 18.812 31.703 -40.219 1 32.53 15 LEU B N 1
ATOM 3023 C CA . LEU B 1 15 ? 19.109 30.766 -39.125 1 32.53 15 LEU B CA 1
ATOM 3024 C C . LEU B 1 15 ? 17.844 30.078 -38.625 1 32.53 15 LEU B C 1
ATOM 3026 O O . LEU B 1 15 ? 17 30.719 -37.969 1 32.53 15 LEU B O 1
ATOM 3030 N N . GLY B 1 16 ? 17.297 29.141 -39.375 1 32.28 16 GLY B N 1
ATOM 3031 C CA . GLY B 1 16 ? 16.344 28.203 -38.812 1 32.28 16 GLY B CA 1
ATOM 3032 C C . GLY B 1 16 ? 16.75 27.703 -37.438 1 32.28 16 GLY B C 1
ATOM 3033 O O . GLY B 1 16 ? 17.781 27.047 -37.281 1 32.28 16 GLY B O 1
ATOM 3034 N N . VAL B 1 17 ? 16.531 28.438 -36.406 1 33.12 17 VAL B N 1
ATOM 3035 C CA . VAL B 1 17 ? 16.516 27.891 -35.062 1 33.12 17 VAL B CA 1
ATOM 3036 C C . VAL B 1 17 ? 15.789 26.547 -35.031 1 33.12 17 VAL B C 1
ATOM 3038 O O . VAL B 1 17 ? 14.57 26.5 -35.219 1 33.12 17 VAL B O 1
ATOM 3041 N N . PHE B 1 18 ? 16.406 25.516 -35.562 1 32.75 18 PHE B N 1
ATOM 3042 C CA . PHE B 1 18 ? 15.961 24.188 -35.156 1 32.75 18 PHE B CA 1
ATOM 3043 C C . PHE B 1 18 ? 15.75 24.141 -33.656 1 32.75 18 PHE B C 1
ATOM 3045 O O . PHE B 1 18 ? 16.703 24.203 -32.875 1 32.75 18 PHE B O 1
ATOM 3052 N N . MET B 1 19 ? 14.633 24.625 -33.281 1 32.31 19 MET B N 1
ATOM 3053 C CA . MET B 1 19 ? 14.195 24.172 -31.953 1 32.31 19 MET B CA 1
ATOM 3054 C C . MET B 1 19 ? 14.438 22.688 -31.797 1 32.31 19 MET B C 1
ATOM 3056 O O . MET B 1 19 ? 13.82 21.875 -32.469 1 32.31 19 MET B O 1
ATOM 3060 N N . CYS B 1 20 ? 15.633 22.297 -31.562 1 31.58 20 CYS B N 1
ATOM 3061 C CA . CYS B 1 20 ? 15.836 20.984 -30.984 1 31.58 20 CYS B CA 1
ATOM 3062 C C . CYS B 1 20 ? 14.727 20.641 -29.984 1 31.58 20 CYS B C 1
ATOM 3064 O O . CYS B 1 20 ? 14.688 21.203 -28.891 1 31.58 20 CYS B O 1
ATOM 3066 N N . VAL B 1 21 ? 13.586 20.391 -30.547 1 34.47 21 VAL B N 1
ATOM 3067 C CA . VAL B 1 21 ? 12.703 19.609 -29.703 1 34.47 21 VAL B CA 1
ATOM 3068 C C . VAL B 1 21 ? 13.484 18.469 -29.047 1 34.47 21 VAL B C 1
ATOM 3070 O O . VAL B 1 21 ? 13.938 17.547 -29.75 1 34.47 21 VAL B O 1
ATOM 3073 N N . ILE B 1 22 ? 14.375 18.734 -28.219 1 34.41 22 ILE B N 1
ATOM 3074 C CA . ILE B 1 22 ? 14.844 17.625 -27.391 1 34.41 22 ILE B CA 1
ATOM 3075 C C . ILE B 1 22 ? 13.703 16.641 -27.141 1 34.41 22 ILE B C 1
ATOM 3077 O O . ILE B 1 22 ? 12.664 17.016 -26.594 1 34.41 22 ILE B O 1
ATOM 3081 N N . PRO B 1 23 ? 13.547 15.664 -28 1 38.34 23 PRO B N 1
ATOM 3082 C CA . PRO B 1 23 ? 12.594 14.602 -27.688 1 38.34 23 PRO B CA 1
ATOM 3083 C C . PRO B 1 23 ? 12.625 14.203 -26.203 1 38.34 23 PRO B C 1
ATOM 3085 O O . PRO B 1 23 ? 12.297 13.062 -25.875 1 38.34 23 PRO B O 1
ATOM 3088 N N . PHE B 1 24 ? 13.008 15.023 -25.281 1 38.62 24 PHE B N 1
ATOM 3089 C CA . PHE B 1 24 ? 13.344 14.664 -23.906 1 38.62 24 PHE B CA 1
ATOM 3090 C C . PHE B 1 24 ? 12.305 13.711 -23.328 1 38.62 24 PHE B C 1
ATOM 3092 O O . PHE B 1 24 ? 12.633 12.844 -22.516 1 38.62 24 PHE B O 1
ATOM 3099 N N . SER B 1 25 ? 10.961 14.125 -23.109 1 46.28 25 SER B N 1
ATOM 3100 C CA . SER B 1 25 ? 10.094 13.688 -22.016 1 46.28 25 SER B CA 1
ATOM 3101 C C . SER B 1 25 ? 9.602 12.266 -22.25 1 46.28 25 SER B C 1
ATOM 3103 O O . SER B 1 25 ? 9.258 11.898 -23.375 1 46.28 25 SER B O 1
ATOM 3105 N N . TYR B 1 26 ? 10.305 11.258 -21.734 1 49.91 26 TYR B N 1
ATOM 3106 C CA . TYR B 1 26 ? 9.82 9.883 -21.781 1 49.91 26 TYR B CA 1
ATOM 3107 C C . TYR B 1 26 ? 8.305 9.844 -21.906 1 49.91 26 TYR B C 1
ATOM 3109 O O . TYR B 1 26 ? 7.629 9.117 -21.172 1 49.91 26 TYR B O 1
ATOM 3117 N N . GLY B 1 27 ? 7.875 10.711 -22.938 1 54.38 27 GLY B N 1
ATOM 3118 C CA . GLY B 1 27 ? 6.473 10.594 -23.297 1 54.38 27 GLY B CA 1
ATOM 3119 C C . GLY B 1 27 ? 5.535 11.094 -22.219 1 54.38 27 GLY B C 1
ATOM 3120 O O . GLY B 1 27 ? 4.328 10.836 -22.266 1 54.38 27 GLY B O 1
ATOM 3121 N N . LEU B 1 28 ? 6.113 11.422 -21.078 1 62.62 28 LEU B N 1
ATOM 3122 C CA . LEU B 1 28 ? 5.207 11.992 -20.094 1 62.62 28 LEU B CA 1
ATOM 3123 C C . LEU B 1 28 ? 4.664 13.336 -20.562 1 62.62 28 LEU B C 1
ATOM 3125 O O . LEU B 1 28 ? 5.32 14.367 -20.406 1 62.62 28 LEU B O 1
ATOM 3129 N N . SER B 1 29 ? 3.65 13.234 -21.5 1 66.94 29 SER B N 1
ATOM 3130 C CA . SER B 1 29 ? 2.986 14.461 -21.906 1 66.94 29 SER B CA 1
ATOM 3131 C C . SER B 1 29 ? 2.125 15.031 -20.781 1 66.94 29 SER B C 1
ATOM 3133 O O . SER B 1 29 ? 1.717 14.297 -19.875 1 66.94 29 SER B O 1
ATOM 3135 N N . GLU B 1 30 ? 2.029 16.328 -20.812 1 76.38 30 GLU B N 1
ATOM 3136 C CA . GLU B 1 30 ? 1.216 17.062 -19.844 1 76.38 30 GLU B CA 1
ATOM 3137 C C . GLU B 1 30 ? -0.17 16.438 -19.703 1 76.38 30 GLU B C 1
ATOM 3139 O O . GLU B 1 30 ? -0.65 16.219 -18.594 1 76.38 30 GLU B O 1
ATOM 3144 N N . SER B 1 31 ? -0.666 16.094 -20.797 1 81.12 31 SER B N 1
ATOM 3145 C CA . SER B 1 31 ? -2.02 15.539 -20.812 1 81.12 31 SER B CA 1
ATOM 3146 C C . SER B 1 31 ? -2.057 14.156 -20.172 1 81.12 31 SER B C 1
ATOM 3148 O O . SER B 1 31 ? -3.016 13.805 -19.484 1 81.12 31 SER B O 1
ATOM 3150 N N . CYS B 1 32 ? -0.944 13.484 -20.266 1 86.81 32 CYS B N 1
ATOM 3151 C CA . CYS B 1 32 ? -0.942 12.117 -19.766 1 86.81 32 CYS B CA 1
ATOM 3152 C C . CYS B 1 32 ? -0.833 12.086 -18.25 1 86.81 32 CYS B C 1
ATOM 3154 O O . CYS B 1 32 ? -1.367 11.18 -17.594 1 86.81 32 CYS B O 1
ATOM 3156 N N . MET B 1 33 ? -0.232 13.117 -17.703 1 86.94 33 MET B N 1
ATOM 3157 C CA . MET B 1 33 ? -0.127 13.211 -16.25 1 86.94 33 MET B CA 1
ATOM 3158 C C . MET B 1 33 ? -1.5 13.398 -15.609 1 86.94 33 MET B C 1
ATOM 3160 O O . MET B 1 33 ? -1.819 12.758 -14.609 1 86.94 33 MET B O 1
ATOM 3164 N N . MET B 1 34 ? -2.246 14.234 -16.219 1 89.44 34 MET B N 1
ATOM 3165 C CA . MET B 1 34 ? -3.592 14.484 -15.711 1 89.44 34 MET B CA 1
ATOM 3166 C C . MET B 1 34 ? -4.469 13.25 -15.859 1 89.44 34 MET B C 1
ATOM 3168 O O . MET B 1 34 ? -5.207 12.883 -14.938 1 89.44 34 MET B O 1
ATOM 3172 N N . VAL B 1 35 ? -4.371 12.617 -17.031 1 90.81 35 VAL B N 1
ATOM 3173 C CA . VAL B 1 35 ? -5.148 11.414 -17.312 1 90.81 35 VAL B CA 1
ATOM 3174 C C . VAL B 1 35 ? -4.781 10.328 -16.297 1 90.81 35 VAL B C 1
ATOM 3176 O O . VAL B 1 35 ? -5.66 9.633 -15.773 1 90.81 35 VAL B O 1
ATOM 3179 N N . TYR B 1 36 ? -3.518 10.211 -15.977 1 89.94 36 TYR B N 1
ATOM 3180 C CA . TYR B 1 36 ? -3.045 9.219 -15.016 1 89.94 36 TYR B CA 1
ATOM 3181 C C . TYR B 1 36 ? -3.627 9.484 -13.633 1 89.94 36 TYR B C 1
ATOM 3183 O O . TYR B 1 36 ? -4.086 8.562 -12.953 1 89.94 36 TYR B O 1
ATOM 3191 N N . ASP B 1 37 ? -3.51 10.734 -13.219 1 90.44 37 ASP B N 1
ATOM 3192 C CA . ASP B 1 37 ? -3.969 11.062 -11.875 1 90.44 37 ASP B CA 1
ATOM 3193 C C . ASP B 1 37 ? -5.473 10.836 -11.734 1 90.44 37 ASP B C 1
ATOM 3195 O O . ASP B 1 37 ? -5.973 10.602 -10.633 1 90.44 37 ASP B O 1
ATOM 3199 N N . GLU B 1 38 ? -6.191 10.875 -12.836 1 91.62 38 GLU B N 1
ATOM 3200 C CA . GLU B 1 38 ? -7.645 10.711 -12.836 1 91.62 38 GLU B CA 1
ATOM 3201 C C . GLU B 1 38 ? -8.031 9.234 -12.766 1 91.62 38 GLU B C 1
ATOM 3203 O O . GLU B 1 38 ? -8.898 8.852 -11.977 1 91.62 38 GLU B O 1
ATOM 3208 N N . GLY B 1 39 ? -7.379 8.477 -13.617 1 92.88 39 GLY B N 1
ATOM 3209 C CA . GLY B 1 39 ? -7.859 7.113 -13.75 1 92.88 39 GLY B CA 1
ATOM 3210 C C . GLY B 1 39 ? -6.746 6.082 -13.727 1 92.88 39 GLY B C 1
ATOM 3211 O O . GLY B 1 39 ? -6.992 4.891 -13.945 1 92.88 39 GLY B O 1
ATOM 3212 N N . ARG B 1 40 ? -5.582 6.508 -13.492 1 93.25 40 ARG B N 1
ATOM 3213 C CA . ARG B 1 40 ? -4.41 5.641 -13.406 1 93.25 40 ARG B CA 1
ATOM 3214 C C . ARG B 1 40 ? -4.156 4.934 -14.734 1 93.25 40 ARG B C 1
ATOM 3216 O O . ARG B 1 40 ? -4.395 5.504 -15.805 1 93.25 40 ARG B O 1
ATOM 3223 N N . ALA B 1 41 ? -3.574 3.758 -14.789 1 91.69 41 ALA B N 1
ATOM 3224 C CA . ALA B 1 41 ? -3.045 3.092 -15.977 1 91.69 41 ALA B CA 1
ATOM 3225 C C . ALA B 1 41 ? -4.148 2.84 -17 1 91.69 41 ALA B C 1
ATOM 3227 O O . ALA B 1 41 ? -3.963 3.09 -18.203 1 91.69 41 ALA B O 1
ATOM 3228 N N . PRO B 1 42 ? -5.363 2.309 -16.578 1 92.81 42 PRO B N 1
ATOM 3229 C CA . PRO B 1 42 ? -6.391 2.082 -17.594 1 92.81 42 PRO B CA 1
ATOM 3230 C C . PRO B 1 42 ? -6.746 3.35 -18.359 1 92.81 42 PRO B C 1
ATOM 3232 O O . PRO B 1 42 ? -6.957 3.295 -19.578 1 92.81 42 PRO B O 1
ATOM 3235 N N . ALA B 1 43 ? -6.82 4.473 -17.672 1 92.5 43 ALA B N 1
ATOM 3236 C CA . ALA B 1 43 ? -7.145 5.738 -18.328 1 92.5 43 ALA B CA 1
ATOM 3237 C C . ALA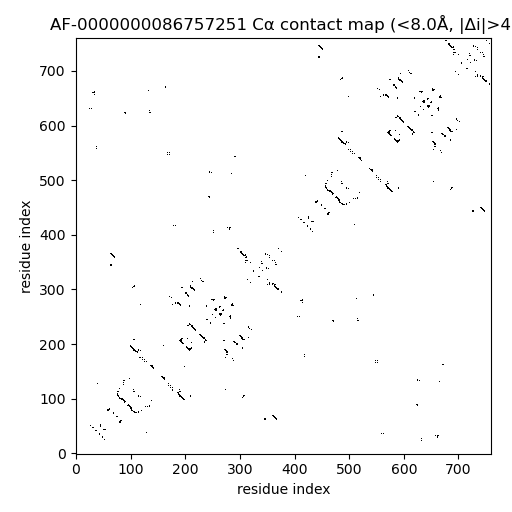 B 1 43 ? -6.051 6.141 -19.312 1 92.5 43 ALA B C 1
ATOM 3239 O O . ALA B 1 43 ? -6.34 6.602 -20.422 1 92.5 43 ALA B O 1
ATOM 3240 N N . VAL B 1 44 ? -4.809 5.953 -18.938 1 90.25 44 VAL B N 1
ATOM 3241 C CA . VAL B 1 44 ? -3.68 6.305 -19.797 1 90.25 44 VAL B CA 1
ATOM 3242 C C . VAL B 1 44 ? -3.697 5.445 -21.047 1 90.25 44 VAL B C 1
ATOM 3244 O O . VAL B 1 44 ? -3.531 5.957 -22.156 1 90.25 44 VAL B O 1
ATOM 3247 N N . LEU B 1 45 ? -3.951 4.152 -20.891 1 89.69 45 LEU B N 1
ATOM 3248 C CA . LEU B 1 45 ? -3.906 3.201 -22 1 89.69 45 LEU B CA 1
ATOM 3249 C C . LEU B 1 45 ? -5.055 3.447 -22.969 1 89.69 45 LEU B C 1
ATOM 3251 O O . LEU B 1 45 ? -4.941 3.143 -24.172 1 89.69 45 LEU B O 1
ATOM 3255 N N . ARG B 1 46 ? -6.105 4.012 -22.531 1 90.19 46 ARG B N 1
ATOM 3256 C CA . ARG B 1 46 ? -7.281 4.211 -23.375 1 90.19 46 ARG B CA 1
ATOM 3257 C C . ARG B 1 46 ? -7.332 5.633 -23.922 1 90.19 46 ARG B C 1
ATOM 3259 O O . ARG B 1 46 ? -8.156 5.941 -24.781 1 90.19 46 ARG B O 1
ATOM 3266 N N . SER B 1 47 ? -6.473 6.473 -23.453 1 89.19 47 SER B N 1
ATOM 3267 C CA . SER B 1 47 ? -6.539 7.887 -23.812 1 89.19 47 SER B CA 1
ATOM 3268 C C . SER B 1 47 ? -5.875 8.141 -25.156 1 89.19 47 SER B C 1
ATOM 3270 O O . SER B 1 47 ? -4.727 7.742 -25.375 1 89.19 47 SER B O 1
ATOM 3272 N N . PRO B 1 48 ? -6.496 8.82 -26.047 1 86.69 48 PRO B N 1
ATOM 3273 C CA . PRO B 1 48 ? -5.859 9.195 -27.312 1 86.69 48 PRO B CA 1
ATOM 3274 C C . PRO B 1 48 ? -4.715 10.188 -27.125 1 86.69 48 PRO B C 1
ATOM 3276 O O . PRO B 1 48 ? -3.869 10.336 -28.016 1 86.69 48 PRO B O 1
ATOM 3279 N N . GLU B 1 49 ? -4.672 10.859 -26 1 83.44 49 GLU B N 1
ATOM 3280 C CA . GLU B 1 49 ? -3.648 11.859 -25.719 1 83.44 49 GLU B CA 1
ATOM 3281 C C . GLU B 1 49 ? -2.344 11.203 -25.266 1 83.44 49 GLU B C 1
ATOM 3283 O O . GLU B 1 49 ? -1.312 11.867 -25.172 1 83.44 49 GLU B O 1
ATOM 3288 N N . CYS B 1 50 ? -2.445 9.914 -24.969 1 84.81 50 CYS B N 1
ATOM 3289 C CA . CYS B 1 50 ? -1.27 9.203 -24.469 1 84.81 50 CYS B CA 1
ATOM 3290 C C . CYS B 1 50 ? -0.915 8.039 -25.391 1 84.81 50 CYS B C 1
ATOM 3292 O O . CYS B 1 50 ? -0.92 6.887 -24.953 1 84.81 50 CYS B O 1
ATOM 3294 N N . PRO B 1 51 ? -0.488 8.211 -26.609 1 69.62 51 PRO B N 1
ATOM 3295 C CA . PRO B 1 51 ? -0.37 7.148 -27.609 1 69.62 51 PRO B CA 1
ATOM 3296 C C . PRO B 1 51 ? 0.844 6.25 -27.375 1 69.62 51 PRO B C 1
ATOM 3298 O O . PRO B 1 51 ? 0.852 5.094 -27.797 1 69.62 51 PRO B O 1
ATOM 3301 N N . ASP B 1 52 ? 1.94 6.727 -26.734 1 64.62 52 ASP B N 1
ATOM 3302 C CA . ASP B 1 52 ? 3.238 6.059 -26.719 1 64.62 52 ASP B CA 1
ATOM 3303 C C . ASP B 1 52 ? 3.307 5.016 -25.609 1 64.62 52 ASP B C 1
ATOM 3305 O O . ASP B 1 52 ? 4.328 4.344 -25.438 1 64.62 52 ASP B O 1
ATOM 3309 N N . TRP B 1 53 ? 2.379 4.891 -24.859 1 60.31 53 TRP B N 1
ATOM 3310 C CA . TRP B 1 53 ? 2.576 4.004 -23.719 1 60.31 53 TRP B CA 1
ATOM 3311 C C . TRP B 1 53 ? 2.059 2.604 -24.016 1 60.31 53 TRP B C 1
ATOM 3313 O O . TRP B 1 53 ? 1.056 2.168 -23.453 1 60.31 53 TRP B O 1
ATOM 3323 N N . VAL B 1 54 ? 2.178 2.152 -25.266 1 51.25 54 VAL B N 1
ATOM 3324 C CA . VAL B 1 54 ? 1.839 0.758 -25.531 1 51.25 54 VAL B CA 1
ATOM 3325 C C . VAL B 1 54 ? 2.959 -0.152 -25.031 1 51.25 54 VAL B C 1
ATOM 3327 O O . VAL B 1 54 ? 4.078 -0.115 -25.547 1 51.25 54 VAL B O 1
ATOM 3330 N N . LEU B 1 55 ? 3.168 -0.205 -23.703 1 54.47 55 LEU B N 1
ATOM 3331 C CA . LEU B 1 55 ? 4.238 -0.973 -23.078 1 54.47 55 LEU B CA 1
ATOM 3332 C C . LEU B 1 55 ? 4.25 -2.408 -23.594 1 54.47 55 LEU B C 1
ATOM 3334 O O . LEU B 1 55 ? 3.203 -3.059 -23.656 1 54.47 55 LEU B O 1
ATOM 3338 N N . SER B 1 56 ? 5.082 -2.551 -24.484 1 47.44 56 SER B N 1
ATOM 3339 C CA . SER B 1 56 ? 5.34 -3.842 -25.109 1 47.44 56 SER B CA 1
ATOM 3340 C C . SER B 1 56 ? 5.406 -4.961 -24.078 1 47.44 56 SER B C 1
ATOM 3342 O O . SER B 1 56 ? 5.586 -4.699 -22.875 1 47.44 56 SER B O 1
ATOM 3344 N N . ALA B 1 57 ? 5.547 -6.219 -24.641 1 45.06 57 ALA B N 1
ATOM 3345 C CA . ALA B 1 57 ? 5.457 -7.664 -24.469 1 45.06 57 ALA B CA 1
ATOM 3346 C C . ALA B 1 57 ? 6.348 -8.141 -23.328 1 45.06 57 ALA B C 1
ATOM 3348 O O . ALA B 1 57 ? 7.266 -7.426 -22.922 1 45.06 57 ALA B O 1
ATOM 3349 N N . GLU B 1 58 ? 6.285 -9.383 -23.094 1 48.44 58 GLU B N 1
ATOM 3350 C CA . GLU B 1 58 ? 6.703 -10.555 -22.344 1 48.44 58 GLU B CA 1
ATOM 3351 C C . GLU B 1 58 ? 8.227 -10.633 -22.234 1 48.44 58 GLU B C 1
ATOM 3353 O O . GLU B 1 58 ? 8.906 -10.938 -23.219 1 48.44 58 GLU B O 1
ATOM 3358 N N . SER B 1 59 ? 8.898 -9.539 -21.75 1 50.5 59 SER B N 1
ATOM 3359 C CA . SER B 1 59 ? 10.297 -9.938 -21.812 1 50.5 59 SER B CA 1
ATOM 3360 C C . SER B 1 59 ? 10.594 -11.07 -20.828 1 50.5 59 SER B C 1
ATOM 3362 O O . SER B 1 59 ? 10.469 -10.891 -19.625 1 50.5 59 SER B O 1
ATOM 3364 N N . ARG B 1 60 ? 10.203 -12.281 -21.25 1 56.69 60 ARG B N 1
ATOM 3365 C CA . ARG B 1 60 ? 10.602 -13.484 -20.531 1 56.69 60 ARG B CA 1
ATOM 3366 C C . ARG B 1 60 ? 12.102 -13.734 -20.656 1 56.69 60 ARG B C 1
ATOM 3368 O O . ARG B 1 60 ? 12.609 -14.766 -20.203 1 56.69 60 ARG B O 1
ATOM 3375 N N . LEU B 1 61 ? 12.844 -12.766 -21.297 1 54.94 61 LEU B N 1
ATOM 3376 C CA . LEU B 1 61 ? 14.141 -13.195 -21.797 1 54.94 61 LEU B CA 1
ATOM 3377 C C . LEU B 1 61 ? 15.109 -13.477 -20.656 1 54.94 61 LEU B C 1
ATOM 3379 O O . LEU B 1 61 ? 15.984 -14.336 -20.781 1 54.94 61 LEU B O 1
ATOM 3383 N N . ASN B 1 62 ? 14.82 -12.922 -19.453 1 71.94 62 ASN B N 1
ATOM 3384 C CA . ASN B 1 62 ? 15.891 -13.148 -18.469 1 71.94 62 ASN B CA 1
ATOM 3385 C C . ASN B 1 62 ? 15.383 -13.898 -17.25 1 71.94 62 ASN B C 1
ATOM 3387 O O . ASN B 1 62 ? 15.93 -13.758 -16.156 1 71.94 62 ASN B O 1
ATOM 3391 N N . CYS B 1 63 ? 14.391 -14.719 -17.625 1 86.56 63 CYS B N 1
ATOM 3392 C CA . CYS B 1 63 ? 13.805 -15.461 -16.5 1 86.56 63 CYS B CA 1
ATOM 3393 C C . CYS B 1 63 ? 13.914 -16.969 -16.734 1 86.56 63 CYS B C 1
ATOM 3395 O O . CYS B 1 63 ? 13.773 -17.438 -17.875 1 86.56 63 CYS B O 1
ATOM 3397 N N . GLN B 1 64 ? 14.305 -17.734 -15.766 1 89.62 64 GLN B N 1
ATOM 3398 C CA . GLN B 1 64 ? 14.203 -19.188 -15.797 1 89.62 64 GLN B CA 1
ATOM 3399 C C . GLN B 1 64 ? 12.828 -19.641 -15.32 1 89.62 64 GLN B C 1
ATOM 3401 O O . GLN B 1 64 ? 12.477 -19.484 -14.148 1 89.62 64 GLN B O 1
ATOM 3406 N N . PHE B 1 65 ? 12.047 -20.125 -16.266 1 93.5 65 PHE B N 1
ATOM 3407 C CA . PHE B 1 65 ? 10.711 -20.562 -15.898 1 93.5 65 PHE B CA 1
ATOM 3408 C C . PHE B 1 65 ? 10.32 -21.828 -16.656 1 93.5 65 PHE B C 1
ATOM 3410 O O . PHE B 1 65 ? 10.969 -22.203 -17.625 1 93.5 65 PHE B O 1
ATOM 3417 N N . SER B 1 66 ? 9.414 -22.562 -16.125 1 94.94 66 SER B N 1
ATOM 3418 C CA . SER B 1 66 ? 8.812 -23.719 -16.75 1 94.94 66 SER B CA 1
ATOM 3419 C C . SER B 1 66 ? 7.316 -23.797 -16.469 1 94.94 66 SER B C 1
ATOM 3421 O O . SER B 1 66 ? 6.871 -23.5 -15.359 1 94.94 66 SER B O 1
ATOM 3423 N N . THR B 1 67 ? 6.566 -23.984 -17.531 1 95.56 67 THR B N 1
ATOM 3424 C CA . THR B 1 67 ? 5.125 -24.172 -17.406 1 95.56 67 THR B CA 1
ATOM 3425 C C . THR B 1 67 ? 4.688 -25.406 -18.188 1 95.56 67 THR B C 1
ATOM 3427 O O . THR B 1 67 ? 5.199 -25.688 -19.281 1 95.56 67 THR B O 1
ATOM 3430 N N . THR B 1 68 ? 3.861 -26.25 -17.594 1 96.12 68 THR B N 1
ATOM 3431 C CA . THR B 1 68 ? 3.297 -27.391 -18.281 1 96.12 68 THR B CA 1
ATOM 3432 C C . THR B 1 68 ? 1.843 -27.609 -17.875 1 96.12 68 THR B C 1
ATOM 3434 O O . THR B 1 68 ? 1.448 -27.281 -16.766 1 96.12 68 THR B O 1
ATOM 3437 N N . GLN B 1 69 ? 1.161 -28.078 -18.781 1 96.5 69 GLN B N 1
ATOM 3438 C CA . GLN B 1 69 ? -0.243 -28.375 -18.531 1 96.5 69 GLN B CA 1
ATOM 3439 C C . GLN B 1 69 ? -0.387 -29.531 -17.531 1 96.5 69 GLN B C 1
ATOM 3441 O O . GLN B 1 69 ? -1.401 -29.625 -16.828 1 96.5 69 GLN B O 1
ATOM 3446 N N . GLY B 1 70 ? 0.655 -30.359 -17.406 1 95.56 70 GLY B N 1
ATOM 3447 C CA . GLY B 1 70 ? 0.585 -31.516 -16.516 1 95.56 70 GLY B CA 1
ATOM 3448 C C . GLY B 1 70 ? -0.495 -32.5 -16.906 1 95.56 70 GLY B C 1
ATOM 3449 O O . GLY B 1 70 ? -0.579 -32.906 -18.078 1 95.56 70 GLY B O 1
ATOM 3450 N N . ARG B 1 71 ? -1.279 -32.938 -16.031 1 95.56 71 ARG B N 1
ATOM 3451 C CA . ARG B 1 71 ? -2.295 -33.938 -16.297 1 95.56 71 ARG B CA 1
ATOM 3452 C C . ARG B 1 71 ? -3.66 -33.312 -16.516 1 95.56 71 ARG B C 1
ATOM 3454 O O . ARG B 1 71 ? -4.664 -34 -16.656 1 95.56 71 ARG B O 1
ATOM 3461 N N . ARG B 1 72 ? -3.709 -31.969 -16.484 1 95.38 72 ARG B N 1
ATOM 3462 C CA . ARG B 1 72 ? -4.941 -31.25 -16.797 1 95.38 72 ARG B CA 1
ATOM 3463 C C . ARG B 1 72 ? -5.203 -31.234 -18.297 1 95.38 72 ARG B C 1
ATOM 3465 O O . ARG B 1 72 ? -4.293 -31.453 -19.094 1 95.38 72 ARG B O 1
ATOM 3472 N N . ARG B 1 73 ? -6.398 -30.969 -18.688 1 94.31 73 ARG B N 1
ATOM 3473 C CA . ARG B 1 73 ? -6.785 -30.906 -20.094 1 94.31 73 ARG B CA 1
ATOM 3474 C C . ARG B 1 73 ? -6.281 -29.625 -20.75 1 94.31 73 ARG B C 1
ATOM 3476 O O . ARG B 1 73 ? -5.977 -29.609 -21.938 1 94.31 73 ARG B O 1
ATOM 3483 N N . TYR B 1 74 ? -6.277 -28.562 -19.984 1 95.25 74 TYR B N 1
ATOM 3484 C CA . TYR B 1 74 ? -5.844 -27.297 -20.531 1 95.25 74 TYR B CA 1
ATOM 3485 C C . TYR B 1 74 ? -4.93 -26.562 -19.562 1 95.25 74 TYR B C 1
ATOM 3487 O O . TYR B 1 74 ? -4.961 -26.812 -18.359 1 95.25 74 TYR B O 1
ATOM 3495 N N . GLN B 1 75 ? -4.105 -25.656 -20.078 1 97.12 75 GLN B N 1
ATOM 3496 C CA . GLN B 1 75 ? -3.199 -24.828 -19.297 1 97.12 75 GLN B CA 1
ATOM 3497 C C . GLN B 1 75 ? -3.861 -23.5 -18.922 1 97.12 75 GLN B C 1
ATOM 3499 O O . GLN B 1 75 ? -4.215 -22.703 -19.797 1 97.12 75 GLN B O 1
ATOM 3504 N N . GLU B 1 76 ? -4.008 -23.281 -17.656 1 98 76 GLU B N 1
ATOM 3505 C CA . GLU B 1 76 ? -4.668 -22.062 -17.188 1 98 76 GLU B CA 1
ATOM 3506 C C . GLU B 1 76 ? -3.689 -21.141 -16.469 1 98 76 GLU B C 1
ATOM 3508 O O . GLU B 1 76 ? -4.035 -20.016 -16.125 1 98 76 GLU B O 1
ATOM 3513 N N . ASP B 1 77 ? -2.447 -21.609 -16.266 1 98.12 77 ASP B N 1
ATOM 3514 C CA . ASP B 1 77 ? -1.433 -20.781 -15.602 1 98.12 77 ASP B CA 1
ATOM 3515 C C . ASP B 1 77 ? -0.821 -19.781 -16.578 1 98.12 77 ASP B C 1
ATOM 3517 O O . ASP B 1 77 ? -0.673 -20.062 -17.766 1 98.12 77 ASP B O 1
ATOM 3521 N N . HIS B 1 78 ? -0.516 -18.656 -16.062 1 97.25 78 HIS B N 1
ATOM 3522 C CA . HIS B 1 78 ? 0.26 -17.672 -16.812 1 97.25 78 HIS B CA 1
ATOM 3523 C C . HIS B 1 78 ? 1.389 -17.109 -15.953 1 97.25 78 HIS B C 1
ATOM 3525 O O . HIS B 1 78 ? 1.256 -17 -14.734 1 97.25 78 HIS B O 1
ATOM 3531 N N . ILE B 1 79 ? 2.529 -16.828 -16.594 1 95.69 79 ILE B N 1
ATOM 3532 C CA . ILE B 1 79 ? 3.701 -16.281 -15.93 1 95.69 79 ILE B CA 1
ATOM 3533 C C . ILE B 1 79 ? 4.09 -14.953 -16.578 1 95.69 79 ILE B C 1
ATOM 3535 O O . ILE B 1 79 ? 4.051 -14.812 -17.797 1 95.69 79 ILE B O 1
ATOM 3539 N N . SER B 1 80 ? 4.359 -13.953 -15.781 1 93.38 80 SER B N 1
ATOM 3540 C CA . SER B 1 80 ? 4.98 -12.703 -16.203 1 93.38 80 SER B CA 1
ATOM 3541 C C . SER B 1 80 ? 6.309 -12.477 -15.484 1 93.38 80 SER B C 1
ATOM 3543 O O . SER B 1 80 ? 6.375 -12.547 -14.258 1 93.38 80 SER B O 1
ATOM 3545 N N . CYS B 1 81 ? 7.391 -12.258 -16.312 1 92.94 81 CYS B N 1
ATOM 3546 C CA . CYS B 1 81 ? 8.703 -12.133 -15.688 1 92.94 81 CYS B CA 1
ATOM 3547 C C . CYS B 1 81 ? 9.57 -11.133 -16.438 1 92.94 81 CYS B C 1
ATOM 3549 O O . CYS B 1 81 ? 9.703 -11.211 -17.656 1 92.94 81 CYS B O 1
ATOM 3551 N N . ASN B 1 82 ? 10.055 -10.156 -15.82 1 91.06 82 ASN B N 1
ATOM 3552 C CA . ASN B 1 82 ? 11.07 -9.203 -16.266 1 91.06 82 ASN B CA 1
ATOM 3553 C C . ASN B 1 82 ? 12.047 -8.867 -15.148 1 91.06 82 ASN B C 1
ATOM 3555 O O . ASN B 1 82 ? 11.711 -8.133 -14.219 1 91.06 82 ASN B O 1
ATOM 3559 N N . LEU B 1 83 ? 13.242 -9.391 -15.234 1 90.75 83 LEU B N 1
ATOM 3560 C CA . LEU B 1 83 ? 14.211 -9.211 -14.156 1 90.75 83 LEU B CA 1
ATOM 3561 C C . LEU B 1 83 ? 15.039 -7.945 -14.367 1 90.75 83 LEU B C 1
ATOM 3563 O O . LEU B 1 83 ? 15.805 -7.543 -13.492 1 90.75 83 LEU B O 1
ATOM 3567 N N . ASP B 1 84 ? 14.852 -7.301 -15.492 1 86.5 84 ASP B N 1
ATOM 3568 C CA . ASP B 1 84 ? 15.641 -6.117 -15.82 1 86.5 84 ASP B CA 1
ATOM 3569 C C . ASP B 1 84 ? 14.758 -4.988 -16.344 1 86.5 84 ASP B C 1
ATOM 3571 O O . ASP B 1 84 ? 15.031 -4.414 -17.391 1 86.5 84 ASP B O 1
ATOM 3575 N N . MET B 1 85 ? 13.672 -4.852 -15.641 1 85.5 85 MET B N 1
ATOM 3576 C CA . MET B 1 85 ? 12.805 -3.74 -16.031 1 85.5 85 MET B CA 1
ATOM 3577 C C . MET B 1 85 ? 13.453 -2.402 -15.688 1 85.5 85 MET B C 1
ATOM 3579 O O . MET B 1 85 ? 13.836 -2.168 -14.539 1 85.5 85 MET B O 1
ATOM 3583 N N . LYS B 1 86 ? 13.641 -1.571 -16.656 1 83.12 86 LYS B N 1
ATOM 3584 C CA . LYS B 1 86 ? 14.227 -0.253 -16.453 1 83.12 86 LYS B CA 1
ATOM 3585 C C . LYS B 1 86 ? 13.156 0.807 -16.234 1 83.12 86 LYS B C 1
ATOM 3587 O O . LYS B 1 86 ? 12.297 1.009 -17.109 1 83.12 86 LYS B O 1
ATOM 3592 N N . ILE B 1 87 ? 13.125 1.346 -15.141 1 80.19 87 ILE B N 1
ATOM 3593 C CA . ILE B 1 87 ? 12.227 2.449 -14.828 1 80.19 87 ILE B CA 1
ATOM 3594 C C . ILE B 1 87 ? 12.992 3.768 -14.844 1 80.19 87 ILE B C 1
ATOM 3596 O O . ILE B 1 87 ? 13.945 3.945 -14.086 1 80.19 87 ILE B O 1
ATOM 3600 N N . PRO B 1 88 ? 12.609 4.609 -15.688 1 75.25 88 PRO B N 1
ATOM 3601 C CA . PRO B 1 88 ? 13.328 5.883 -15.781 1 75.25 88 PRO B CA 1
ATOM 3602 C C . PRO B 1 88 ? 13.117 6.762 -14.547 1 75.25 88 PRO B C 1
ATOM 3604 O O . PRO B 1 88 ? 12.008 6.84 -14.016 1 75.25 88 PRO B O 1
ATOM 3607 N N . LEU B 1 89 ? 14.367 7.164 -14.008 1 67.19 89 LEU B N 1
ATOM 3608 C CA . LEU B 1 89 ? 14.359 8.141 -12.93 1 67.19 89 LEU B CA 1
ATOM 3609 C C . LEU B 1 89 ? 14.93 9.469 -13.391 1 67.19 89 LEU B C 1
ATOM 3611 O O . LEU B 1 89 ? 15.828 9.508 -14.242 1 67.19 89 LEU B O 1
ATOM 3615 N N . SER B 1 90 ? 14.25 10.531 -13.305 1 57.5 90 SER B N 1
ATOM 3616 C CA . SER B 1 90 ? 14.859 11.805 -13.695 1 57.5 90 SER B CA 1
ATOM 3617 C C . SER B 1 90 ? 15.711 12.375 -12.57 1 57.5 90 SER B C 1
ATOM 3619 O O . SER B 1 90 ? 15.25 12.492 -11.43 1 57.5 90 SER B O 1
ATOM 3621 N N . GLY B 1 91 ? 17.031 12.133 -12.547 1 54 91 GLY B N 1
ATOM 3622 C CA . GLY B 1 91 ? 17.922 12.719 -11.547 1 54 91 GLY B CA 1
ATOM 3623 C C . GLY B 1 91 ? 18.719 13.891 -12.078 1 54 91 GLY B C 1
ATOM 3624 O O . GLY B 1 91 ? 18.594 14.25 -13.25 1 54 91 GLY B O 1
ATOM 3625 N N . GLU B 1 92 ? 19.266 14.742 -11.18 1 52.5 92 GLU B N 1
ATOM 3626 C CA . GLU B 1 92 ? 20.094 15.914 -11.469 1 52.5 92 GLU B CA 1
ATOM 3627 C C . GLU B 1 92 ? 21.125 15.609 -12.547 1 52.5 92 GLU B C 1
ATOM 3629 O O . GLU B 1 92 ? 21.438 16.469 -13.375 1 52.5 92 GLU B O 1
ATOM 3634 N N . ASN B 1 93 ? 21.594 14.391 -12.469 1 53.28 93 ASN B N 1
ATOM 3635 C CA . ASN B 1 93 ? 22.703 14.062 -13.359 1 53.28 93 ASN B CA 1
ATOM 3636 C C . ASN B 1 93 ? 22.219 13.344 -14.617 1 53.28 93 ASN B C 1
ATOM 3638 O O . ASN B 1 93 ? 22.969 12.547 -15.203 1 53.28 93 ASN B O 1
ATOM 3642 N N . GLY B 1 94 ? 20.984 13.656 -14.938 1 55.75 94 GLY B N 1
ATOM 3643 C CA . GLY B 1 94 ? 20.422 13.031 -16.125 1 55.75 94 GLY B CA 1
ATOM 3644 C C . GLY B 1 94 ? 19.5 11.867 -15.812 1 55.75 94 GLY B C 1
ATOM 3645 O O . GLY B 1 94 ? 19.234 11.578 -14.641 1 55.75 94 GLY B O 1
ATOM 3646 N N . PRO B 1 95 ? 18.969 11.367 -16.938 1 58.53 95 PRO B N 1
ATOM 3647 C CA . PRO B 1 95 ? 18.047 10.242 -16.734 1 58.53 95 PRO B CA 1
ATOM 3648 C C . PRO B 1 95 ? 18.75 9.016 -16.125 1 58.53 95 PRO B C 1
ATOM 3650 O O . PRO B 1 95 ? 19.812 8.617 -16.609 1 58.53 95 PRO B O 1
ATOM 3653 N N . LYS B 1 96 ? 18.469 8.766 -14.922 1 68.56 96 LYS B N 1
ATOM 3654 C CA . LYS B 1 96 ? 18.922 7.527 -14.312 1 68.56 96 LYS B CA 1
ATOM 3655 C C . LYS B 1 96 ? 17.812 6.484 -14.281 1 68.56 96 LYS B C 1
ATOM 3657 O O . LYS B 1 96 ? 16.625 6.828 -14.289 1 68.56 96 LYS B O 1
ATOM 3662 N N . ASN B 1 97 ? 18.203 5.254 -14.742 1 73.62 97 ASN B N 1
ATOM 3663 C CA . ASN B 1 97 ? 17.25 4.156 -14.656 1 73.62 97 ASN B CA 1
ATOM 3664 C C . ASN B 1 97 ? 17.453 3.334 -13.391 1 73.62 97 ASN B C 1
ATOM 3666 O O . ASN B 1 97 ? 18.594 3.164 -12.93 1 73.62 97 ASN B O 1
ATOM 3670 N N . ILE B 1 98 ? 16.359 3.045 -12.852 1 76.56 98 ILE B N 1
ATOM 3671 C CA . ILE B 1 98 ? 16.422 2.031 -11.805 1 76.56 98 ILE B CA 1
ATOM 3672 C C . ILE B 1 98 ? 15.992 0.68 -12.367 1 76.56 98 ILE B C 1
ATOM 3674 O O . ILE B 1 98 ? 15.055 0.605 -13.172 1 76.56 98 ILE B O 1
ATOM 3678 N N . ASN B 1 99 ? 16.75 -0.336 -12.023 1 81.69 99 ASN B N 1
ATOM 3679 C CA . ASN B 1 99 ? 16.406 -1.693 -12.43 1 81.69 99 ASN B CA 1
ATOM 3680 C C . ASN B 1 99 ? 15.484 -2.367 -11.414 1 81.69 99 ASN B C 1
ATOM 3682 O O . ASN B 1 99 ? 15.797 -2.42 -10.227 1 81.69 99 ASN B O 1
ATOM 3686 N N . VAL B 1 100 ? 14.406 -2.848 -11.891 1 86.12 100 VAL B N 1
ATOM 3687 C CA . VAL B 1 100 ? 13.461 -3.562 -11.047 1 86.12 100 VAL B CA 1
ATOM 3688 C C . VAL B 1 100 ? 13.18 -4.945 -11.633 1 86.12 100 VAL B C 1
ATOM 3690 O O . VAL B 1 100 ? 12.844 -5.07 -12.812 1 86.12 100 VAL B O 1
ATOM 3693 N N . GLY B 1 101 ? 13.438 -6 -10.828 1 90.56 101 GLY B N 1
ATOM 3694 C CA . GLY B 1 101 ? 12.961 -7.32 -11.203 1 90.56 101 GLY B CA 1
ATOM 3695 C C . GLY B 1 101 ? 11.523 -7.57 -10.805 1 90.56 101 GLY B C 1
ATOM 3696 O O . GLY B 1 101 ? 11.141 -7.332 -9.656 1 90.56 101 GLY B O 1
ATOM 3697 N N . VAL B 1 102 ? 10.727 -7.945 -11.742 1 92.56 102 VAL B N 1
ATOM 3698 C CA . VAL B 1 102 ? 9.32 -8.227 -11.484 1 92.56 102 VAL B CA 1
ATOM 3699 C C . VAL B 1 102 ? 8.984 -9.648 -11.953 1 92.56 102 VAL B C 1
ATOM 3701 O O . VAL B 1 102 ? 9.211 -9.992 -13.109 1 92.56 102 VAL B O 1
ATOM 3704 N N . VAL B 1 103 ? 8.516 -10.453 -11.031 1 95.44 103 VAL B N 1
ATOM 3705 C CA . VAL B 1 103 ? 8.094 -11.812 -11.336 1 95.44 103 VAL B CA 1
ATOM 3706 C C . VAL B 1 103 ? 6.684 -12.047 -10.797 1 95.44 103 VAL B C 1
ATOM 3708 O O . VAL B 1 103 ? 6.387 -11.695 -9.648 1 95.44 103 VAL B O 1
ATOM 3711 N N . ALA B 1 104 ? 5.836 -12.578 -11.617 1 96.88 104 ALA B N 1
ATOM 3712 C CA . ALA B 1 104 ? 4.477 -12.883 -11.172 1 96.88 104 ALA B CA 1
ATOM 3713 C C . ALA B 1 104 ? 3.988 -14.203 -11.758 1 96.88 104 ALA B C 1
ATOM 3715 O O . ALA B 1 104 ? 4.281 -14.523 -12.914 1 96.88 104 ALA B O 1
ATOM 3716 N N . VAL B 1 105 ? 3.334 -14.977 -10.992 1 98 105 VAL B N 1
ATOM 3717 C CA . VAL B 1 105 ? 2.678 -16.203 -11.422 1 98 105 VAL B CA 1
ATOM 3718 C C . VAL B 1 105 ? 1.177 -16.109 -11.156 1 98 105 VAL B C 1
ATOM 3720 O O . VAL B 1 105 ? 0.759 -15.734 -10.055 1 98 105 VAL B O 1
ATOM 3723 N N . PHE B 1 106 ? 0.399 -16.375 -12.133 1 98.56 106 PHE B N 1
ATOM 3724 C CA . PHE B 1 106 ? -1.059 -16.375 -12.078 1 98.56 106 PHE B CA 1
ATOM 3725 C C . PHE B 1 106 ? -1.614 -17.766 -12.312 1 98.56 106 PHE B C 1
ATOM 3727 O O . PHE B 1 106 ? -1.519 -18.312 -13.422 1 98.56 106 PHE B O 1
ATOM 3734 N N . ASP B 1 107 ? -2.1 -18.344 -11.273 1 98.62 107 ASP B N 1
ATOM 3735 C CA . ASP B 1 107 ? -2.717 -19.672 -11.344 1 98.62 107 ASP B CA 1
ATOM 3736 C C . ASP B 1 107 ? -4.211 -19.562 -11.641 1 98.62 107 ASP B C 1
ATOM 3738 O O . ASP B 1 107 ? -5.016 -19.359 -10.734 1 98.62 107 ASP B O 1
ATOM 3742 N N . GLY B 1 108 ? -4.559 -19.797 -12.906 1 98.31 108 GLY B N 1
ATOM 3743 C CA . GLY B 1 108 ? -5.945 -19.672 -13.336 1 98.31 108 GLY B CA 1
ATOM 3744 C C . GLY B 1 108 ? -6.789 -20.875 -12.969 1 98.31 108 GLY B C 1
ATOM 3745 O O . GLY B 1 108 ? -6.277 -22 -12.875 1 98.31 108 GLY B O 1
ATOM 3746 N N . HIS B 1 109 ? -8.117 -20.672 -12.812 1 97.25 109 HIS B N 1
ATOM 3747 C CA . HIS B 1 109 ? -9.078 -21.734 -12.578 1 97.25 109 HIS B CA 1
ATOM 3748 C C . HIS B 1 109 ? -10.43 -21.406 -13.211 1 97.25 109 HIS B C 1
ATOM 3750 O O . HIS B 1 109 ? -10.781 -20.234 -13.359 1 97.25 109 HIS B O 1
ATOM 3756 N N . ILE B 1 110 ? -11.133 -22.406 -13.633 1 95.88 110 ILE B N 1
ATOM 3757 C CA . ILE B 1 110 ? -12.422 -22.312 -14.305 1 95.88 110 ILE B CA 1
ATOM 3758 C C . ILE B 1 110 ? -12.266 -21.531 -15.609 1 95.88 110 ILE B C 1
ATOM 3760 O O . ILE B 1 110 ? -13.07 -20.656 -15.914 1 95.88 110 ILE B O 1
ATOM 3764 N N . GLY B 1 111 ? -11.117 -21.797 -16.266 1 95.88 111 GLY B N 1
ATOM 3765 C CA . GLY B 1 111 ? -10.781 -21.094 -17.484 1 95.88 111 GLY B CA 1
ATOM 3766 C C . GLY B 1 111 ? -9.516 -20.266 -17.375 1 95.88 111 GLY B C 1
ATOM 3767 O O . GLY B 1 111 ? -9.078 -19.938 -16.266 1 95.88 111 GLY B O 1
ATOM 3768 N N . LYS B 1 112 ? -8.961 -19.938 -18.516 1 97 112 LYS B N 1
ATOM 3769 C CA . LYS B 1 112 ? -7.688 -19.234 -18.531 1 97 112 LYS B CA 1
ATOM 3770 C C . LYS B 1 112 ? -7.891 -17.734 -18.688 1 97 112 LYS B C 1
ATOM 3772 O O . LYS B 1 112 ? -6.926 -16.969 -18.703 1 97 112 LYS B O 1
ATOM 3777 N N . GLU B 1 113 ? -9.086 -17.219 -18.797 1 97.31 113 GLU B N 1
ATOM 3778 C CA . GLU B 1 113 ? -9.367 -15.836 -19.156 1 97.31 113 GLU B CA 1
ATOM 3779 C C . GLU B 1 113 ? -8.859 -14.875 -18.094 1 97.31 113 GLU B C 1
ATOM 3781 O O . GLU B 1 113 ? -8.211 -13.875 -18.406 1 97.31 113 GLU B O 1
ATOM 3786 N N . ALA B 1 114 ? -9.156 -15.156 -16.844 1 98.25 114 ALA B N 1
ATOM 3787 C CA . ALA B 1 114 ? -8.758 -14.273 -15.75 1 98.25 114 ALA B CA 1
ATOM 3788 C C . ALA B 1 114 ? -7.234 -14.211 -15.6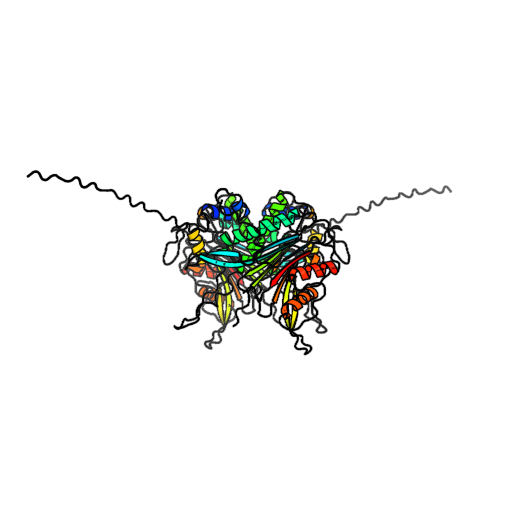17 1 98.25 114 ALA B C 1
ATOM 3790 O O . ALA B 1 114 ? -6.664 -13.125 -15.461 1 98.25 114 ALA B O 1
ATOM 3791 N N . SER B 1 115 ? -6.57 -15.375 -15.648 1 98.31 115 SER B N 1
ATOM 3792 C CA . SER B 1 115 ? -5.121 -15.398 -15.5 1 98.31 115 SER B CA 1
ATOM 3793 C C . SER B 1 115 ? -4.434 -14.727 -16.688 1 98.31 115 SER B C 1
ATOM 3795 O O . SER B 1 115 ? -3.432 -14.031 -16.516 1 98.31 115 SER B O 1
ATOM 3797 N N . GLU B 1 116 ? -4.969 -14.961 -17.875 1 96.81 116 GLU B N 1
ATOM 3798 C CA . GLU B 1 116 ? -4.438 -14.305 -19.062 1 96.81 116 GLU B CA 1
ATOM 3799 C C . GLU B 1 116 ? -4.578 -12.789 -18.969 1 96.81 116 GLU B C 1
ATOM 3801 O O . GLU B 1 116 ? -3.619 -12.055 -19.219 1 96.81 116 GLU B O 1
ATOM 3806 N N . MET B 1 117 ? -5.719 -12.336 -18.609 1 96.81 117 MET B N 1
ATOM 3807 C CA . MET B 1 117 ? -5.973 -10.906 -18.469 1 96.81 117 MET B CA 1
ATOM 3808 C C . MET B 1 117 ? -5.082 -10.305 -17.391 1 96.81 117 MET B C 1
ATOM 3810 O O . MET B 1 117 ? -4.434 -9.281 -17.609 1 96.81 117 MET B O 1
ATOM 3814 N N . ALA B 1 118 ? -5.047 -10.938 -16.219 1 97.62 118 ALA B N 1
ATOM 3815 C CA . ALA B 1 118 ? -4.281 -10.422 -15.086 1 97.62 118 ALA B CA 1
ATOM 3816 C C . ALA B 1 118 ? -2.793 -10.352 -15.422 1 97.62 118 ALA B C 1
ATOM 3818 O O . ALA B 1 118 ? -2.117 -9.383 -15.07 1 97.62 118 ALA B O 1
ATOM 3819 N N . SER B 1 119 ? -2.232 -11.359 -16.047 1 95.44 119 SER B N 1
ATOM 3820 C CA . SER B 1 119 ? -0.817 -11.414 -16.406 1 95.44 119 SER B CA 1
ATOM 3821 C C . SER B 1 119 ? -0.442 -10.273 -17.344 1 95.44 119 SER B C 1
ATOM 3823 O O . SER B 1 119 ? 0.597 -9.633 -17.172 1 95.44 119 SER B O 1
ATOM 3825 N N . LYS B 1 120 ? -1.273 -9.977 -18.266 1 91.5 120 LYS B N 1
ATOM 3826 C CA . LYS B 1 120 ? -1.01 -8.906 -19.219 1 91.5 120 LYS B CA 1
ATOM 3827 C C . LYS B 1 120 ? -1.155 -7.531 -18.578 1 91.5 120 LYS B C 1
ATOM 3829 O O . LYS B 1 120 ? -0.266 -6.688 -18.688 1 91.5 120 LYS B O 1
ATOM 3834 N N . LEU B 1 121 ? -2.23 -7.34 -17.922 1 94.62 121 LEU B N 1
ATOM 3835 C CA . LEU B 1 121 ? -2.543 -6.027 -17.375 1 94.62 121 LEU B CA 1
ATOM 3836 C C . LEU B 1 121 ? -1.603 -5.684 -16.219 1 94.62 121 LEU B C 1
ATOM 3838 O O . LEU B 1 121 ? -1.23 -4.523 -16.047 1 94.62 121 LEU B O 1
ATOM 3842 N N . PHE B 1 122 ? -1.23 -6.664 -15.484 1 95.06 122 PHE B N 1
ATOM 3843 C CA . PHE B 1 122 ? -0.439 -6.371 -14.297 1 95.06 122 PHE B CA 1
ATOM 3844 C C . PHE B 1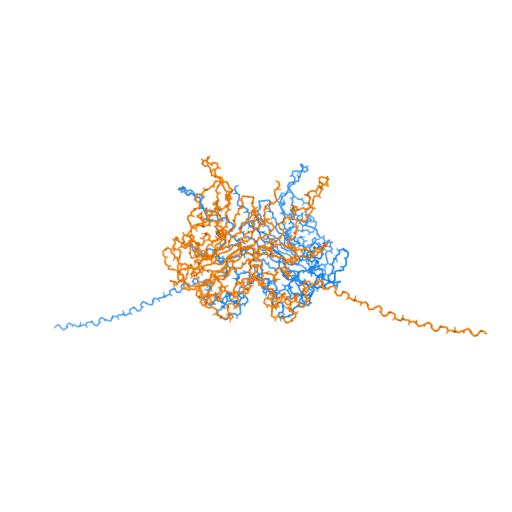 122 ? 0.889 -5.727 -14.672 1 95.06 122 PHE B C 1
ATOM 3846 O O . PHE B 1 122 ? 1.272 -4.703 -14.102 1 95.06 122 PHE B O 1
ATOM 3853 N N . MET B 1 123 ? 1.601 -6.297 -15.609 1 91.12 123 MET B N 1
ATOM 3854 C CA . MET B 1 123 ? 2.9 -5.77 -16.016 1 91.12 123 MET B CA 1
ATOM 3855 C C . MET B 1 123 ? 2.764 -4.355 -16.562 1 91.12 123 MET B C 1
ATOM 3857 O O . MET B 1 123 ? 3.564 -3.477 -16.234 1 91.12 123 MET B O 1
ATOM 3861 N N . ASP B 1 124 ? 1.737 -4.168 -17.312 1 91.12 124 ASP B N 1
ATOM 3862 C CA . ASP B 1 124 ? 1.492 -2.852 -17.891 1 91.12 124 ASP B CA 1
ATOM 3863 C C . ASP B 1 124 ? 1.179 -1.826 -16.797 1 91.12 124 ASP B C 1
ATOM 3865 O O . ASP B 1 124 ? 1.748 -0.733 -16.781 1 91.12 124 ASP B O 1
ATOM 3869 N N . TYR B 1 125 ? 0.236 -2.184 -15.961 1 93 125 TYR B N 1
ATOM 3870 C CA . TYR B 1 125 ? -0.179 -1.271 -14.898 1 93 125 TYR B CA 1
ATOM 3871 C C . TYR B 1 125 ? 0.98 -0.962 -13.961 1 93 125 TYR B C 1
ATOM 3873 O O . TYR B 1 125 ? 1.189 0.192 -13.578 1 93 125 TYR B O 1
ATOM 3881 N N . PHE B 1 126 ? 1.757 -1.979 -13.641 1 91.06 126 PHE B N 1
ATOM 3882 C CA . PHE B 1 126 ? 2.908 -1.79 -12.766 1 91.06 126 PHE B CA 1
ATOM 3883 C C . PHE B 1 126 ? 3.898 -0.808 -13.375 1 91.06 126 PHE B C 1
ATOM 3885 O O . PHE B 1 126 ? 4.348 0.127 -12.711 1 91.06 126 PHE B O 1
ATOM 3892 N N . TYR B 1 127 ? 4.199 -1.017 -14.555 1 87.69 127 TYR B N 1
ATOM 3893 C CA . TYR B 1 127 ? 5.168 -0.173 -15.25 1 87.69 127 TYR B CA 1
ATOM 3894 C C . TYR B 1 127 ? 4.684 1.27 -15.32 1 87.69 127 TYR B C 1
ATOM 3896 O O . TYR B 1 127 ? 5.414 2.195 -14.953 1 87.69 127 TYR B O 1
ATOM 3904 N N . LEU B 1 128 ? 3.477 1.466 -15.773 1 88.12 128 LEU B N 1
ATOM 3905 C CA . LEU B 1 128 ? 2.938 2.811 -15.938 1 88.12 128 LEU B CA 1
ATOM 3906 C C . LEU B 1 128 ? 2.861 3.535 -14.602 1 88.12 128 LEU B C 1
ATOM 3908 O O . LEU B 1 128 ? 3.203 4.715 -14.508 1 88.12 128 LEU B O 1
ATOM 3912 N N . HIS B 1 129 ? 2.395 2.812 -13.602 1 89.31 129 HIS B N 1
ATOM 3913 C CA . HIS B 1 129 ? 2.301 3.428 -12.281 1 89.31 129 HIS B CA 1
ATOM 3914 C C . HIS B 1 129 ? 3.682 3.771 -11.734 1 89.31 129 HIS B C 1
ATOM 3916 O O . HIS B 1 129 ? 3.842 4.766 -11.023 1 89.31 129 HIS B O 1
ATOM 3922 N N . SER B 1 130 ? 4.66 2.967 -12.07 1 85.06 130 SER B N 1
ATOM 3923 C CA . SER B 1 130 ? 6.031 3.232 -11.641 1 85.06 130 SER B CA 1
ATOM 3924 C C . SER B 1 130 ? 6.598 4.461 -12.344 1 85.06 130 SER B C 1
ATOM 3926 O O . SER B 1 130 ? 7.332 5.246 -11.742 1 85.06 130 SER B O 1
ATOM 3928 N N . VAL B 1 131 ? 6.203 4.59 -13.555 1 82.25 131 VAL B N 1
ATOM 3929 C CA . VAL B 1 131 ? 6.754 5.676 -14.359 1 82.25 131 VAL B CA 1
ATOM 3930 C C . VAL B 1 131 ? 6.062 6.992 -14 1 82.25 131 VAL B C 1
ATOM 3932 O O . VAL B 1 131 ? 6.727 8.016 -13.812 1 82.25 131 VAL B O 1
ATOM 3935 N N . PHE B 1 132 ? 4.75 6.926 -13.852 1 81.31 132 PHE B N 1
ATOM 3936 C CA . PHE B 1 132 ? 3.994 8.148 -13.609 1 81.31 132 PHE B CA 1
ATOM 3937 C C . PHE B 1 132 ? 4.047 8.539 -12.141 1 81.31 132 PHE B C 1
ATOM 3939 O O . PHE B 1 132 ? 4.012 9.727 -11.805 1 81.31 132 PHE B O 1
ATOM 3946 N N . GLY B 1 133 ? 3.803 7.539 -11.25 1 68.62 133 GLY B N 1
ATOM 3947 C CA . GLY B 1 133 ? 3.789 7.797 -9.82 1 68.62 133 GLY B CA 1
ATOM 3948 C C . GLY B 1 133 ? 5.168 8.047 -9.25 1 68.62 133 GLY B C 1
ATOM 3949 O O . GLY B 1 133 ? 5.352 8.938 -8.414 1 68.62 133 GLY B O 1
ATOM 3950 N N . LEU B 1 134 ? 6.145 6.836 -9.344 1 54.91 134 LEU B N 1
ATOM 3951 C CA . LEU B 1 134 ? 7.457 6.742 -8.703 1 54.91 134 LEU B CA 1
ATOM 3952 C C . LEU B 1 134 ? 8.5 7.539 -9.484 1 54.91 134 LEU B C 1
ATOM 3954 O O . LEU B 1 134 ? 9.688 7.5 -9.164 1 54.91 134 LEU B O 1
ATOM 3958 N N . HIS B 1 135 ? 8.266 8.305 -10.398 1 46.66 135 HIS B N 1
ATOM 3959 C CA . HIS B 1 135 ? 9.609 8.734 -10.781 1 46.66 135 HIS B CA 1
ATOM 3960 C C . HIS B 1 135 ? 10.57 8.641 -9.609 1 46.66 135 HIS B C 1
ATOM 3962 O O . HIS B 1 135 ? 11.773 8.469 -9.797 1 46.66 135 HIS B O 1
ATOM 3968 N N . LYS B 1 136 ? 10.25 8.938 -8.297 1 44.44 136 LYS B N 1
ATOM 3969 C CA . LYS B 1 136 ? 11.133 9.703 -7.422 1 44.44 136 LYS B CA 1
ATOM 3970 C C . LYS B 1 136 ? 11.812 8.805 -6.402 1 44.44 136 LYS B C 1
ATOM 3972 O O . LYS B 1 136 ? 13.031 8.867 -6.223 1 44.44 136 LYS B O 1
ATOM 3977 N N . ASN B 1 137 ? 10.961 8.203 -5.336 1 46.22 137 ASN B N 1
ATOM 3978 C CA . ASN B 1 137 ? 11.672 8.047 -4.07 1 46.22 137 ASN B CA 1
ATOM 3979 C C . ASN B 1 137 ? 12.406 6.711 -3.996 1 46.22 137 ASN B C 1
ATOM 3981 O O . ASN B 1 137 ? 12.508 6.113 -2.924 1 46.22 137 ASN B O 1
ATOM 3985 N N . TRP B 1 138 ? 12.617 6.234 -5.289 1 45.66 138 TRP B N 1
ATOM 3986 C CA . TRP B 1 138 ? 13.375 4.992 -5.188 1 45.66 138 TRP B CA 1
ATOM 3987 C C . TRP B 1 138 ? 14.727 5.23 -4.531 1 45.66 138 TRP B C 1
ATOM 3989 O O . TRP B 1 138 ? 15.352 4.297 -4.016 1 45.66 138 TRP B O 1
ATOM 3999 N N . LEU B 1 139 ? 15.344 6.648 -4.582 1 42.53 139 LEU B N 1
ATOM 4000 C CA . LEU B 1 139 ? 16.734 6.949 -4.242 1 42.53 139 LEU B CA 1
ATOM 4001 C C . LEU B 1 139 ? 16.828 7.527 -2.834 1 42.53 139 LEU B C 1
ATOM 4003 O O . LEU B 1 139 ? 17.891 8.031 -2.438 1 42.53 139 LEU B O 1
ATOM 4007 N N . SER B 1 140 ? 16.172 7.383 -1.799 1 38.69 140 SER B N 1
ATOM 4008 C CA . SER B 1 140 ? 16.359 8.273 -0.656 1 38.69 140 SER B CA 1
ATOM 4009 C C . SER B 1 140 ? 17.828 8.328 -0.236 1 38.69 140 SER B C 1
ATOM 4011 O O . SER B 1 140 ? 18.188 9.102 0.655 1 38.69 140 SER B O 1
ATOM 4013 N N . GLU B 1 141 ? 18.672 7.32 -0.009 1 37.69 141 GLU B N 1
ATOM 4014 C CA . GLU B 1 141 ? 19.719 7.488 1.004 1 37.69 141 GLU B CA 1
ATOM 4015 C C . GLU B 1 141 ? 20.766 8.492 0.551 1 37.69 141 GLU B C 1
ATOM 4017 O O . GLU B 1 141 ? 21.719 8.133 -0.146 1 37.69 141 GLU B O 1
ATOM 4022 N N . LYS B 1 142 ? 20.781 9.664 0.109 1 33.72 142 LYS B N 1
ATOM 4023 C CA . LYS B 1 142 ? 22.094 10.32 0.038 1 33.72 142 LYS B CA 1
ATOM 4024 C C . LYS B 1 142 ? 22.844 10.172 1.354 1 33.72 142 LYS B C 1
ATOM 4026 O O . LYS B 1 142 ? 22.25 9.883 2.393 1 33.72 142 LYS B O 1
ATOM 4031 N N . GLU B 1 143 ? 24.141 11.125 1.504 1 33.16 143 GLU B N 1
ATOM 4032 C CA . GLU B 1 143 ? 25.5 11.391 1.929 1 33.16 143 GLU B CA 1
ATOM 4033 C C . GLU B 1 143 ? 25.547 11.844 3.387 1 33.16 143 GLU B C 1
ATOM 4035 O O . GLU B 1 143 ? 25.391 13.023 3.686 1 33.16 143 GLU B O 1
ATOM 4040 N N . GLU B 1 144 ? 25.078 11.625 4.43 1 32.59 144 GLU B N 1
ATOM 4041 C CA . GLU B 1 144 ? 25.844 12.297 5.477 1 32.59 144 GLU B CA 1
ATOM 4042 C C . GLU B 1 144 ? 27.297 11.828 5.496 1 32.59 144 GLU B C 1
ATOM 4044 O O . GLU B 1 144 ? 28.016 12.062 6.465 1 32.59 144 GLU B O 1
ATOM 4049 N N . GLN B 1 145 ? 28.156 11.062 4.805 1 30.98 145 GLN B N 1
ATOM 4050 C CA . GLN B 1 145 ? 29.578 11 5.16 1 30.98 145 GLN B CA 1
ATOM 4051 C C . GLN B 1 145 ? 30.234 12.375 5.055 1 30.98 145 GLN B C 1
ATOM 4053 O O . GLN B 1 145 ? 30.234 12.984 3.98 1 30.98 145 GLN B O 1
ATOM 4058 N N . ASP B 1 146 ? 30.828 13.109 6.246 1 30.3 146 ASP B N 1
ATOM 4059 C CA . ASP B 1 146 ? 32.156 13.258 6.832 1 30.3 146 ASP B CA 1
ATOM 4060 C C . ASP B 1 146 ? 33 12.023 6.555 1 30.3 146 ASP B C 1
ATOM 4062 O O . ASP B 1 146 ? 32.969 11.055 7.312 1 30.3 146 ASP B O 1
ATOM 4066 N N . ILE B 1 147 ? 33.469 11.547 5.332 1 29.12 147 ILE B N 1
ATOM 4067 C CA . ILE B 1 147 ? 34.812 11.203 4.812 1 29.12 147 ILE B CA 1
ATOM 4068 C C . ILE B 1 147 ? 35.75 12.359 5.035 1 29.12 147 ILE B C 1
ATOM 4070 O O . ILE B 1 147 ? 35.594 13.438 4.449 1 29.12 147 ILE B O 1
ATOM 4074 N N . ASP B 1 148 ? 36.531 12.75 5.867 1 28.69 148 ASP B N 1
ATOM 4075 C CA . ASP B 1 148 ? 37.969 12.68 5.59 1 28.69 148 ASP B CA 1
ATOM 4076 C C . ASP B 1 148 ? 38.312 11.367 4.914 1 28.69 148 ASP B C 1
ATOM 4078 O O . ASP B 1 148 ? 39.469 11.148 4.551 1 28.69 148 ASP B O 1
ATOM 4082 N N . GLU B 1 149 ? 38.031 10.039 5.523 1 28.84 149 GLU B N 1
ATOM 4083 C CA . GLU B 1 149 ? 37.719 8.727 4.961 1 28.84 149 GLU B CA 1
ATOM 4084 C C . GLU B 1 149 ? 36.875 8.867 3.689 1 28.84 149 GLU B C 1
ATOM 4086 O O . GLU B 1 149 ? 35.75 9.336 3.736 1 28.84 149 GLU B O 1
ATOM 4091 N N . GLU B 1 150 ? 37.281 8.953 2.293 1 29.28 150 GLU B N 1
ATOM 4092 C CA . GLU B 1 150 ? 37.844 9.211 0.966 1 29.28 150 GLU B CA 1
ATOM 4093 C C . GLU B 1 150 ? 37 8.539 -0.12 1 29.28 150 GLU B C 1
ATOM 4095 O O . GLU B 1 150 ? 36.688 9.156 -1.143 1 29.28 150 GLU B O 1
ATOM 4100 N N . SER B 1 151 ? 37.562 7.164 -0.55 1 27.03 151 SER B N 1
ATOM 4101 C CA . SER B 1 151 ? 37.344 6.41 -1.783 1 27.03 151 SER B CA 1
ATOM 4102 C C . SER B 1 151 ? 35.875 6.188 -2.059 1 27.03 151 SER B C 1
ATOM 4104 O O . SER B 1 151 ? 35.406 6.449 -3.164 1 27.03 151 SER B O 1
ATOM 4106 N N . GLU B 1 152 ? 35.344 4.945 -1.58 1 27.16 152 GLU B N 1
ATOM 4107 C CA . GLU B 1 152 ? 34.344 3.904 -1.769 1 27.16 152 GLU B CA 1
ATOM 4108 C C . GLU B 1 152 ? 32.969 4.398 -1.377 1 27.16 152 GLU B C 1
ATOM 4110 O O . GLU B 1 152 ? 32.344 3.855 -0.463 1 27.16 152 GLU B O 1
ATOM 4115 N N . LEU B 1 153 ? 32.594 5.496 -1.09 1 27.38 153 LEU B N 1
ATOM 4116 C CA . LEU B 1 153 ? 31.594 6.48 -0.668 1 27.38 153 LEU B CA 1
ATOM 4117 C C . LEU B 1 153 ? 30.297 6.332 -1.468 1 27.38 153 LEU B C 1
ATOM 4119 O O . LEU B 1 153 ? 29.312 7.031 -1.208 1 27.38 153 LEU B O 1
ATOM 4123 N N . HIS B 1 154 ? 30.484 6.27 -2.76 1 28.55 154 HIS B N 1
ATOM 4124 C CA . HIS B 1 154 ? 29.422 6.395 -3.756 1 28.55 154 HIS B CA 1
ATOM 4125 C C . HIS B 1 154 ? 28.234 5.5 -3.416 1 28.55 154 HIS B C 1
ATOM 4127 O O . HIS B 1 154 ? 27.094 5.824 -3.74 1 28.55 154 HIS B O 1
ATOM 4133 N N . SER B 1 155 ? 28.609 4.219 -3.477 1 28.33 155 SER B N 1
ATOM 4134 C CA . SER B 1 155 ? 27.688 3.139 -3.824 1 28.33 155 SER B CA 1
ATOM 4135 C C . SER B 1 155 ? 26.594 2.986 -2.773 1 28.33 155 SER B C 1
ATOM 4137 O O . SER B 1 155 ? 25.609 2.285 -2.998 1 28.33 155 SER B O 1
ATOM 4139 N N . SER B 1 156 ? 27.078 2.893 -1.524 1 28.23 156 SER B N 1
ATOM 4140 C CA . SER B 1 156 ? 26.391 2.02 -0.586 1 28.23 156 SER B CA 1
ATOM 4141 C C . SER B 1 156 ? 25.016 2.592 -0.207 1 28.23 156 SER B C 1
ATOM 4143 O O . SER B 1 156 ? 24.047 1.851 -0.072 1 28.23 156 SER B O 1
ATOM 4145 N N . ASN B 1 157 ? 25.141 3.66 0.645 1 28.55 157 ASN B N 1
ATOM 4146 C CA . ASN B 1 157 ? 24 3.906 1.531 1 28.55 157 ASN B CA 1
ATOM 4147 C C . ASN B 1 157 ? 22.766 4.32 0.751 1 28.55 157 ASN B C 1
ATOM 4149 O O . ASN B 1 157 ? 22.297 5.453 0.88 1 28.55 157 ASN B O 1
ATOM 4153 N N . LEU B 1 158 ? 22.969 4.445 -0.441 1 31.3 158 LEU B N 1
ATOM 4154 C CA . LEU B 1 158 ? 21.766 4.586 -1.248 1 31.3 158 LEU B CA 1
ATOM 4155 C C . LEU B 1 158 ? 20.656 3.682 -0.726 1 31.3 158 LEU B C 1
ATOM 4157 O O . LEU B 1 158 ? 20.547 2.525 -1.139 1 31.3 158 LEU B O 1
ATOM 4161 N N . GLY B 1 159 ? 20.734 3.416 0.571 1 31.95 159 GLY B N 1
ATOM 4162 C CA . GLY B 1 159 ? 19.797 2.441 1.112 1 31.95 159 GLY B CA 1
ATOM 4163 C C . GLY B 1 159 ? 18.438 2.492 0.454 1 31.95 159 GLY B C 1
ATOM 4164 O O . GLY B 1 159 ? 18.25 3.176 -0.555 1 31.95 159 GLY B O 1
ATOM 4165 N N . ARG B 1 160 ? 17.281 2.379 1.423 1 37.06 160 ARG B N 1
ATOM 4166 C CA . ARG B 1 160 ? 15.969 1.76 1.416 1 37.06 160 ARG B CA 1
ATOM 4167 C C . ARG B 1 160 ? 14.984 2.572 0.576 1 37.06 160 ARG B C 1
ATOM 4169 O O . ARG B 1 160 ? 14.328 3.48 1.087 1 37.06 160 ARG B O 1
ATOM 4176 N N . CYS B 1 161 ? 15.367 3.324 -0.405 1 37.19 161 CYS B N 1
ATOM 4177 C CA . CYS B 1 161 ? 14.422 4.168 -1.126 1 37.19 161 CYS B CA 1
ATOM 4178 C C . CYS B 1 161 ? 13.141 3.412 -1.434 1 37.19 161 CYS B C 1
ATOM 4180 O O . CYS B 1 161 ? 12.047 3.967 -1.319 1 37.19 161 CYS B O 1
ATOM 4182 N N . ILE B 1 162 ? 13.148 2.453 -2.33 1 46.12 162 ILE B N 1
ATOM 4183 C CA . ILE B 1 162 ? 12.047 2.047 -3.189 1 46.12 162 ILE B CA 1
ATOM 4184 C C . ILE B 1 162 ? 10.789 1.819 -2.346 1 46.12 162 ILE B C 1
ATOM 4186 O O . ILE B 1 162 ? 9.773 1.345 -2.854 1 46.12 162 ILE B O 1
ATOM 4190 N N . PRO B 1 163 ? 10.969 1.451 -1.061 1 51.06 163 PRO B N 1
ATOM 4191 C CA . PRO B 1 163 ? 10 0.521 -0.479 1 51.06 163 PRO B CA 1
ATOM 4192 C C . PRO B 1 163 ? 8.602 1.131 -0.348 1 51.06 163 PRO B C 1
ATOM 4194 O O . PRO B 1 163 ? 7.602 0.427 -0.502 1 51.06 163 PRO B O 1
ATOM 4197 N N . THR B 1 164 ? 8.625 2.543 -0.199 1 54.47 164 THR B N 1
ATOM 4198 C CA . THR B 1 164 ? 7.367 2.91 0.439 1 54.47 164 THR B CA 1
ATOM 4199 C C . THR B 1 164 ? 6.219 2.852 -0.561 1 54.47 164 THR B C 1
ATOM 4201 O O . THR B 1 164 ? 5.09 2.51 -0.199 1 54.47 164 THR B O 1
ATOM 4204 N N . GLU B 1 165 ? 6.648 2.848 -1.958 1 69.75 165 GLU B N 1
ATOM 4205 C CA . GLU B 1 165 ? 5.543 2.994 -2.902 1 69.75 165 GLU B CA 1
ATOM 4206 C C . GLU B 1 165 ? 5.16 1.651 -3.516 1 69.75 165 GLU B C 1
ATOM 4208 O O . GLU B 1 165 ? 4.145 1.545 -4.203 1 69.75 165 GLU B O 1
ATOM 4213 N N . ALA B 1 166 ? 5.902 0.648 -3.078 1 77.25 166 ALA B N 1
ATOM 4214 C CA . ALA B 1 166 ? 5.652 -0.659 -3.68 1 77.25 166 ALA B CA 1
ATOM 4215 C C . ALA B 1 166 ? 4.25 -1.159 -3.346 1 77.25 166 ALA B C 1
ATOM 4217 O O . ALA B 1 166 ? 3.586 -1.772 -4.184 1 77.25 166 ALA B O 1
ATOM 4218 N N . SER B 1 167 ? 3.834 -0.759 -2.211 1 86.12 167 SER B N 1
ATOM 4219 C CA . SER B 1 167 ? 2.523 -1.227 -1.771 1 86.12 167 SER B CA 1
ATOM 4220 C C . SER B 1 167 ? 1.414 -0.688 -2.668 1 86.12 167 SER B C 1
ATOM 4222 O O . SER B 1 167 ? 0.544 -1.441 -3.111 1 86.12 167 SER B O 1
ATOM 4224 N N . CYS B 1 168 ? 1.507 0.561 -3.023 1 89.31 168 CYS B N 1
ATOM 4225 C CA . CYS B 1 168 ? 0.484 1.151 -3.879 1 89.31 168 CYS B CA 1
ATOM 4226 C C . CYS B 1 168 ? 0.582 0.609 -5.301 1 89.31 168 CYS B C 1
ATOM 4228 O O . CYS B 1 168 ? -0.425 0.509 -6.004 1 89.31 168 CYS B O 1
ATOM 4230 N N . LEU B 1 169 ? 1.823 0.185 -5.676 1 89.75 169 LEU B N 1
ATOM 4231 C CA . LEU B 1 169 ? 2.074 -0.354 -7.008 1 89.75 169 LEU B CA 1
ATOM 4232 C C . LEU B 1 169 ? 1.475 -1.75 -7.148 1 89.75 169 LEU B C 1
ATOM 4234 O O . LEU B 1 169 ? 1.375 -2.275 -8.258 1 89.75 169 LEU B O 1
ATOM 4238 N N . ILE B 1 170 ? 1.073 -2.318 -6.035 1 91.81 170 ILE B N 1
ATOM 4239 C CA . ILE B 1 170 ? 0.434 -3.629 -6.066 1 91.81 170 ILE B CA 1
ATOM 4240 C C . ILE B 1 170 ? -1.061 -3.48 -5.793 1 91.81 170 ILE B C 1
ATOM 4242 O O . ILE B 1 170 ? -1.89 -4.035 -6.52 1 91.81 170 ILE B O 1
ATOM 4246 N N . CYS B 1 171 ? -1.444 -2.639 -4.844 1 92 171 CYS B N 1
ATOM 4247 C CA . CYS B 1 171 ? -2.828 -2.518 -4.395 1 92 171 CYS B CA 1
ATOM 4248 C C . CYS B 1 171 ? -3.705 -1.921 -5.488 1 92 171 CYS B C 1
ATOM 4250 O O . CYS B 1 171 ? -4.777 -2.449 -5.789 1 92 171 CYS B O 1
ATOM 4252 N N . ILE B 1 172 ? -3.23 -0.867 -6.109 1 93.19 172 ILE B N 1
ATOM 4253 C CA . ILE B 1 172 ? -4.051 -0.143 -7.078 1 93.19 172 ILE B CA 1
ATOM 4254 C C . ILE B 1 172 ? -4.211 -0.98 -8.344 1 93.19 172 ILE B C 1
ATOM 4256 O O . ILE B 1 172 ? -5.332 -1.204 -8.812 1 93.19 172 ILE B O 1
ATOM 4260 N N . PRO B 1 173 ? -3.107 -1.552 -8.867 1 94.62 173 PRO B N 1
ATOM 4261 C CA . PRO B 1 173 ? -3.273 -2.406 -10.047 1 94.62 173 PRO B CA 1
ATOM 4262 C C . PRO B 1 173 ? -4.188 -3.602 -9.781 1 94.62 173 PRO B C 1
ATOM 4264 O O . PRO B 1 173 ? -5.008 -3.953 -10.633 1 94.62 173 PRO B O 1
ATOM 4267 N N . THR B 1 174 ? -4.027 -4.27 -8.633 1 95.5 174 THR B N 1
ATOM 4268 C CA . THR B 1 174 ? -4.875 -5.414 -8.32 1 95.5 174 THR B CA 1
ATOM 4269 C C . THR B 1 174 ? -6.348 -5.008 -8.297 1 95.5 174 THR B C 1
ATOM 4271 O O . THR B 1 174 ? -7.195 -5.711 -8.852 1 95.5 174 THR B O 1
ATOM 4274 N N . PHE B 1 175 ? -6.648 -3.857 -7.715 1 95.44 175 PHE B N 1
ATOM 4275 C CA . PHE B 1 175 ? -8.008 -3.322 -7.68 1 95.44 175 PHE B CA 1
ATOM 4276 C C . PHE B 1 175 ? -8.516 -3.049 -9.086 1 95.44 175 PHE B C 1
ATOM 4278 O O . PHE B 1 175 ? -9.648 -3.406 -9.422 1 95.44 175 PHE B O 1
ATOM 4285 N N . LEU B 1 176 ? -7.668 -2.451 -9.906 1 97.19 176 LEU B N 1
ATOM 4286 C CA . LEU B 1 176 ? -8.07 -2.076 -11.258 1 97.19 176 LEU B CA 1
ATOM 4287 C C . LEU B 1 176 ? -8.266 -3.312 -12.133 1 97.19 176 LEU B C 1
ATOM 4289 O O . LEU B 1 176 ? -9.164 -3.34 -12.977 1 97.19 176 LEU B O 1
ATOM 4293 N N . ILE B 1 177 ? -7.434 -4.348 -11.945 1 97.88 177 ILE B N 1
ATOM 4294 C CA . ILE B 1 177 ? -7.586 -5.594 -12.695 1 97.88 177 ILE B CA 1
ATOM 4295 C C . ILE B 1 177 ? -8.891 -6.281 -12.289 1 97.88 177 ILE B C 1
ATOM 4297 O O . ILE B 1 177 ? -9.602 -6.816 -13.141 1 97.88 177 ILE B O 1
ATOM 4301 N N . MET B 1 178 ? -9.188 -6.254 -11.016 1 97.88 178 MET B N 1
ATOM 4302 C CA . MET B 1 178 ? -10.461 -6.82 -10.562 1 97.88 178 MET B CA 1
ATOM 4303 C C . MET B 1 178 ? -11.641 -6.09 -11.195 1 97.88 178 MET B C 1
ATOM 4305 O O . MET B 1 178 ? -12.641 -6.715 -11.547 1 97.88 178 MET B O 1
ATOM 4309 N N . ARG B 1 179 ? -11.531 -4.801 -11.273 1 97 179 ARG B N 1
ATOM 4310 C CA . ARG B 1 179 ? -12.586 -4.02 -11.898 1 97 179 ARG B CA 1
ATOM 4311 C C . ARG B 1 179 ? -12.797 -4.441 -13.344 1 97 179 ARG B C 1
ATOM 4313 O O . ARG B 1 179 ? -13.938 -4.512 -13.82 1 97 179 ARG B O 1
ATOM 4320 N N . GLU B 1 180 ? -11.703 -4.695 -14.016 1 97.19 180 GLU B N 1
ATOM 4321 C CA . GLU B 1 180 ? -11.805 -5.195 -15.391 1 97.19 180 GLU B CA 1
ATOM 4322 C C . GLU B 1 180 ? -12.516 -6.547 -15.43 1 97.19 180 GLU B C 1
ATOM 4324 O O . GLU B 1 180 ? -13.312 -6.809 -16.328 1 97.19 180 GLU B O 1
ATOM 4329 N N . ALA B 1 181 ? -12.188 -7.395 -14.477 1 97.81 181 ALA B N 1
ATOM 4330 C CA . ALA B 1 181 ? -12.836 -8.695 -14.391 1 97.81 181 ALA B CA 1
ATOM 4331 C C . ALA B 1 181 ? -14.344 -8.547 -14.188 1 97.81 181 ALA B C 1
ATOM 4333 O O . ALA B 1 181 ? -15.133 -9.32 -14.742 1 97.81 181 ALA B O 1
ATOM 4334 N N . PHE B 1 182 ? -14.789 -7.547 -13.438 1 97.06 182 PHE B N 1
ATOM 4335 C CA . PHE B 1 182 ? -16.203 -7.297 -13.195 1 97.06 182 PHE B CA 1
ATOM 4336 C C . PHE B 1 182 ? -16.891 -6.828 -14.469 1 97.06 182 PHE B C 1
ATOM 4338 O O . PHE B 1 182 ? -18.031 -7.211 -14.742 1 97.06 182 PHE B O 1
ATOM 4345 N N . LYS B 1 183 ? -16.219 -5.98 -15.203 1 96 183 LYS B N 1
ATOM 4346 C CA . LYS B 1 183 ? -16.797 -5.434 -16.422 1 96 183 LYS B CA 1
ATOM 4347 C C . LYS B 1 183 ? -17.188 -6.543 -17.391 1 96 183 LYS B C 1
ATOM 4349 O O . LYS B 1 183 ? -18.203 -6.438 -18.094 1 96 183 LYS B O 1
ATOM 4354 N N . ILE B 1 184 ? -16.422 -7.637 -17.375 1 95.25 184 ILE B N 1
ATOM 4355 C CA . ILE B 1 184 ? -16.719 -8.719 -18.312 1 95.25 184 ILE B CA 1
ATOM 4356 C C . ILE B 1 184 ? -17.406 -9.867 -17.578 1 95.25 184 ILE B C 1
ATOM 4358 O O . ILE B 1 184 ? -17.578 -10.953 -18.141 1 95.25 184 ILE B O 1
ATOM 4362 N N . ASN B 1 185 ? -17.734 -9.617 -16.328 1 95.38 185 ASN B N 1
ATOM 4363 C CA . ASN B 1 185 ? -18.391 -10.625 -15.5 1 95.38 185 ASN B CA 1
ATOM 4364 C C . ASN B 1 185 ? -17.688 -11.969 -15.586 1 95.38 185 ASN B C 1
ATOM 4366 O O . ASN B 1 185 ? -18.312 -12.992 -15.867 1 95.38 185 ASN B O 1
ATOM 4370 N N . SER B 1 186 ? -16.422 -11.922 -15.328 1 96.19 186 SER B N 1
ATOM 4371 C CA . SER B 1 186 ? -15.586 -13.109 -15.477 1 96.19 186 SER B CA 1
ATOM 4372 C C . SER B 1 186 ? -15.977 -14.195 -14.484 1 96.19 186 SER B C 1
ATOM 4374 O O . SER B 1 186 ? -15.906 -13.992 -13.273 1 96.19 186 SER B O 1
ATOM 4376 N N . ALA B 1 187 ? -16.266 -15.359 -15.016 1 96.62 187 ALA B N 1
ATOM 4377 C CA . ALA B 1 187 ? -16.5 -16.531 -14.172 1 96.62 187 ALA B CA 1
ATOM 4378 C C . ALA B 1 187 ? -15.188 -17.188 -13.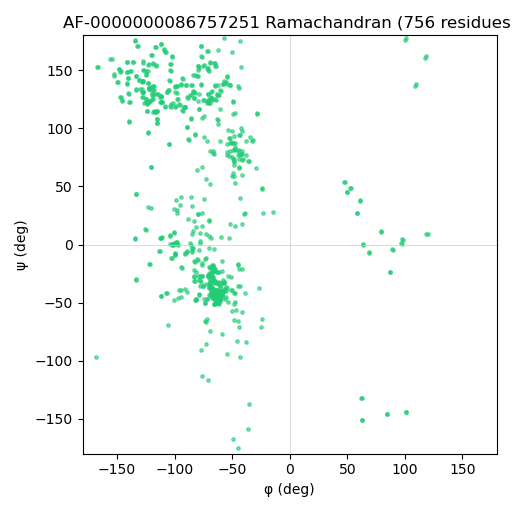773 1 96.62 187 ALA B C 1
ATOM 4380 O O . ALA B 1 187 ? -15.102 -17.828 -12.711 1 96.62 187 ALA B O 1
ATOM 4381 N N . SER B 1 188 ? -14.211 -17.016 -14.641 1 98.06 188 SER B N 1
ATOM 4382 C CA . SER B 1 188 ? -12.891 -17.562 -14.32 1 98.06 188 SER B CA 1
ATOM 4383 C C . SER B 1 188 ? -12.188 -16.719 -13.258 1 98.06 188 SER B C 1
ATOM 4385 O O . SER B 1 188 ? -12.562 -15.57 -13.031 1 98.06 188 SER B O 1
ATOM 4387 N N . GLY B 1 189 ? -11.297 -17.359 -12.539 1 98.38 189 GLY B N 1
ATOM 4388 C CA . GLY B 1 189 ? -10.484 -16.672 -11.539 1 98.38 189 GLY B CA 1
ATOM 4389 C C . GLY B 1 189 ? -9.008 -17.016 -11.641 1 98.38 189 GLY B C 1
ATOM 4390 O O . GLY B 1 189 ? -8.625 -17.891 -12.422 1 98.38 189 GLY B O 1
ATOM 4391 N N . THR B 1 190 ? -8.242 -16.297 -10.914 1 98.88 190 THR B N 1
ATOM 4392 C CA . THR B 1 190 ? -6.812 -16.578 -10.867 1 98.88 190 THR B CA 1
ATOM 4393 C C . THR B 1 190 ? -6.215 -16.125 -9.531 1 98.88 190 THR B C 1
ATOM 4395 O O . THR B 1 190 ? -6.703 -15.18 -8.914 1 98.88 190 THR B O 1
ATOM 4398 N N . THR B 1 191 ? -5.254 -16.859 -9.102 1 98.75 191 THR B N 1
ATOM 4399 C CA . THR B 1 191 ? -4.375 -16.359 -8.047 1 98.75 191 THR B CA 1
ATOM 4400 C C . THR B 1 191 ? -3.365 -15.367 -8.609 1 98.75 191 THR B C 1
ATOM 4402 O O . THR B 1 191 ? -3.322 -15.133 -9.82 1 98.75 191 THR B O 1
ATOM 4405 N N . ALA B 1 192 ? -2.656 -14.719 -7.742 1 98.62 192 ALA B N 1
ATOM 4406 C CA . ALA B 1 192 ? -1.516 -13.891 -8.117 1 98.62 192 ALA B CA 1
ATOM 4407 C C . ALA B 1 192 ? -0.438 -13.922 -7.035 1 98.62 192 ALA B C 1
ATOM 4409 O O . ALA B 1 192 ? -0.731 -13.75 -5.848 1 98.62 192 ALA B O 1
ATOM 4410 N N . VAL B 1 193 ? 0.745 -14.227 -7.383 1 98.56 193 VAL B N 1
ATOM 4411 C CA . VAL B 1 193 ? 1.911 -14.023 -6.527 1 98.56 193 VAL B CA 1
ATOM 4412 C C . VAL B 1 193 ? 2.953 -13.188 -7.266 1 98.56 193 VAL B C 1
ATOM 4414 O O . VAL B 1 193 ? 3.307 -13.492 -8.406 1 98.56 193 VAL B O 1
ATOM 4417 N N . VAL B 1 194 ? 3.336 -12.094 -6.621 1 97.12 194 VAL B N 1
ATOM 4418 C CA . VAL B 1 194 ? 4.23 -11.117 -7.246 1 97.12 194 VAL B CA 1
ATOM 4419 C C . VAL B 1 194 ? 5.484 -10.945 -6.391 1 97.12 194 VAL B C 1
ATOM 4421 O O . VAL B 1 194 ? 5.398 -10.883 -5.164 1 97.12 194 VAL B O 1
ATOM 4424 N N . LEU B 1 195 ? 6.594 -10.961 -7.035 1 96.44 195 LEU B N 1
ATOM 4425 C CA . LEU B 1 195 ? 7.891 -10.695 -6.418 1 96.44 195 LEU B CA 1
ATOM 4426 C C . LEU B 1 195 ? 8.578 -9.516 -7.086 1 96.44 195 LEU B C 1
ATOM 4428 O O . LEU B 1 195 ? 8.703 -9.469 -8.312 1 96.44 195 LEU B O 1
ATOM 4432 N N . LEU B 1 196 ? 8.914 -8.539 -6.305 1 92.69 196 LEU B N 1
ATOM 4433 C CA . LEU B 1 196 ? 9.727 -7.414 -6.758 1 92.69 196 LEU B CA 1
ATOM 4434 C C . LEU B 1 196 ? 11.148 -7.512 -6.203 1 92.69 196 LEU B C 1
ATOM 4436 O O . LEU B 1 196 ? 11.336 -7.832 -5.027 1 92.69 196 LEU B O 1
ATOM 4440 N N . LEU B 1 197 ? 12.086 -7.363 -7.027 1 91.25 197 LEU B N 1
ATOM 4441 C CA . LEU B 1 197 ? 13.5 -7.305 -6.656 1 91.25 197 LEU B CA 1
ATOM 4442 C C . LEU B 1 197 ? 14.086 -5.938 -6.98 1 91.25 197 LEU B C 1
ATOM 4444 O O . LEU B 1 197 ? 14.133 -5.535 -8.141 1 91.25 197 LEU B O 1
ATOM 4448 N N . VAL B 1 198 ? 14.469 -5.254 -5.961 1 86.06 198 VAL B N 1
ATOM 4449 C CA . VAL B 1 198 ? 15.031 -3.92 -6.152 1 86.06 198 VAL B CA 1
ATOM 4450 C C . VAL B 1 198 ? 16.219 -3.719 -5.219 1 86.06 198 VAL B C 1
ATOM 4452 O O . VAL B 1 198 ? 16.078 -3.82 -3.996 1 86.06 198 VAL B O 1
ATOM 4455 N N . ASP B 1 199 ? 17.344 -3.418 -5.734 1 82.12 199 ASP B N 1
ATOM 4456 C CA . ASP B 1 199 ? 18.516 -3.023 -4.973 1 82.12 199 ASP B CA 1
ATOM 4457 C C . ASP B 1 199 ? 18.797 -4.004 -3.838 1 82.12 199 ASP B C 1
ATOM 4459 O O . ASP B 1 199 ? 18.922 -3.602 -2.68 1 82.12 199 ASP B O 1
ATOM 4463 N N . GLY B 1 200 ? 18.734 -5.246 -4.086 1 85.38 200 GLY B N 1
ATOM 4464 C CA . GLY B 1 200 ? 19.078 -6.285 -3.127 1 85.38 200 GLY B CA 1
ATOM 4465 C C . GLY B 1 200 ? 17.984 -6.551 -2.111 1 85.38 200 GLY B C 1
ATOM 4466 O O . GLY B 1 200 ? 18.219 -7.18 -1.08 1 85.38 200 GLY B O 1
ATOM 4467 N N . GLN B 1 201 ? 16.844 -6.039 -2.307 1 89 201 GLN B N 1
ATOM 4468 C CA . GLN B 1 201 ? 15.688 -6.285 -1.46 1 89 201 GLN B CA 1
ATOM 4469 C C . GLN B 1 201 ? 14.555 -6.938 -2.252 1 89 201 GLN B C 1
ATOM 4471 O O . GLN B 1 201 ? 14.484 -6.793 -3.475 1 89 201 GLN B O 1
ATOM 4476 N N . ILE B 1 202 ? 13.742 -7.609 -1.489 1 91.94 202 ILE B N 1
ATOM 4477 C CA . ILE B 1 202 ? 12.609 -8.234 -2.16 1 91.94 202 ILE B CA 1
ATOM 4478 C C . ILE B 1 202 ? 11.305 -7.781 -1.497 1 91.94 202 ILE B C 1
ATOM 4480 O O . ILE B 1 202 ? 11.289 -7.461 -0.306 1 91.94 202 ILE B O 1
ATOM 4484 N N . PHE B 1 203 ? 10.312 -7.648 -2.246 1 90.94 203 PHE B N 1
ATOM 4485 C CA . PHE B 1 203 ? 8.938 -7.379 -1.84 1 90.94 203 PHE B CA 1
ATOM 4486 C C . PHE B 1 203 ? 7.98 -8.398 -2.455 1 90.94 203 PHE B C 1
ATOM 4488 O O . PHE B 1 203 ? 7.988 -8.609 -3.668 1 90.94 203 PHE B O 1
ATOM 4495 N N . VAL B 1 204 ? 7.145 -9.055 -1.581 1 94.38 204 VAL B N 1
ATOM 4496 C CA . VAL B 1 204 ? 6.273 -10.125 -2.061 1 94.38 204 VAL B CA 1
ATOM 4497 C C . VAL B 1 204 ? 4.82 -9.797 -1.717 1 94.38 204 VAL B C 1
ATOM 4499 O O . VAL B 1 204 ? 4.535 -9.273 -0.641 1 94.38 204 VAL B O 1
ATOM 4502 N N . ALA B 1 205 ? 3.965 -10.062 -2.625 1 94.5 205 ALA B N 1
ATOM 4503 C CA . ALA B 1 205 ? 2.521 -9.953 -2.42 1 94.5 205 ALA B CA 1
ATOM 4504 C C . ALA B 1 205 ? 1.787 -11.125 -3.059 1 94.5 205 ALA B C 1
ATOM 4506 O O . ALA B 1 205 ? 2.248 -11.688 -4.055 1 94.5 205 ALA B O 1
ATOM 4507 N N . ASN B 1 206 ? 0.63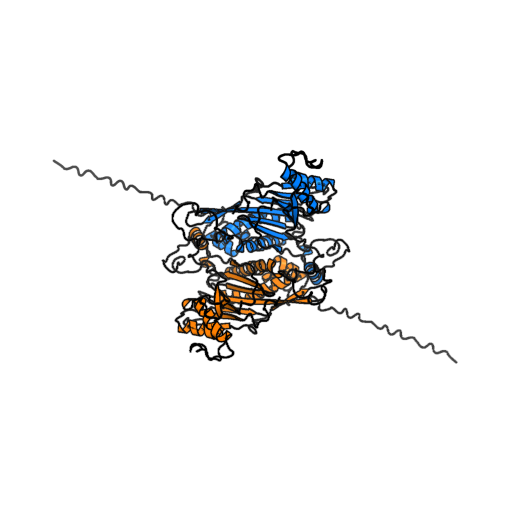4 -11.5 -2.449 1 96.19 206 ASN B N 1
ATOM 4508 C CA . ASN B 1 206 ? -0.071 -12.617 -3.064 1 96.19 206 ASN B CA 1
ATOM 4509 C C . ASN B 1 206 ? -1.58 -12.5 -2.875 1 96.19 206 ASN B C 1
ATOM 4511 O O . ASN B 1 206 ? -2.045 -11.852 -1.938 1 96.19 206 ASN B O 1
ATOM 4515 N N . VAL B 1 207 ? -2.289 -13.023 -3.76 1 96.69 207 VAL B N 1
ATOM 4516 C CA . VAL B 1 207 ? -3.717 -13.336 -3.746 1 96.69 207 VAL B CA 1
ATOM 4517 C C . VAL B 1 207 ? -3.93 -14.812 -4.039 1 96.69 207 VAL B C 1
ATOM 4519 O O . VAL B 1 207 ? -3.57 -15.297 -5.117 1 96.69 207 VAL B O 1
ATOM 4522 N N . GLY B 1 208 ? -4.457 -15.531 -3.051 1 97.56 208 GLY B N 1
ATOM 4523 C CA . GLY B 1 208 ? -4.707 -16.953 -3.275 1 97.56 208 GLY B CA 1
ATOM 4524 C C . GLY B 1 208 ? -3.648 -17.844 -2.67 1 97.56 208 GLY B C 1
ATOM 4525 O O . GLY B 1 208 ? -3.154 -17.578 -1.571 1 97.56 208 GLY B O 1
ATOM 4526 N N . ASP B 1 209 ? -3.352 -18.984 -3.408 1 97.69 209 ASP B N 1
ATOM 4527 C CA . ASP B 1 209 ? -2.525 -19.984 -2.744 1 97.69 209 ASP B CA 1
ATOM 4528 C C . ASP B 1 209 ? -1.291 -20.312 -3.578 1 97.69 209 ASP B C 1
ATOM 4530 O O . ASP B 1 209 ? -0.661 -21.359 -3.373 1 97.69 209 ASP B O 1
ATOM 4534 N N . SER B 1 210 ? -0.995 -19.469 -4.637 1 98.38 210 SER B N 1
ATOM 4535 C CA . SER B 1 210 ? 0.333 -19.562 -5.234 1 98.38 210 SER B CA 1
ATOM 4536 C C . SER B 1 210 ? 1.416 -19.141 -4.242 1 98.38 210 SER B C 1
ATOM 4538 O O . SER B 1 210 ? 1.155 -18.375 -3.316 1 98.38 210 SER B O 1
ATOM 4540 N N . LYS B 1 211 ? 2.736 -19.656 -4.465 1 98 211 LYS B N 1
ATOM 4541 C CA . LYS B 1 211 ? 3.713 -19.5 -3.391 1 98 211 LYS B CA 1
ATOM 4542 C C . LYS B 1 211 ? 4.992 -18.844 -3.902 1 98 211 LYS B C 1
ATOM 4544 O O . LYS B 1 211 ? 5.332 -18.969 -5.082 1 98 211 LYS B O 1
ATOM 4549 N N . ALA B 1 212 ? 5.578 -18.172 -3.016 1 98.38 212 ALA B N 1
ATOM 4550 C CA . ALA B 1 212 ? 6.949 -17.703 -3.176 1 98.38 212 ALA B CA 1
ATOM 4551 C C . ALA B 1 212 ? 7.852 -18.25 -2.072 1 98.38 212 ALA B C 1
ATOM 4553 O O . ALA B 1 212 ? 7.465 -18.281 -0.901 1 98.38 212 ALA B O 1
ATOM 4554 N N . LEU B 1 213 ? 9.062 -18.734 -2.451 1 98.12 213 LEU B N 1
ATOM 4555 C CA . LEU B 1 213 ? 10.023 -19.344 -1.531 1 98.12 213 LEU B CA 1
ATOM 4556 C C . LEU B 1 213 ? 11.398 -18.688 -1.682 1 98.12 213 LEU B C 1
ATOM 4558 O O . LEU B 1 213 ? 11.812 -18.359 -2.793 1 98.12 213 LEU B O 1
ATOM 4562 N N . LEU B 1 214 ? 12 -18.516 -0.557 1 97.69 214 LEU B N 1
ATOM 4563 C CA . LEU B 1 214 ? 13.414 -18.156 -0.516 1 97.69 214 LEU B CA 1
ATOM 4564 C C . LEU B 1 214 ? 14.266 -19.328 -0.035 1 97.69 214 LEU B C 1
ATOM 4566 O O . LEU B 1 214 ? 14.008 -19.875 1.038 1 97.69 214 LEU B O 1
ATOM 4570 N N . CYS B 1 215 ? 15.148 -19.797 -0.834 1 96.62 215 CYS B N 1
ATOM 4571 C CA . CYS B 1 215 ? 16.078 -20.859 -0.457 1 96.62 215 CYS B CA 1
ATOM 4572 C C . CYS B 1 215 ? 17.438 -20.266 -0.075 1 96.62 215 CYS B C 1
ATOM 4574 O O . CYS B 1 215 ? 18.125 -19.688 -0.912 1 96.62 215 CYS B O 1
ATOM 4576 N N . SER B 1 216 ? 17.797 -20.516 1.124 1 95.25 216 SER B N 1
ATOM 4577 C CA . SER B 1 216 ? 19.031 -19.922 1.636 1 95.25 216 SER B CA 1
ATOM 4578 C C . SER B 1 216 ? 19.969 -21 2.16 1 95.25 216 SER B C 1
ATOM 4580 O O . SER B 1 216 ? 19.531 -22.031 2.674 1 95.25 216 SER B O 1
ATOM 4582 N N . GLU B 1 217 ? 21.234 -20.688 2.043 1 92.44 217 GLU B N 1
ATOM 4583 C CA . GLU B 1 217 ? 22.25 -21.594 2.578 1 92.44 217 GLU B CA 1
ATOM 4584 C C . GLU B 1 217 ? 22.266 -21.578 4.105 1 92.44 217 GLU B C 1
ATOM 4586 O O . GLU B 1 217 ? 22.266 -20.5 4.715 1 92.44 217 GLU B O 1
ATOM 4591 N N . THR B 1 218 ? 22.094 -22.75 4.629 1 90.19 218 THR B N 1
ATOM 4592 C CA . THR B 1 218 ? 22.156 -22.922 6.074 1 90.19 218 THR B CA 1
ATOM 4593 C C . THR B 1 218 ? 23.125 -24.031 6.453 1 90.19 218 THR B C 1
ATOM 4595 O O . THR B 1 218 ? 23.359 -24.953 5.672 1 90.19 218 THR B O 1
ATOM 4598 N N . GLN B 1 219 ? 23.922 -23.812 7.582 1 83 219 GLN B N 1
ATOM 4599 C CA . GLN B 1 219 ? 24.875 -24.812 8.047 1 83 219 GLN B CA 1
ATOM 4600 C C . GLN B 1 219 ? 24.203 -25.812 8.977 1 83 219 GLN B C 1
ATOM 4602 O O . GLN B 1 219 ? 23.344 -25.438 9.781 1 83 219 GLN B O 1
ATOM 4607 N N . ASP B 1 220 ? 24.375 -27.047 8.688 1 71.56 220 ASP B N 1
ATOM 4608 C CA . ASP B 1 220 ? 23.812 -28.078 9.562 1 71.56 220 ASP B CA 1
ATOM 4609 C C . ASP B 1 220 ? 24.516 -28.078 10.914 1 71.56 220 ASP B C 1
ATOM 4611 O O . ASP B 1 220 ? 25.719 -27.828 11 1 71.56 220 ASP B O 1
ATOM 4615 N N . ASP B 1 221 ? 23.734 -27.938 11.984 1 62.69 221 ASP B N 1
ATOM 4616 C CA . ASP B 1 221 ? 24.266 -27.984 13.336 1 62.69 221 ASP B CA 1
ATOM 4617 C C . ASP B 1 221 ? 25 -29.312 13.594 1 62.69 221 ASP B C 1
ATOM 4619 O O . ASP B 1 221 ? 25.641 -29.484 14.633 1 62.69 221 ASP B O 1
ATOM 4623 N N . ASP B 1 222 ? 24.641 -30.359 13.016 1 55.22 222 ASP B N 1
ATOM 4624 C CA . ASP B 1 222 ? 25.094 -31.672 13.469 1 55.22 222 ASP B CA 1
ATOM 4625 C C . ASP B 1 222 ? 26.578 -31.875 13.172 1 55.22 222 ASP B C 1
ATOM 4627 O O . ASP B 1 222 ? 27.078 -33 13.227 1 55.22 222 ASP B O 1
ATOM 4631 N N . GLY B 1 223 ? 27.25 -30.906 12.992 1 56.19 223 GLY B N 1
ATOM 4632 C CA . GLY B 1 223 ? 28.688 -31.125 12.875 1 56.19 223 GLY B CA 1
ATOM 4633 C C . GLY B 1 223 ? 29.125 -31.438 11.461 1 56.19 223 GLY B C 1
ATOM 4634 O O . GLY B 1 223 ? 30.328 -31.516 11.18 1 56.19 223 GLY B O 1
ATOM 4635 N N . SER B 1 224 ? 28.203 -31.938 10.695 1 54.56 224 SER B N 1
ATOM 4636 C CA . SER B 1 224 ? 28.656 -32.25 9.336 1 54.56 224 SER B CA 1
ATOM 4637 C C . SER B 1 224 ? 28.781 -30.969 8.508 1 54.56 224 SER B C 1
ATOM 4639 O O . SER B 1 224 ? 28.062 -29.984 8.742 1 54.56 224 SER B O 1
ATOM 4641 N N . LEU B 1 225 ? 29.875 -30.453 8.148 1 57 225 LEU B N 1
ATOM 4642 C CA . LEU B 1 225 ? 30.359 -29.266 7.441 1 57 225 LEU B CA 1
ATOM 4643 C C . LEU B 1 225 ? 29.578 -29.047 6.148 1 57 225 LEU B C 1
ATOM 4645 O O . LEU B 1 225 ? 30.016 -28.297 5.277 1 57 225 LEU B O 1
ATOM 4649 N N . LYS B 1 226 ? 28.297 -29.734 5.938 1 68.25 226 LYS B N 1
ATOM 4650 C CA . LYS B 1 226 ? 27.75 -29.547 4.598 1 68.25 226 LYS B CA 1
ATOM 4651 C C . LYS B 1 226 ? 26.641 -28.5 4.598 1 68.25 226 LYS B C 1
ATOM 4653 O O . LYS B 1 226 ? 25.703 -28.578 5.398 1 68.25 226 LYS B O 1
ATOM 4658 N N . ALA B 1 227 ? 26.781 -27.484 3.844 1 78.62 227 ALA B N 1
ATOM 4659 C CA . ALA B 1 227 ? 25.797 -26.406 3.627 1 78.62 227 ALA B CA 1
ATOM 4660 C C . ALA B 1 227 ? 24.609 -26.906 2.822 1 78.62 227 ALA B C 1
ATOM 4662 O O . ALA B 1 227 ? 24.766 -27.719 1.908 1 78.62 227 ALA B O 1
ATOM 4663 N N . TYR B 1 228 ? 23.422 -26.75 3.322 1 88.31 228 TYR B N 1
ATOM 4664 C CA . TYR B 1 228 ? 22.219 -27.094 2.557 1 88.31 228 TYR B CA 1
ATOM 4665 C C . TYR B 1 228 ? 21.328 -25.875 2.361 1 88.31 228 TYR B C 1
ATOM 4667 O O . TYR B 1 228 ? 21.531 -24.844 3.006 1 88.31 228 TYR B O 1
ATOM 4675 N N . LEU B 1 229 ? 20.422 -25.984 1.407 1 93.31 229 LEU B N 1
ATOM 4676 C CA . LEU B 1 229 ? 19.484 -24.891 1.16 1 93.31 229 LEU B CA 1
ATOM 4677 C C . LEU B 1 229 ? 18.219 -25.062 1.982 1 93.31 229 LEU B C 1
ATOM 4679 O O . LEU B 1 229 ? 17.547 -26.094 1.882 1 93.31 229 LEU B O 1
ATOM 4683 N N . SER B 1 230 ? 17.953 -24.156 2.834 1 94.75 230 SER B N 1
ATOM 4684 C CA . SER B 1 230 ? 16.75 -24.156 3.652 1 94.75 230 SER B CA 1
ATOM 4685 C C . SER B 1 230 ? 15.672 -23.25 3.059 1 94.75 230 SER B C 1
ATOM 4687 O O . SER B 1 230 ? 15.969 -22.156 2.584 1 94.75 230 SER B O 1
ATOM 4689 N N . PRO B 1 231 ? 14.422 -23.797 3.07 1 96.81 231 PRO B N 1
ATOM 4690 C CA . PRO B 1 231 ? 13.336 -23 2.51 1 96.81 231 PRO B CA 1
ATOM 4691 C C . PRO B 1 231 ? 12.734 -22.031 3.52 1 96.81 231 PRO B C 1
ATOM 4693 O O . PRO B 1 231 ? 12.617 -22.359 4.703 1 96.81 231 PRO B O 1
ATOM 4696 N N . LYS B 1 232 ? 12.461 -20.844 3.133 1 97.25 232 LYS B N 1
ATOM 4697 C CA . LYS B 1 232 ? 11.594 -19.891 3.812 1 97.25 232 LYS B CA 1
ATOM 4698 C C . LYS B 1 232 ? 10.398 -19.516 2.941 1 97.25 232 LYS B C 1
ATOM 4700 O O . LYS B 1 232 ? 10.57 -18.953 1.857 1 97.25 232 LYS B O 1
ATOM 4705 N N . GLU B 1 233 ? 9.203 -19.891 3.391 1 96.94 233 GLU B N 1
ATOM 4706 C CA . GLU B 1 233 ? 8 -19.484 2.666 1 96.94 233 GLU B CA 1
ATOM 4707 C C . GLU B 1 233 ? 7.738 -17.984 2.838 1 96.94 233 GLU B C 1
ATOM 4709 O O . GLU B 1 233 ? 7.703 -17.484 3.963 1 96.94 233 GLU B O 1
ATOM 4714 N N . LEU B 1 234 ? 7.535 -17.328 1.759 1 96.62 234 LEU B N 1
ATOM 4715 C CA . LEU B 1 234 ? 7.348 -15.883 1.792 1 96.62 234 LEU B CA 1
ATOM 4716 C C . LEU B 1 234 ? 5.867 -15.523 1.721 1 96.62 234 LEU B C 1
ATOM 4718 O O . LEU B 1 234 ? 5.5 -14.359 1.88 1 96.62 234 LEU B O 1
ATOM 4722 N N . THR B 1 235 ? 4.973 -16.516 1.464 1 95.88 235 THR B N 1
ATOM 4723 C CA . THR B 1 235 ? 3.533 -16.297 1.376 1 95.88 235 THR B CA 1
ATOM 4724 C C . THR B 1 235 ? 2.785 -17.266 2.285 1 95.88 235 THR B C 1
ATOM 4726 O O . THR B 1 235 ? 3.324 -18.297 2.67 1 95.88 235 THR B O 1
ATOM 4729 N N . ILE B 1 236 ? 1.635 -16.891 2.643 1 92.69 236 ILE B N 1
ATOM 4730 C CA . ILE B 1 236 ? 0.695 -17.766 3.322 1 92.69 236 ILE B CA 1
ATOM 4731 C C . ILE B 1 236 ? -0.555 -17.953 2.465 1 92.69 236 ILE B C 1
ATOM 4733 O O . ILE B 1 236 ? -1.117 -16.984 1.959 1 92.69 236 ILE B O 1
ATOM 4737 N N . ASP B 1 237 ? -0.942 -19.172 2.359 1 95 237 ASP B N 1
ATOM 4738 C CA . ASP B 1 237 ? -2.078 -19.484 1.502 1 95 237 ASP B CA 1
ATOM 4739 C C . ASP B 1 237 ? -3.365 -18.859 2.037 1 95 237 ASP B C 1
ATOM 4741 O O . ASP B 1 237 ? -3.627 -18.906 3.242 1 95 237 ASP B O 1
ATOM 4745 N N . HIS B 1 238 ? -4.145 -18.297 1.146 1 94.5 238 HIS B N 1
ATOM 4746 C CA . HIS B 1 238 ? -5.453 -17.781 1.523 1 94.5 238 HIS B CA 1
ATOM 4747 C C . HIS B 1 238 ? -6.527 -18.859 1.421 1 94.5 238 HIS B C 1
ATOM 4749 O O . HIS B 1 238 ? -7.137 -19.031 0.365 1 94.5 238 HIS B O 1
ATOM 4755 N N . THR B 1 239 ? -6.742 -19.547 2.498 1 94.56 239 THR B N 1
ATOM 4756 C CA . THR B 1 239 ? -7.75 -20.594 2.625 1 94.56 239 THR B CA 1
ATOM 4757 C C . THR B 1 239 ? -8.523 -20.438 3.934 1 94.56 239 THR B C 1
ATOM 4759 O O . THR B 1 239 ? -8.18 -19.609 4.77 1 94.56 239 THR B O 1
ATOM 4762 N N . ALA B 1 240 ? -9.516 -21.281 4.113 1 92.19 240 ALA B N 1
ATOM 4763 C CA . ALA B 1 240 ? -10.344 -21.219 5.316 1 92.19 240 ALA B CA 1
ATOM 4764 C C . ALA B 1 240 ? -9.633 -21.844 6.508 1 92.19 240 ALA B C 1
ATOM 4766 O O . ALA B 1 240 ? -10.195 -21.922 7.605 1 92.19 240 ALA B O 1
ATOM 4767 N N . HIS B 1 241 ? -8.344 -22.328 6.301 1 90.88 241 HIS B N 1
ATOM 4768 C CA . HIS B 1 241 ? -7.527 -22.719 7.441 1 90.88 241 HIS B CA 1
ATOM 4769 C C . HIS B 1 241 ? -7.141 -21.516 8.289 1 90.88 241 HIS B C 1
ATOM 4771 O O . HIS B 1 241 ? -6.824 -21.656 9.477 1 90.88 241 HIS B O 1
ATOM 4777 N N . ARG B 1 242 ? -7.121 -20.359 7.652 1 87.25 242 ARG B N 1
ATOM 4778 C CA . ARG B 1 242 ? -6.84 -19.125 8.375 1 87.25 242 ARG B CA 1
ATOM 4779 C C . ARG B 1 242 ? -8.102 -18.578 9.023 1 87.25 242 ARG B C 1
ATOM 4781 O O . ARG B 1 242 ? -9.109 -18.359 8.344 1 87.25 242 ARG B O 1
ATOM 4788 N N . ASP B 1 243 ? -8.016 -18.25 10.203 1 82.62 243 ASP B N 1
ATOM 4789 C CA . ASP B 1 243 ? -9.188 -17.875 10.984 1 82.62 243 ASP B CA 1
ATOM 4790 C C . ASP B 1 243 ? -9.812 -16.594 10.43 1 82.62 243 ASP B C 1
ATOM 4792 O O . ASP B 1 243 ? -11.039 -16.5 10.312 1 82.62 243 ASP B O 1
ATOM 4796 N N . GLU B 1 244 ? -8.977 -15.672 10.086 1 80.12 244 GLU B N 1
ATOM 4797 C CA . GLU B 1 244 ? -9.508 -14.398 9.609 1 80.12 244 GLU B CA 1
ATOM 4798 C C . GLU B 1 244 ? -10.211 -14.562 8.258 1 80.12 244 GLU B C 1
ATOM 4800 O O . GLU B 1 244 ? -11.219 -13.906 7.996 1 80.12 244 GLU B O 1
ATOM 4805 N N . GLU B 1 245 ? -9.656 -15.414 7.453 1 87.81 245 GLU B N 1
ATOM 4806 C CA . GLU B 1 245 ? -10.266 -15.695 6.156 1 87.81 245 GLU B CA 1
ATOM 4807 C C . GLU B 1 245 ? -11.578 -16.453 6.312 1 87.81 245 GLU B C 1
ATOM 4809 O O . GLU B 1 245 ? -12.578 -16.125 5.668 1 87.81 245 GLU B O 1
ATOM 4814 N N . ARG B 1 246 ? -11.547 -17.422 7.184 1 88.56 246 ARG B N 1
ATOM 4815 C CA . ARG B 1 246 ? -12.734 -18.234 7.457 1 88.56 246 ARG B CA 1
ATOM 4816 C C . ARG B 1 246 ? -13.875 -17.375 7.977 1 88.56 246 ARG B C 1
ATOM 4818 O O . ARG B 1 246 ? -15.008 -17.484 7.504 1 88.56 246 ARG B O 1
ATOM 4825 N N . SER B 1 247 ? -13.578 -16.531 8.883 1 83.94 247 SER B N 1
ATOM 4826 C CA . SER B 1 247 ? -14.586 -15.672 9.5 1 83.94 247 SER B CA 1
ATOM 4827 C C . SER B 1 247 ? -15.25 -14.766 8.469 1 83.94 247 SER B C 1
ATOM 4829 O O . SER B 1 247 ? -16.469 -14.586 8.492 1 83.94 247 SER B O 1
ATOM 4831 N N . ARG B 1 248 ? -14.438 -14.219 7.586 1 84.25 248 ARG B N 1
ATOM 4832 C CA . ARG B 1 248 ? -14.984 -13.359 6.539 1 84.25 248 ARG B CA 1
ATOM 4833 C C . ARG B 1 248 ? -15.969 -14.125 5.664 1 84.25 248 ARG B C 1
ATOM 4835 O O . ARG B 1 248 ? -17.047 -13.617 5.348 1 84.25 248 ARG B O 1
ATOM 4842 N N . ILE B 1 249 ? -15.586 -15.32 5.27 1 90.5 249 ILE B N 1
ATOM 4843 C CA . ILE B 1 249 ? -16.422 -16.141 4.414 1 90.5 249 ILE B CA 1
ATOM 4844 C C . ILE B 1 249 ? -17.734 -16.469 5.133 1 90.5 249 ILE B C 1
ATOM 4846 O O . ILE B 1 249 ? -18.812 -16.328 4.555 1 90.5 249 ILE B O 1
ATOM 4850 N N . GLU B 1 250 ? -17.641 -16.828 6.371 1 88.06 250 GLU B N 1
ATOM 4851 C CA . GLU B 1 250 ? -18.812 -17.203 7.145 1 88.06 250 GLU B CA 1
ATOM 4852 C C . GLU B 1 250 ? -19.734 -16 7.391 1 88.06 250 GLU B C 1
ATOM 4854 O O . GLU B 1 250 ? -20.953 -16.125 7.316 1 88.06 250 GLU B O 1
ATOM 4859 N N . GLN B 1 251 ? -19.172 -14.898 7.629 1 82.56 251 GLN B N 1
ATOM 4860 C CA . GLN B 1 251 ? -19.938 -13.688 7.863 1 82.56 251 GLN B CA 1
ATOM 4861 C C . GLN B 1 251 ? -20.688 -13.25 6.598 1 82.56 251 GLN B C 1
ATOM 4863 O O . GLN B 1 251 ? -21.75 -12.656 6.676 1 82.56 251 GLN B O 1
ATOM 4868 N N . ALA B 1 252 ? -20.078 -13.609 5.539 1 85.81 252 ALA B N 1
ATOM 4869 C CA . ALA B 1 252 ? -20.688 -13.242 4.262 1 85.81 252 ALA B CA 1
ATOM 4870 C C . ALA B 1 252 ? -21.719 -14.281 3.826 1 85.81 252 ALA B C 1
ATOM 4872 O O . ALA B 1 252 ? -22.281 -14.18 2.74 1 85.81 252 ALA B O 1
ATOM 4873 N N . GLY B 1 253 ? -21.891 -15.305 4.629 1 87.5 253 GLY B N 1
ATOM 4874 C CA . GLY B 1 253 ? -22.906 -16.297 4.34 1 87.5 253 GLY B CA 1
ATOM 4875 C C . GLY B 1 253 ? -22.375 -17.531 3.641 1 87.5 253 GLY B C 1
ATOM 4876 O O . GLY B 1 253 ? -23.141 -18.422 3.26 1 87.5 253 GLY B O 1
ATOM 4877 N N . GLY B 1 254 ? -21.062 -17.547 3.402 1 91 254 GLY B N 1
ATOM 4878 C CA . GLY B 1 254 ? -20.469 -18.75 2.846 1 91 254 GLY B CA 1
ATOM 4879 C C . GLY B 1 254 ? -20.406 -19.891 3.834 1 91 254 GLY B C 1
ATOM 4880 O O . GLY B 1 254 ? -20.344 -19.688 5.043 1 91 254 GLY B O 1
ATOM 4881 N N . ILE B 1 255 ? -20.438 -21.141 3.293 1 93.25 255 ILE B N 1
ATOM 4882 C CA . ILE B 1 255 ? -20.391 -22.344 4.117 1 93.25 255 ILE B CA 1
ATOM 4883 C C . ILE B 1 255 ? -19.078 -23.078 3.879 1 93.25 255 ILE B C 1
ATOM 4885 O O . ILE B 1 255 ? -18.719 -23.359 2.734 1 93.25 255 ILE B O 1
ATOM 4889 N N . ILE B 1 256 ? -18.406 -23.25 4.969 1 93.88 256 ILE B N 1
ATOM 4890 C CA . ILE B 1 256 ? -17.125 -23.969 4.883 1 93.88 256 ILE B CA 1
ATOM 4891 C C . ILE B 1 256 ? -17.344 -25.438 5.223 1 93.88 256 ILE B C 1
ATOM 4893 O O . ILE B 1 256 ? -17.875 -25.766 6.289 1 93.88 256 ILE B O 1
ATOM 4897 N N . THR B 1 257 ? -17.016 -26.297 4.293 1 92.06 257 THR B N 1
ATOM 4898 C CA . THR B 1 257 ? -17.156 -27.734 4.488 1 92.06 257 THR B CA 1
ATOM 4899 C C . THR B 1 257 ? -15.812 -28.422 4.285 1 92.06 257 THR B C 1
ATOM 4901 O O . THR B 1 257 ? -14.906 -27.875 3.652 1 92.06 257 THR B O 1
ATOM 4904 N N . GLY B 1 258 ? -15.672 -29.562 4.902 1 84.81 258 GLY B N 1
ATOM 4905 C CA . GLY B 1 258 ? -14.484 -30.359 4.68 1 84.81 258 GLY B CA 1
ATOM 4906 C C . GLY B 1 258 ? -13.555 -30.406 5.879 1 84.81 258 GLY B C 1
ATOM 4907 O O . GLY B 1 258 ? -13.414 -29.406 6.594 1 84.81 258 GLY B O 1
ATOM 4908 N N . TYR B 1 259 ? -12.914 -31.484 6.336 1 72.56 259 TYR B N 1
ATOM 4909 C CA . TYR B 1 259 ? -12.055 -31.641 7.496 1 72.56 259 TYR B CA 1
ATOM 4910 C C . TYR B 1 259 ? -10.594 -31.391 7.133 1 72.56 259 TYR B C 1
ATOM 4912 O O . TYR B 1 259 ? -9.883 -30.688 7.848 1 72.56 259 TYR B O 1
ATOM 4920 N N . GLY B 1 260 ? -10.148 -31.828 5.957 1 77.94 260 GLY B N 1
ATOM 4921 C CA . GLY B 1 260 ? -8.766 -31.688 5.535 1 77.94 260 GLY B CA 1
ATOM 4922 C C . GLY B 1 260 ? -8.539 -30.484 4.641 1 77.94 260 GLY B C 1
ATOM 4923 O O . GLY B 1 260 ? -7.645 -29.672 4.898 1 77.94 260 GLY B O 1
ATOM 4924 N N . LEU B 1 261 ? -9.32 -30.328 3.77 1 84.69 261 LEU B N 1
ATOM 4925 C CA . LEU B 1 261 ? -9.289 -29.203 2.838 1 84.69 261 LEU B CA 1
ATOM 4926 C C . LEU B 1 261 ? -10.609 -28.438 2.877 1 84.69 261 LEU B C 1
ATOM 4928 O O . LEU B 1 261 ? -11.578 -28.828 2.223 1 84.69 261 LEU B O 1
ATOM 4932 N N . PRO B 1 262 ? -10.625 -27.359 3.672 1 92.31 262 PRO B N 1
ATOM 4933 C CA . PRO B 1 262 ? -11.867 -26.578 3.727 1 92.31 262 PRO B CA 1
ATOM 4934 C C . PRO B 1 262 ? -12.25 -25.984 2.377 1 92.31 262 PRO B C 1
ATOM 4936 O O . PRO B 1 262 ? -11.406 -25.375 1.702 1 92.31 262 PRO B O 1
ATOM 4939 N N . LEU B 1 263 ? -13.469 -26.234 2.035 1 94.62 263 LEU B N 1
ATOM 4940 C CA . LEU B 1 263 ? -14 -25.734 0.776 1 94.62 263 LEU B CA 1
ATOM 4941 C C . LEU B 1 263 ? -15.172 -24.797 1.024 1 94.62 263 LEU B C 1
ATOM 4943 O O . LEU B 1 263 ? -16.016 -25.047 1.896 1 94.62 263 LEU B O 1
ATOM 4947 N N . ILE B 1 264 ? -15.188 -23.703 0.313 1 94.44 264 ILE B N 1
ATOM 4948 C CA . ILE B 1 264 ? -16.297 -22.75 0.374 1 94.44 264 ILE B CA 1
ATOM 4949 C C . ILE B 1 264 ? -17.469 -23.266 -0.462 1 94.44 264 ILE B C 1
ATOM 4951 O O . ILE B 1 264 ? -17.312 -23.516 -1.66 1 94.44 264 ILE B O 1
ATOM 4955 N N . ASN B 1 265 ? -18.562 -23.531 0.2 1 92.56 265 ASN B N 1
ATOM 4956 C CA . ASN B 1 265 ? -19.781 -24.047 -0.424 1 92.56 265 ASN B CA 1
ATOM 4957 C C . ASN B 1 265 ? -19.531 -25.375 -1.139 1 92.56 265 ASN B C 1
ATOM 4959 O O . ASN B 1 265 ? -20.031 -25.594 -2.24 1 92.56 265 ASN B O 1
ATOM 4963 N N . GLY B 1 266 ? -18.562 -26.109 -0.682 1 90 266 GLY B N 1
ATOM 4964 C CA . GLY B 1 266 ? -18.312 -27.469 -1.122 1 90 266 GLY B CA 1
ATOM 4965 C C . GLY B 1 266 ? -17.375 -27.547 -2.322 1 90 266 GLY B C 1
ATOM 4966 O O . GLY B 1 266 ? -16.953 -28.625 -2.711 1 90 266 GLY B O 1
ATOM 4967 N N . HIS B 1 267 ? -16.984 -26.359 -2.875 1 88.56 267 HIS B N 1
ATOM 4968 C CA . HIS B 1 267 ? -16.344 -26.484 -4.176 1 88.56 267 HIS B CA 1
ATOM 4969 C C . HIS B 1 267 ? -15.07 -25.641 -4.242 1 88.56 267 HIS B C 1
ATOM 4971 O O . HIS B 1 267 ? -14.133 -25.984 -4.965 1 88.56 267 HIS B O 1
ATOM 4977 N N . PHE B 1 268 ? -15 -24.562 -3.543 1 93.56 268 PHE B N 1
ATOM 4978 C CA . PHE B 1 268 ? -13.945 -23.594 -3.811 1 93.56 268 PHE B CA 1
ATOM 4979 C C . PHE B 1 268 ? -12.961 -23.547 -2.648 1 93.56 268 PHE B C 1
ATOM 4981 O O . PHE B 1 268 ? -13.344 -23.25 -1.517 1 93.56 268 PHE B O 1
ATOM 4988 N N . PRO B 1 269 ? -11.688 -23.688 -2.918 1 94.5 269 PRO B N 1
ATOM 4989 C CA . PRO B 1 269 ? -10.727 -23.844 -1.821 1 94.5 269 PRO B CA 1
ATOM 4990 C C . PRO B 1 269 ? -10.109 -22.516 -1.383 1 94.5 269 PRO B C 1
ATOM 4992 O O . PRO B 1 269 ? -9.539 -22.422 -0.292 1 94.5 269 PRO B O 1
ATOM 4995 N N . MET B 1 270 ? -10.117 -21.438 -2.172 1 96.06 270 MET B N 1
ATOM 4996 C CA . MET B 1 270 ? -9.391 -20.219 -1.859 1 96.06 270 MET B CA 1
ATOM 4997 C C . MET B 1 270 ? -10.344 -19.125 -1.363 1 96.06 270 MET B C 1
ATOM 4999 O O . MET B 1 270 ? -11.5 -19.062 -1.794 1 96.06 270 MET B O 1
ATOM 5003 N N . THR B 1 271 ? -9.828 -18.25 -0.501 1 94.88 271 THR B N 1
ATOM 5004 C CA . THR B 1 271 ? -10.641 -17.188 0.067 1 94.88 271 THR B CA 1
ATOM 5005 C C . THR B 1 271 ? -10.336 -15.852 -0.615 1 94.88 271 THR B C 1
ATOM 5007 O O . THR B 1 271 ? -11.031 -14.859 -0.402 1 94.88 271 THR B O 1
ATOM 5010 N N . ARG B 1 272 ? -9.266 -15.82 -1.396 1 95.12 272 ARG B N 1
ATOM 5011 C CA . ARG B 1 272 ? -8.953 -14.656 -2.213 1 95.12 272 ARG B CA 1
ATOM 5012 C C . ARG B 1 272 ? -8.656 -15.062 -3.652 1 95.12 272 ARG B C 1
ATOM 5014 O O . ARG B 1 272 ? -8.039 -16.094 -3.896 1 95.12 272 ARG B O 1
ATOM 5021 N N . ALA B 1 273 ? -9.109 -14.266 -4.555 1 97.81 273 ALA B N 1
ATOM 5022 C CA . ALA B 1 273 ? -8.859 -14.484 -5.977 1 97.81 273 ALA B CA 1
ATOM 5023 C C . ALA B 1 273 ? -9.219 -13.25 -6.797 1 97.81 273 ALA B C 1
ATOM 5025 O O . ALA B 1 273 ? -10.055 -12.438 -6.379 1 97.81 273 ALA B O 1
ATOM 5026 N N . ILE B 1 274 ? -8.57 -13.094 -7.902 1 98.25 274 ILE B N 1
ATOM 5027 C CA . ILE B 1 274 ? -8.984 -12.117 -8.906 1 98.25 274 ILE B CA 1
ATOM 5028 C C . ILE B 1 274 ? -9.961 -12.773 -9.883 1 98.25 274 ILE B C 1
ATOM 5030 O O . ILE B 1 274 ? -9.734 -13.891 -10.344 1 98.25 274 ILE B O 1
ATOM 5034 N N . GLY B 1 275 ? -10.961 -12.094 -10.219 1 98.19 275 GLY B N 1
ATOM 5035 C CA . GLY B 1 275 ? -12.039 -12.727 -10.961 1 98.19 275 GLY B CA 1
ATOM 5036 C C . GLY B 1 275 ? -13.039 -13.438 -10.07 1 98.19 275 GLY B C 1
ATOM 5037 O O . GLY B 1 275 ? -13.445 -12.906 -9.031 1 98.19 275 GLY B O 1
ATOM 5038 N N . ASP B 1 276 ? -13.594 -14.555 -10.555 1 97.38 276 ASP B N 1
ATOM 5039 C CA . ASP B 1 276 ? -14.586 -15.289 -9.781 1 97.38 276 ASP B CA 1
ATOM 5040 C C . ASP B 1 276 ? -15.727 -14.367 -9.328 1 97.38 276 ASP B C 1
ATOM 5042 O O . ASP B 1 276 ? -16.094 -14.359 -8.156 1 97.38 276 ASP B O 1
ATOM 5046 N N . VAL B 1 277 ? -16.234 -13.617 -10.25 1 96.62 277 VAL B N 1
ATOM 5047 C CA . VAL B 1 277 ? -17.203 -12.562 -9.938 1 96.62 277 VAL B CA 1
ATOM 5048 C C . VAL B 1 277 ? -18.422 -13.164 -9.25 1 96.62 277 VAL B C 1
ATOM 5050 O O . VAL B 1 277 ? -18.875 -12.656 -8.219 1 96.62 277 VAL B O 1
ATOM 5053 N N . PRO B 1 278 ? -18.953 -14.352 -9.68 1 94.5 278 PRO B N 1
ATOM 5054 C CA . PRO B 1 278 ? -20.141 -14.906 -9.031 1 94.5 278 PRO B CA 1
ATOM 5055 C C . PRO B 1 278 ? -19.891 -15.328 -7.586 1 94.5 278 PRO B C 1
ATOM 5057 O O . PRO B 1 278 ? -20.828 -15.445 -6.793 1 94.5 278 PRO B O 1
ATOM 5060 N N . LEU B 1 279 ? -18.672 -15.594 -7.207 1 94.31 279 LEU B N 1
ATOM 5061 C CA . LEU B 1 279 ? -18.344 -16.125 -5.891 1 94.31 279 LEU B CA 1
ATOM 5062 C C . LEU B 1 279 ? -18.062 -15 -4.902 1 94.31 279 LEU B C 1
ATOM 5064 O O . LEU B 1 279 ? -17.938 -15.242 -3.699 1 94.31 279 LEU B O 1
ATOM 5068 N N . LYS B 1 280 ? -18 -13.758 -5.414 1 93.88 280 LYS B N 1
ATOM 5069 C CA . LYS B 1 280 ? -17.656 -12.625 -4.562 1 93.88 280 LYS B CA 1
ATOM 5070 C C . LYS B 1 280 ? -18.719 -12.375 -3.506 1 93.88 280 LYS B C 1
ATOM 5072 O O . LYS B 1 280 ? -18.438 -11.828 -2.439 1 93.88 280 LYS B O 1
ATOM 5077 N N . ILE B 1 281 ? -19.922 -12.836 -3.73 1 91.25 281 ILE B N 1
ATOM 5078 C CA . ILE B 1 281 ? -21.047 -12.641 -2.812 1 91.25 281 ILE B CA 1
ATOM 5079 C C . ILE B 1 281 ? -20.797 -13.422 -1.523 1 91.25 281 ILE B C 1
ATOM 5081 O O . ILE B 1 281 ? -21.406 -13.133 -0.491 1 91.25 281 ILE B O 1
ATOM 5085 N N . TYR B 1 282 ? -19.859 -14.398 -1.57 1 92.25 282 TYR B N 1
ATOM 5086 C CA . TYR B 1 282 ? -19.625 -15.242 -0.409 1 92.25 282 TYR B CA 1
ATOM 5087 C C . TYR B 1 282 ? -18.391 -14.789 0.356 1 92.25 282 TYR B C 1
ATOM 5089 O O . TYR B 1 282 ? -17.828 -15.547 1.154 1 92.25 282 TYR B O 1
ATOM 5097 N N . GLY B 1 283 ? -17.859 -13.656 0.037 1 90.5 283 GLY B N 1
ATOM 5098 C CA . GLY B 1 283 ? -16.781 -13.086 0.834 1 90.5 283 GLY B CA 1
ATOM 5099 C C . GLY B 1 283 ? -15.406 -13.359 0.261 1 90.5 283 GLY B C 1
ATOM 5100 O O . GLY B 1 283 ? -14.398 -13.086 0.908 1 90.5 283 GLY B O 1
ATOM 5101 N N . ILE B 1 284 ? -15.367 -13.977 -0.912 1 93.75 284 ILE B N 1
ATOM 5102 C CA . ILE B 1 284 ? -14.086 -14.109 -1.603 1 93.75 284 ILE B CA 1
ATOM 5103 C C . ILE B 1 284 ? -13.648 -12.75 -2.141 1 93.75 284 ILE B C 1
ATOM 5105 O O . ILE B 1 284 ? -14.383 -12.109 -2.896 1 93.75 284 ILE B O 1
ATOM 5109 N N . ILE B 1 285 ? -12.5 -12.297 -1.737 1 92.75 285 ILE B N 1
ATOM 5110 C CA . ILE B 1 285 ? -12.078 -10.953 -2.105 1 92.75 285 ILE B CA 1
ATOM 5111 C C . ILE B 1 285 ? -10.828 -11.023 -2.98 1 92.75 285 ILE B C 1
ATOM 5113 O O . ILE B 1 285 ? -10.242 -12.094 -3.148 1 92.75 285 ILE B O 1
ATOM 5117 N N . SER B 1 286 ? -10.453 -9.898 -3.549 1 95.25 286 SER B N 1
ATOM 5118 C CA . SER B 1 286 ? -9.281 -9.852 -4.422 1 95.25 286 SER B CA 1
ATOM 5119 C C . SER B 1 286 ? -8.148 -9.047 -3.789 1 95.25 286 SER B C 1
ATOM 5121 O O . SER B 1 286 ? -7.121 -8.812 -4.422 1 95.25 286 SER B O 1
ATOM 5123 N N . ASP B 1 287 ? -8.32 -8.617 -2.537 1 92.12 287 ASP B N 1
ATOM 5124 C CA . ASP B 1 287 ? -7.293 -7.832 -1.858 1 92.12 287 ASP B C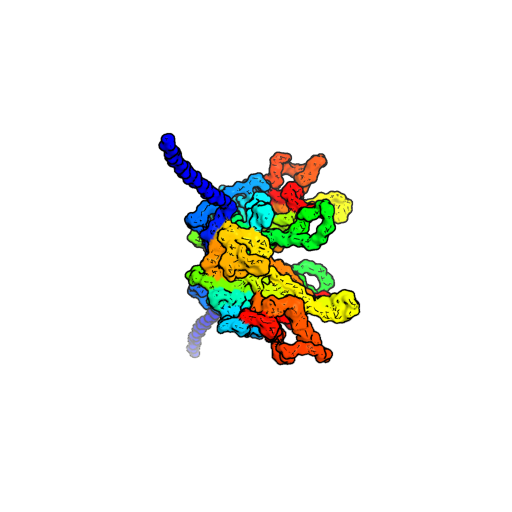A 1
ATOM 5125 C C . ASP B 1 287 ? -6.004 -8.633 -1.699 1 92.12 287 ASP B C 1
ATOM 5127 O O . ASP B 1 287 ? -6.02 -9.75 -1.171 1 92.12 287 ASP B O 1
ATOM 5131 N N . PRO B 1 288 ? -4.91 -8.039 -2.125 1 93.44 288 PRO B N 1
ATOM 5132 C CA . PRO B 1 288 ? -3.643 -8.75 -1.936 1 93.44 288 PRO B CA 1
ATOM 5133 C C . PRO B 1 288 ? -3.111 -8.641 -0.509 1 93.44 288 PRO B C 1
ATOM 5135 O O . PRO B 1 288 ? -3.479 -7.715 0.221 1 93.44 288 PRO B O 1
ATOM 5138 N N . GLU B 1 289 ? -2.402 -9.617 -0.13 1 90.62 289 GLU B N 1
ATOM 5139 C CA . GLU B 1 289 ? -1.617 -9.539 1.099 1 90.62 289 GLU B CA 1
ATOM 5140 C C . GLU B 1 289 ? -0.161 -9.188 0.803 1 90.62 289 GLU B C 1
ATOM 5142 O O . GLU B 1 289 ? 0.48 -9.836 -0.03 1 90.62 289 GLU B O 1
ATOM 5147 N N . LEU B 1 290 ? 0.265 -8.117 1.479 1 88.75 290 LEU B N 1
ATOM 5148 C CA . LEU B 1 290 ? 1.606 -7.602 1.229 1 88.75 290 LEU B CA 1
ATOM 5149 C C . LEU B 1 290 ? 2.555 -7.98 2.361 1 88.75 290 LEU B C 1
ATOM 5151 O O . LEU B 1 290 ? 2.166 -7.969 3.531 1 88.75 290 LEU B O 1
ATOM 5155 N N . ARG B 1 291 ? 3.773 -8.312 1.924 1 85.88 291 ARG B N 1
ATOM 5156 C CA . ARG B 1 291 ? 4.844 -8.5 2.9 1 85.88 291 ARG B CA 1
ATOM 5157 C C . ARG B 1 291 ? 5.781 -7.297 2.922 1 85.88 291 ARG B C 1
ATOM 5159 O O . ARG B 1 291 ? 5.879 -6.562 1.936 1 85.88 291 ARG B O 1
ATOM 5166 N N . ASP B 1 292 ? 6.422 -7.129 4.051 1 79.38 292 ASP B N 1
ATOM 5167 C CA . ASP B 1 292 ? 7.379 -6.031 4.148 1 79.38 292 ASP B CA 1
ATOM 5168 C C . ASP B 1 292 ? 8.602 -6.285 3.273 1 79.38 292 ASP B C 1
ATOM 5170 O O . ASP B 1 292 ? 8.898 -7.434 2.932 1 79.38 292 ASP B O 1
ATOM 5174 N N . TRP B 1 293 ? 9.242 -5.207 2.936 1 83.56 293 TRP B N 1
ATOM 5175 C CA . TRP B 1 293 ? 10.523 -5.344 2.244 1 83.56 293 TRP B CA 1
ATOM 5176 C C . TRP B 1 293 ? 11.508 -6.145 3.082 1 83.56 293 TRP B C 1
ATOM 5178 O O . TRP B 1 293 ? 11.586 -5.969 4.301 1 83.56 293 TRP B O 1
ATOM 5188 N N . GLN B 1 294 ? 12.188 -6.996 2.4 1 86.88 294 GLN B N 1
ATOM 5189 C CA . GLN B 1 294 ? 13.195 -7.82 3.051 1 86.88 294 GLN B CA 1
ATOM 5190 C C . GLN B 1 294 ? 14.539 -7.715 2.33 1 86.88 294 GLN B C 1
ATOM 5192 O O . GLN B 1 294 ? 14.602 -7.863 1.107 1 86.88 294 GLN B O 1
ATOM 5197 N N . ALA B 1 295 ? 15.547 -7.484 3.104 1 87.62 295 ALA B N 1
ATOM 5198 C CA . ALA B 1 295 ? 16.891 -7.445 2.529 1 87.62 295 ALA B CA 1
ATOM 5199 C C . ALA B 1 295 ? 17.406 -8.852 2.26 1 87.62 295 ALA B C 1
ATOM 5201 O O . ALA B 1 295 ? 17.219 -9.758 3.072 1 87.62 295 ALA B O 1
ATOM 5202 N N . LEU B 1 296 ? 18.016 -8.977 1.133 1 92 296 LEU B N 1
ATOM 5203 C CA . LEU B 1 296 ? 18.672 -10.242 0.815 1 92 296 LEU B CA 1
ATOM 5204 C C . LEU B 1 296 ? 20.062 -10.297 1.429 1 92 296 LEU B C 1
ATOM 5206 O O . LEU B 1 296 ? 20.719 -9.258 1.591 1 92 296 LEU B O 1
ATOM 5210 N N . THR B 1 297 ? 20.422 -11.477 1.812 1 92.25 297 THR B N 1
ATOM 5211 C CA . THR B 1 297 ? 21.766 -11.68 2.35 1 92.25 297 THR B CA 1
ATOM 5212 C C . THR B 1 297 ? 22.609 -12.539 1.402 1 92.25 297 THR B C 1
ATOM 5214 O O . THR B 1 297 ? 22.078 -13.078 0.424 1 92.25 297 THR B O 1
ATOM 5217 N N . ALA B 1 298 ? 23.875 -12.68 1.691 1 89.25 298 ALA B N 1
ATOM 5218 C CA . ALA B 1 298 ? 24.781 -13.469 0.867 1 89.25 298 ALA B CA 1
ATOM 5219 C C . ALA B 1 298 ? 24.406 -14.945 0.892 1 89.25 298 ALA B C 1
ATOM 5221 O O . ALA B 1 298 ? 24.766 -15.703 -0.014 1 89.25 298 ALA B O 1
ATOM 5222 N N . ASN B 1 299 ? 23.641 -15.32 1.949 1 92.19 299 ASN B N 1
ATOM 5223 C CA . ASN B 1 299 ? 23.266 -16.719 2.084 1 92.19 299 ASN B CA 1
ATOM 5224 C C . ASN B 1 299 ? 22.047 -17.062 1.236 1 92.19 299 ASN B C 1
ATOM 5226 O O . ASN B 1 299 ? 21.719 -18.234 1.034 1 92.19 299 ASN B O 1
ATOM 5230 N N . ASP B 1 300 ? 21.359 -16.031 0.77 1 94.56 300 ASP B N 1
ATOM 5231 C CA . ASP B 1 300 ? 20.172 -16.25 -0.065 1 94.56 300 ASP B CA 1
ATOM 5232 C C . ASP B 1 300 ? 20.578 -16.672 -1.476 1 94.56 300 ASP B C 1
ATOM 5234 O O . ASP B 1 300 ? 21.312 -15.961 -2.16 1 94.56 300 ASP B O 1
ATOM 5238 N N . SER B 1 301 ? 20.094 -17.781 -1.931 1 93.19 301 SER B N 1
ATOM 5239 C CA . SER B 1 301 ? 20.625 -18.359 -3.164 1 93.19 301 SER B CA 1
ATOM 5240 C C . SER B 1 301 ? 19.594 -18.312 -4.281 1 93.19 301 SER B C 1
ATOM 5242 O O . SER B 1 301 ? 19.922 -18 -5.426 1 93.19 301 SER B O 1
ATOM 5244 N N . TYR B 1 302 ? 18.312 -18.688 -3.926 1 94.94 302 TYR B N 1
ATOM 5245 C CA . TYR B 1 302 ? 17.297 -18.75 -4.977 1 94.94 302 TYR B CA 1
ATOM 5246 C C . TYR B 1 302 ? 15.961 -18.219 -4.48 1 94.94 302 TYR B C 1
ATOM 5248 O O . TYR B 1 302 ? 15.602 -18.422 -3.32 1 94.94 302 TYR B O 1
ATOM 5256 N N . LEU B 1 303 ? 15.289 -17.562 -5.363 1 96.88 303 LEU B N 1
ATOM 5257 C CA . LEU B 1 303 ? 13.867 -17.297 -5.203 1 96.88 303 LEU B CA 1
ATOM 5258 C C . LEU B 1 303 ? 13.039 -18.188 -6.121 1 96.88 303 LEU B C 1
ATOM 5260 O O . LEU B 1 303 ? 13.398 -18.391 -7.285 1 96.88 303 LEU B O 1
ATOM 5264 N N . VAL B 1 304 ? 12.016 -18.797 -5.605 1 97.5 304 VAL B N 1
ATOM 5265 C CA . VAL B 1 304 ? 11.125 -19.656 -6.379 1 97.5 304 VAL B CA 1
ATOM 5266 C C . VAL B 1 304 ? 9.688 -19.156 -6.27 1 97.5 304 VAL B C 1
ATOM 5268 O O . VAL B 1 304 ? 9.172 -18.984 -5.164 1 97.5 304 VAL B O 1
ATOM 5271 N N . ILE B 1 305 ? 9.07 -18.875 -7.324 1 98.12 305 ILE B N 1
ATOM 5272 C CA . ILE B 1 305 ? 7.672 -18.469 -7.395 1 98.12 305 ILE B CA 1
ATOM 5273 C C . ILE B 1 305 ? 6.891 -19.469 -8.242 1 98.12 305 ILE B C 1
ATOM 5275 O O . ILE B 1 305 ? 7.305 -19.812 -9.352 1 98.12 305 ILE B O 1
ATOM 5279 N N . SER B 1 306 ? 5.738 -19.969 -7.723 1 98.38 306 SER B N 1
ATOM 5280 C CA . SER B 1 306 ? 5.109 -21.062 -8.453 1 98.38 306 SER B CA 1
ATOM 5281 C C . SER B 1 306 ? 3.613 -21.141 -8.164 1 98.38 306 SER B C 1
ATOM 5283 O O . SER B 1 306 ? 3.137 -20.562 -7.188 1 98.38 306 SER B O 1
ATOM 5285 N N . SER B 1 307 ? 2.9 -21.781 -9.031 1 98.44 307 SER B N 1
ATOM 5286 C CA . SER B 1 307 ? 1.51 -22.156 -8.789 1 98.44 307 SER B CA 1
ATOM 5287 C C . SER B 1 307 ? 1.412 -23.281 -7.766 1 98.44 307 SER B C 1
ATOM 5289 O O . SER B 1 307 ? 2.42 -23.906 -7.418 1 98.44 307 SER B O 1
ATOM 5291 N N . ASP B 1 308 ? 0.221 -23.547 -7.242 1 97.31 308 ASP B N 1
ATOM 5292 C CA . ASP B 1 308 ? 0.016 -24.516 -6.168 1 97.31 308 ASP B CA 1
ATOM 5293 C C . ASP B 1 308 ? 0.27 -25.938 -6.652 1 97.31 308 ASP B C 1
ATOM 5295 O O . ASP B 1 308 ? 0.554 -26.828 -5.852 1 97.31 308 ASP B O 1
ATOM 5299 N N . GLY B 1 309 ? 0.256 -26.219 -7.988 1 97.75 309 GLY B N 1
ATOM 5300 C CA . GLY B 1 309 ? 0.499 -27.547 -8.531 1 97.75 309 GLY B CA 1
ATOM 5301 C C . GLY B 1 309 ? 1.849 -28.109 -8.141 1 97.75 309 GLY B C 1
ATOM 5302 O O . GLY B 1 309 ? 1.998 -29.328 -7.992 1 97.75 309 GLY B O 1
ATOM 5303 N N . ILE B 1 310 ? 2.812 -27.266 -8 1 97.94 310 ILE B N 1
ATOM 5304 C CA . ILE B 1 310 ? 4.145 -27.688 -7.59 1 97.94 310 ILE B CA 1
ATOM 5305 C C . ILE B 1 310 ? 4.09 -28.297 -6.191 1 97.94 310 ILE B C 1
ATOM 5307 O O . ILE B 1 310 ? 4.738 -29.312 -5.918 1 97.94 310 ILE B O 1
ATOM 5311 N N . PHE B 1 311 ? 3.236 -27.812 -5.359 1 96.75 311 PHE B N 1
ATOM 5312 C CA . PHE B 1 311 ? 3.25 -28.156 -3.943 1 96.75 311 PHE B CA 1
ATOM 5313 C C . PHE B 1 311 ? 2.184 -29.203 -3.631 1 96.75 311 PHE B C 1
ATOM 5315 O O . PHE B 1 311 ? 2.006 -29.578 -2.473 1 96.75 311 PHE B O 1
ATOM 5322 N N . GLU B 1 312 ? 1.478 -29.609 -4.621 1 94.88 312 GLU B N 1
ATOM 5323 C CA . GLU B 1 312 ? 0.609 -30.766 -4.441 1 94.88 312 GLU B CA 1
ATOM 5324 C C . GLU B 1 312 ? 1.423 -32.031 -4.172 1 94.88 312 GLU B C 1
ATOM 5326 O O . GLU B 1 312 ? 0.965 -32.938 -3.463 1 94.88 312 GLU B O 1
ATOM 5331 N N . SER B 1 313 ? 2.645 -32.062 -4.781 1 96.19 313 SER B N 1
ATOM 5332 C CA . SER B 1 313 ? 3.434 -33.281 -4.688 1 96.19 313 SER B CA 1
ATOM 5333 C C . SER B 1 313 ? 4.797 -33.031 -4.062 1 96.19 313 SER B C 1
ATOM 5335 O O . SER B 1 313 ? 5.5 -33.938 -3.668 1 96.19 313 SER B O 1
ATOM 5337 N N . LEU B 1 314 ? 5.184 -31.781 -4.023 1 97 314 LEU B N 1
ATOM 5338 C CA . LEU B 1 314 ? 6.449 -31.422 -3.395 1 97 314 LEU B CA 1
ATOM 5339 C C . LEU B 1 314 ? 6.215 -30.531 -2.178 1 97 314 LEU B C 1
ATOM 5341 O O . LEU B 1 314 ? 5.184 -29.859 -2.084 1 97 314 LEU B O 1
ATOM 5345 N N . ASN B 1 315 ? 7.082 -30.531 -1.258 1 96.81 315 ASN B N 1
ATOM 5346 C CA . ASN B 1 315 ? 7.094 -29.547 -0.189 1 96.81 315 ASN B CA 1
ATOM 5347 C C . ASN B 1 315 ? 8.25 -28.562 -0.355 1 96.81 315 ASN B C 1
ATOM 5349 O O . ASN B 1 315 ? 9.141 -28.766 -1.178 1 96.81 315 ASN B O 1
ATOM 5353 N N . PRO B 1 316 ? 8.203 -27.484 0.352 1 97.31 316 PRO B N 1
ATOM 5354 C CA . PRO B 1 316 ? 9.219 -26.438 0.183 1 97.31 316 PRO B CA 1
ATOM 5355 C C . PRO B 1 316 ? 10.641 -26.969 0.372 1 97.31 316 PRO B C 1
ATOM 5357 O O . PRO B 1 316 ? 11.547 -26.578 -0.365 1 97.31 316 PRO B O 1
ATOM 5360 N N . LYS B 1 317 ? 10.836 -27.828 1.323 1 95.62 317 LYS B N 1
ATOM 5361 C CA . LYS B 1 317 ? 12.156 -28.391 1.568 1 95.62 317 LYS B CA 1
ATOM 5362 C C . LYS B 1 317 ? 12.656 -29.172 0.352 1 95.62 317 LYS B C 1
ATOM 5364 O O . LYS B 1 317 ? 13.812 -29.031 -0.052 1 95.62 317 LYS B O 1
ATOM 5369 N N . HIS B 1 318 ? 11.797 -29.969 -0.242 1 94.19 318 HIS B N 1
ATOM 5370 C CA . HIS B 1 318 ? 12.156 -30.766 -1.413 1 94.19 318 HIS B CA 1
ATOM 5371 C C . HIS B 1 318 ? 12.516 -29.875 -2.594 1 94.19 318 HIS B C 1
ATOM 5373 O O . HIS B 1 318 ? 13.453 -30.172 -3.344 1 94.19 318 HIS B O 1
ATOM 5379 N N . VAL B 1 319 ? 11.789 -28.781 -2.756 1 96.06 319 VAL B N 1
ATOM 5380 C CA . VAL B 1 319 ? 12.062 -27.844 -3.84 1 96.06 319 VAL B CA 1
ATOM 5381 C C . VAL B 1 319 ? 13.469 -27.266 -3.688 1 96.06 319 VAL B C 1
ATOM 5383 O O . VAL B 1 319 ? 14.242 -27.25 -4.648 1 96.06 319 VAL B O 1
ATOM 5386 N N . CYS B 1 320 ? 13.836 -26.859 -2.502 1 95 320 CYS B N 1
ATOM 5387 C CA . CYS B 1 320 ? 15.164 -26.281 -2.271 1 95 320 CYS B CA 1
ATOM 5388 C C . CYS B 1 320 ? 16.25 -27.344 -2.41 1 95 320 CYS B C 1
ATOM 5390 O O . CYS B 1 320 ? 17.359 -27.047 -2.859 1 95 320 CYS B O 1
ATOM 5392 N N . GLU B 1 321 ? 15.938 -28.562 -2.07 1 92.06 321 GLU B N 1
ATOM 5393 C CA . GLU B 1 321 ? 16.891 -29.656 -2.23 1 92.06 321 GLU B CA 1
ATOM 5394 C C . GLU B 1 321 ? 17.188 -29.906 -3.705 1 92.06 321 GLU B C 1
ATOM 5396 O O . GLU B 1 321 ? 18.344 -30.203 -4.062 1 92.06 321 GLU B O 1
ATOM 5401 N N . LEU B 1 322 ? 16.172 -29.797 -4.508 1 91.31 322 LEU B N 1
ATOM 5402 C CA . LEU B 1 322 ? 16.375 -29.969 -5.941 1 91.31 322 LEU B CA 1
ATOM 5403 C C . LEU B 1 322 ? 17.312 -28.906 -6.496 1 91.31 322 LEU B C 1
ATOM 5405 O O . LEU B 1 322 ? 18.078 -29.172 -7.426 1 91.31 322 LEU B O 1
ATOM 5409 N N . LEU B 1 323 ? 17.266 -27.734 -5.934 1 90.69 323 LEU B N 1
ATOM 5410 C CA . LEU B 1 323 ? 18.094 -26.625 -6.391 1 90.69 323 LEU B CA 1
ATOM 5411 C C . LEU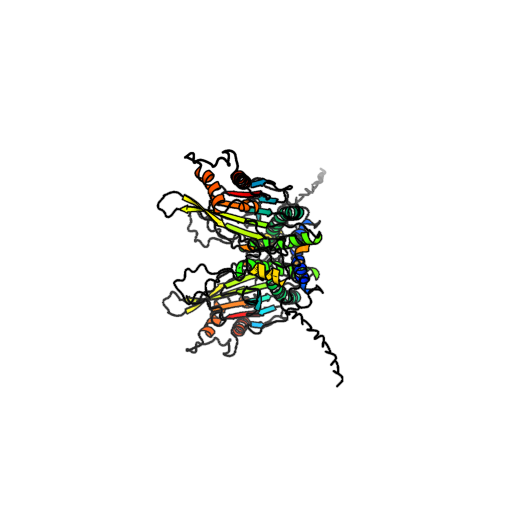 B 1 323 ? 19.516 -26.766 -5.879 1 90.69 323 LEU B C 1
ATOM 5413 O O . LEU B 1 323 ? 20.453 -26.234 -6.48 1 90.69 323 LEU B O 1
ATOM 5417 N N . GLN B 1 324 ? 19.703 -27.359 -4.75 1 84.94 324 GLN B N 1
ATOM 5418 C CA . GLN B 1 324 ? 21.016 -27.578 -4.148 1 84.94 324 GLN B CA 1
ATOM 5419 C C . GLN B 1 324 ? 21.938 -28.328 -5.102 1 84.94 324 GLN B C 1
ATOM 5421 O O . GLN B 1 324 ? 23.125 -28.031 -5.18 1 84.94 324 GLN B O 1
ATOM 5426 N N . GLY B 1 325 ? 21.453 -29.359 -5.719 1 70.75 325 GLY B N 1
ATOM 5427 C CA . GLY B 1 325 ? 22.25 -30.141 -6.652 1 70.75 325 GLY B CA 1
ATOM 5428 C C . GLY B 1 325 ? 22.844 -29.312 -7.766 1 70.75 325 GLY B C 1
ATOM 5429 O O . GLY B 1 325 ? 24 -29.516 -8.148 1 70.75 325 GLY B O 1
ATOM 5430 N N . ALA B 1 326 ? 22.141 -28.344 -8.242 1 64.56 326 ALA B N 1
ATOM 5431 C CA . ALA B 1 326 ? 22.594 -27.453 -9.305 1 64.56 326 ALA B CA 1
ATOM 5432 C C . ALA B 1 326 ? 23.562 -26.391 -8.766 1 64.56 326 ALA B C 1
ATOM 5434 O O . ALA B 1 326 ? 24.438 -25.922 -9.484 1 64.56 326 ALA B O 1
ATOM 5435 N N . HIS B 1 327 ? 23.281 -26 -7.609 1 63.09 327 HIS B N 1
ATOM 5436 C CA . HIS B 1 327 ? 24.078 -24.969 -6.934 1 63.09 327 HIS B CA 1
ATOM 5437 C C . HIS B 1 327 ? 25.5 -25.453 -6.688 1 63.09 327 HIS B C 1
ATOM 5439 O O . HIS B 1 327 ? 26.453 -24.688 -6.816 1 63.09 327 HIS B O 1
ATOM 5445 N N . SER B 1 328 ? 25.594 -26.625 -6.348 1 57.12 328 SER B N 1
ATOM 5446 C CA . SER B 1 328 ? 26.891 -27.219 -6.035 1 57.12 328 SER B CA 1
ATOM 5447 C C . SER B 1 328 ? 27.625 -27.641 -7.301 1 57.12 328 SER B C 1
ATOM 5449 O O . SER B 1 328 ? 28.766 -28.109 -7.238 1 57.12 328 SER B O 1
ATOM 5451 N N . GLY B 1 329 ? 27.297 -27.234 -8.586 1 47.78 329 GLY B N 1
ATOM 5452 C CA . GLY B 1 329 ? 27.938 -27.719 -9.805 1 47.78 329 GLY B CA 1
ATOM 5453 C C . GLY B 1 329 ? 29.328 -28.234 -9.57 1 47.78 329 GLY B C 1
ATOM 5454 O O . GLY B 1 329 ? 30.016 -28.641 -10.516 1 47.78 329 GLY B O 1
ATOM 5455 N N . GLY B 1 330 ? 30.281 -27.359 -9.141 1 42.62 330 GLY B N 1
ATOM 5456 C CA . GLY B 1 330 ? 31.641 -27.656 -9.578 1 42.62 330 GLY B CA 1
ATOM 5457 C C . GLY B 1 330 ? 31.984 -29.125 -9.461 1 42.62 330 GLY B C 1
ATOM 5458 O O . GLY B 1 330 ? 32.438 -29.75 -10.422 1 42.62 330 GLY B O 1
ATOM 5459 N N . SER B 1 331 ? 32.625 -29.562 -8.422 1 38.41 331 SER B N 1
ATOM 5460 C CA . SER B 1 331 ? 33.469 -30.75 -8.422 1 38.41 331 SER B CA 1
ATOM 5461 C C . SER B 1 331 ? 32.625 -32.031 -8.484 1 38.41 331 SER B C 1
ATOM 5463 O O . SER B 1 331 ? 32.969 -32.938 -9.234 1 38.41 331 SER B O 1
ATOM 5465 N N . LYS B 1 332 ? 32.156 -32.562 -7.348 1 39.12 332 LYS B N 1
ATOM 5466 C CA . LYS B 1 332 ? 31.797 -33.969 -7.254 1 39.12 332 LYS B CA 1
ATOM 5467 C C . LYS B 1 332 ? 30.422 -34.25 -7.863 1 39.12 332 LYS B C 1
ATOM 5469 O O . LYS B 1 332 ? 29.516 -33.438 -7.727 1 39.12 332 LYS B O 1
ATOM 5474 N N . LYS B 1 333 ? 30.219 -35.125 -8.836 1 38.28 333 LYS B N 1
ATOM 5475 C CA . LYS B 1 333 ? 29.219 -36.031 -9.406 1 38.28 333 LYS B CA 1
ATOM 5476 C C . LYS B 1 333 ? 28.062 -36.25 -8.43 1 38.28 333 LYS B C 1
ATOM 5478 O O . LYS B 1 333 ? 28.047 -37.219 -7.691 1 38.28 333 LYS B O 1
ATOM 5483 N N . LEU B 1 334 ? 27.734 -35.344 -7.559 1 40.19 334 LEU B N 1
ATOM 5484 C CA . LEU B 1 334 ? 26.625 -35.875 -6.781 1 40.19 334 LEU B CA 1
ATOM 5485 C C . LEU B 1 334 ? 25.516 -36.375 -7.695 1 40.19 334 LEU B C 1
ATOM 5487 O O . LEU B 1 334 ? 25.141 -35.688 -8.648 1 40.19 334 LEU B O 1
ATOM 5491 N N . LYS B 1 335 ? 24.969 -37.469 -7.418 1 41.09 335 LYS B N 1
ATOM 5492 C CA . LYS B 1 335 ? 23.906 -38.281 -8 1 41.09 335 LYS B CA 1
ATOM 5493 C C . LYS B 1 335 ? 22.672 -37.438 -8.297 1 41.09 335 LYS B C 1
ATOM 5495 O O . LYS B 1 335 ? 21.906 -37.125 -7.383 1 41.09 335 LYS B O 1
ATOM 5500 N N . ARG B 1 336 ? 22.672 -36.344 -9.141 1 48.47 336 ARG B N 1
ATOM 5501 C CA . ARG B 1 336 ? 21.469 -35.719 -9.672 1 48.47 336 ARG B CA 1
ATOM 5502 C C . ARG B 1 336 ? 20.344 -36.75 -9.797 1 48.47 336 ARG B C 1
ATOM 5504 O O . ARG B 1 336 ? 20.562 -37.875 -10.242 1 48.47 336 ARG B O 1
ATOM 5511 N N . LYS B 1 337 ? 19.312 -36.562 -9 1 52.56 337 LYS B N 1
ATOM 5512 C CA . LYS B 1 337 ? 18.203 -37.469 -9.188 1 52.56 337 LYS B CA 1
ATOM 5513 C C . LYS B 1 337 ? 17.859 -37.656 -10.672 1 52.56 337 LYS B C 1
ATOM 5515 O O . LYS B 1 337 ? 18.062 -36.719 -11.461 1 52.56 337 LYS B O 1
ATOM 5520 N N . PRO B 1 338 ? 17.609 -38.75 -11.156 1 49.78 338 PRO B N 1
ATOM 5521 C CA . PRO B 1 338 ? 17.359 -39.156 -12.547 1 49.78 338 PRO B CA 1
ATOM 5522 C C . PRO B 1 338 ? 16.438 -38.188 -13.266 1 49.78 338 PRO B C 1
ATOM 5524 O O . PRO B 1 338 ? 16.516 -38.031 -14.492 1 49.78 338 PRO B O 1
ATOM 5527 N N . SER B 1 339 ? 15.594 -37.344 -12.523 1 56.03 339 SER B N 1
ATOM 5528 C CA . SER B 1 339 ? 14.578 -36.594 -13.227 1 56.03 339 SER B CA 1
ATOM 5529 C C . SER B 1 339 ? 15.164 -35.312 -13.812 1 56.03 339 SER B C 1
ATOM 5531 O O . SER B 1 339 ? 14.562 -34.688 -14.695 1 56.03 339 SER B O 1
ATOM 5533 N N . CYS B 1 340 ? 16.266 -34.75 -13.352 1 62.16 340 CYS B N 1
ATOM 5534 C CA . CYS B 1 340 ? 16.797 -33.5 -13.891 1 62.16 340 CYS B CA 1
ATOM 5535 C C . CYS B 1 340 ? 18.016 -33.75 -14.758 1 62.16 340 CYS B C 1
ATOM 5537 O O . CYS B 1 340 ? 19.094 -34.094 -14.242 1 62.16 340 CYS B O 1
ATOM 5539 N N . SER B 1 341 ? 17.781 -34.031 -16.016 1 57.72 341 SER B N 1
ATOM 5540 C CA . SER B 1 341 ? 18.906 -34.219 -16.922 1 57.72 341 SER B CA 1
ATOM 5541 C C . SER B 1 341 ? 19.844 -33 -16.891 1 57.72 341 SER B C 1
ATOM 5543 O O . SER B 1 341 ? 19.422 -31.891 -16.547 1 57.72 341 SER B O 1
ATOM 5545 N N . SER B 1 342 ? 21.078 -33.188 -17.016 1 55.5 342 SER B N 1
ATOM 5546 C CA . SER B 1 342 ? 22.156 -32.219 -17.016 1 55.5 342 SER B CA 1
ATOM 5547 C C . SER B 1 342 ? 21.828 -31 -17.891 1 55.5 342 SER B C 1
ATOM 5549 O O . SER B 1 342 ? 22.328 -29.906 -17.672 1 55.5 342 SER B O 1
ATOM 5551 N N . GLU B 1 343 ? 20.812 -31.125 -18.797 1 57.56 343 GLU B N 1
ATOM 5552 C CA . GLU B 1 343 ? 20.531 -30.078 -19.766 1 57.56 343 GLU B CA 1
ATOM 5553 C C . GLU B 1 343 ? 19.297 -29.266 -19.375 1 57.56 343 GLU B C 1
ATOM 5555 O O . GLU B 1 343 ? 19.047 -28.203 -19.922 1 57.56 343 GLU B O 1
ATOM 5560 N N . SER B 1 344 ? 18.75 -29.656 -18.25 1 70.69 344 SER B N 1
ATOM 5561 C CA . SER B 1 344 ? 17.469 -29.016 -17.938 1 70.69 344 SER B CA 1
ATOM 5562 C C . SER B 1 344 ? 17.688 -27.797 -17.047 1 70.69 344 SER B C 1
ATOM 5564 O O . SER B 1 344 ? 18.641 -27.734 -16.281 1 70.69 344 SER B O 1
ATOM 5566 N N . SER B 1 345 ? 16.875 -26.766 -17.312 1 86 345 SER B N 1
ATOM 5567 C CA . SER B 1 345 ? 16.891 -25.609 -16.422 1 86 345 SER B CA 1
ATOM 5568 C C . SER B 1 345 ? 16.406 -25.984 -15.031 1 86 345 SER B C 1
ATOM 5570 O O . SER B 1 345 ? 15.805 -27.047 -14.844 1 86 345 SER B O 1
ATOM 5572 N N . LEU B 1 346 ? 16.797 -25.328 -14.031 1 89.75 346 LEU B N 1
ATOM 5573 C CA . LEU B 1 346 ? 16.359 -25.547 -12.656 1 89.75 346 LEU B CA 1
ATOM 5574 C C . LEU B 1 346 ? 14.828 -25.594 -12.57 1 89.75 346 LEU B C 1
ATOM 5576 O O . LEU B 1 346 ? 14.266 -26.422 -11.859 1 89.75 346 LEU B O 1
ATOM 5580 N N . ALA B 1 347 ? 14.156 -24.75 -13.312 1 94.31 347 ALA B N 1
ATOM 5581 C CA . ALA B 1 347 ? 12.695 -24.703 -13.336 1 94.31 347 ALA B CA 1
ATOM 5582 C C . ALA B 1 347 ? 12.117 -25.984 -13.922 1 94.31 347 ALA B C 1
ATOM 5584 O O . ALA B 1 347 ? 11.148 -26.531 -13.398 1 94.31 347 ALA B O 1
ATOM 5585 N N . ASP B 1 348 ? 12.758 -26.5 -14.961 1 93.62 348 ASP B N 1
ATOM 5586 C CA . ASP B 1 348 ? 12.305 -27.75 -15.57 1 93.62 348 ASP B CA 1
ATOM 5587 C C . ASP B 1 348 ? 12.438 -28.922 -14.594 1 93.62 348 ASP B C 1
ATOM 5589 O O . ASP B 1 348 ? 11.57 -29.797 -14.547 1 93.62 348 ASP B O 1
ATOM 5593 N N . CYS B 1 349 ? 13.508 -28.875 -13.875 1 92.44 349 CYS B N 1
ATOM 5594 C CA . CYS B 1 349 ? 13.734 -29.938 -12.898 1 92.44 349 CYS B CA 1
ATOM 5595 C C . CYS B 1 349 ? 12.625 -29.969 -11.867 1 92.44 349 CYS B C 1
ATOM 5597 O O . CYS B 1 349 ? 12.117 -31.047 -11.531 1 92.44 349 CYS B O 1
ATOM 5599 N N . ILE B 1 350 ? 12.25 -28.828 -11.391 1 95.38 350 ILE B N 1
ATOM 5600 C CA . ILE B 1 350 ? 11.211 -28.734 -10.383 1 95.38 350 ILE B CA 1
ATOM 5601 C C . ILE B 1 350 ? 9.891 -29.25 -10.945 1 95.38 350 ILE B C 1
ATOM 5603 O O . ILE B 1 350 ? 9.203 -30.062 -10.32 1 95.38 350 ILE B O 1
ATOM 5607 N N . VAL B 1 351 ? 9.516 -28.844 -12.18 1 96.56 351 VAL B N 1
ATOM 5608 C CA . VAL B 1 351 ? 8.258 -29.203 -12.805 1 96.56 351 VAL B CA 1
ATOM 5609 C C . VAL B 1 351 ? 8.234 -30.703 -13.078 1 96.56 351 VAL B C 1
ATOM 5611 O O . VAL B 1 351 ? 7.227 -31.375 -12.812 1 96.56 351 VAL B O 1
ATOM 5614 N N . GLN B 1 352 ? 9.359 -31.234 -13.594 1 94.19 352 GLN B N 1
ATOM 5615 C CA . GLN B 1 352 ? 9.43 -32.656 -13.891 1 94.19 352 GLN B CA 1
ATOM 5616 C C . GLN B 1 352 ? 9.289 -33.5 -12.625 1 94.19 352 GLN B C 1
ATOM 5618 O O . GLN B 1 352 ? 8.57 -34.5 -12.625 1 94.19 352 GLN B O 1
ATOM 5623 N N . GLU B 1 353 ? 9.977 -33.062 -11.602 1 94.62 353 GLU B N 1
ATOM 5624 C CA . GLU B 1 353 ? 9.883 -33.781 -10.336 1 94.62 353 GLU B CA 1
ATOM 5625 C C . GLU B 1 353 ? 8.453 -33.75 -9.797 1 94.62 353 GLU B C 1
ATOM 5627 O O . GLU B 1 353 ? 7.941 -34.781 -9.344 1 94.62 353 GLU B O 1
ATOM 5632 N N . ALA B 1 354 ? 7.859 -32.594 -9.797 1 97.06 354 ALA B N 1
ATOM 5633 C CA . ALA B 1 354 ? 6.484 -32.469 -9.312 1 97.06 354 ALA B CA 1
ATOM 5634 C C . ALA B 1 354 ? 5.539 -33.375 -10.117 1 97.06 354 ALA B C 1
ATOM 5636 O O . ALA B 1 354 ? 4.664 -34.031 -9.547 1 97.06 354 ALA B O 1
ATOM 5637 N N . PHE B 1 355 ? 5.727 -33.375 -11.453 1 96.5 355 PHE B N 1
ATOM 5638 C CA . PHE B 1 355 ? 4.902 -34.188 -12.336 1 96.5 355 PHE B CA 1
ATOM 5639 C C . PHE B 1 355 ? 5.074 -35.688 -12.016 1 96.5 355 PHE B C 1
ATOM 5641 O O . PHE B 1 355 ? 4.09 -36.406 -11.867 1 96.5 355 PHE B O 1
ATOM 5648 N N . GLU B 1 356 ? 6.301 -36.125 -11.867 1 95.69 356 GLU B N 1
ATOM 5649 C CA . GLU B 1 356 ? 6.617 -37.531 -11.617 1 95.69 356 GLU B CA 1
ATOM 5650 C C . GLU B 1 356 ? 6.105 -37.969 -10.258 1 95.69 356 GLU B C 1
ATOM 5652 O O . GLU B 1 356 ? 5.711 -39.125 -10.086 1 95.69 356 GLU B O 1
ATOM 5657 N N . LYS B 1 357 ? 6.09 -37.062 -9.359 1 96.38 357 LYS B N 1
ATOM 5658 C CA . LYS B 1 357 ? 5.656 -37.406 -8 1 96.38 357 LYS B CA 1
ATOM 5659 C C . LYS B 1 357 ? 4.137 -37.344 -7.887 1 96.38 357 LYS B C 1
ATOM 5661 O O . LYS B 1 357 ? 3.584 -37.625 -6.816 1 96.38 357 LYS B O 1
ATOM 5666 N N . GLY B 1 358 ? 3.451 -36.938 -8.961 1 96.06 358 GLY B N 1
ATOM 5667 C CA . GLY B 1 358 ? 2.031 -37.25 -8.977 1 96.06 358 GLY B CA 1
ATOM 5668 C C . GLY B 1 358 ? 1.149 -36 -9.023 1 96.06 358 GLY B C 1
ATOM 5669 O O . GLY B 1 358 ? -0.064 -36.094 -8.828 1 96.06 358 GLY B O 1
ATOM 5670 N N . SER B 1 359 ? 1.704 -34.812 -9.227 1 97.12 359 SER B N 1
ATOM 5671 C CA . SER B 1 359 ? 0.848 -33.625 -9.328 1 97.12 359 SER B CA 1
ATOM 5672 C C . SER B 1 359 ? -0.187 -33.781 -10.438 1 97.12 359 SER B C 1
ATOM 5674 O O . SER B 1 359 ? 0.12 -34.312 -11.508 1 97.12 359 SER B O 1
ATOM 5676 N N . THR B 1 360 ? -1.402 -33.375 -10.227 1 96.62 360 THR B N 1
ATOM 5677 C CA . THR B 1 360 ? -2.475 -33.5 -11.203 1 96.62 360 THR B CA 1
ATOM 5678 C C . THR B 1 360 ? -2.9 -32.125 -11.734 1 96.62 360 THR B C 1
ATOM 5680 O O . THR B 1 360 ? -3.881 -32.031 -12.477 1 96.62 360 THR B O 1
ATOM 5683 N N . ASP B 1 361 ? -2.207 -31.078 -11.359 1 97 361 ASP B N 1
ATOM 5684 C CA . ASP B 1 361 ? -2.582 -29.719 -11.703 1 97 361 ASP B CA 1
ATOM 5685 C C . ASP B 1 361 ? -1.614 -29.125 -12.719 1 97 361 ASP B C 1
ATOM 5687 O O . ASP B 1 361 ? -0.617 -29.75 -13.078 1 97 361 ASP B O 1
ATOM 5691 N N . ASN B 1 362 ? -2.012 -27.969 -13.305 1 98.31 362 ASN B N 1
ATOM 5692 C CA . ASN B 1 362 ? -1.01 -27.203 -14.039 1 98.31 362 ASN B CA 1
ATOM 5693 C C . ASN B 1 362 ? 0.208 -26.891 -13.18 1 98.31 362 ASN B C 1
ATOM 5695 O O . ASN B 1 362 ? 0.079 -26.688 -11.969 1 98.31 362 ASN B O 1
ATOM 5699 N N . LEU B 1 363 ? 1.354 -27.016 -13.766 1 98.31 363 LEU B N 1
ATOM 5700 C CA . LEU B 1 363 ? 2.609 -26.766 -13.062 1 98.31 363 LEU B CA 1
ATOM 5701 C C . LEU B 1 363 ? 3.348 -25.578 -13.672 1 98.31 363 LEU B C 1
ATOM 5703 O O . LEU B 1 363 ? 3.707 -25.594 -14.852 1 98.31 363 LEU B O 1
ATOM 5707 N N . SER B 1 364 ? 3.494 -24.516 -12.953 1 98.19 364 SER B N 1
ATOM 5708 C CA . SER B 1 364 ? 4.234 -23.344 -13.391 1 98.19 364 SER B CA 1
ATOM 5709 C C . SER B 1 364 ? 5.184 -22.844 -12.297 1 98.19 364 SER B C 1
ATOM 5711 O O . SER B 1 364 ? 4.805 -22.766 -11.133 1 98.19 364 SER B O 1
ATOM 5713 N N . VAL B 1 365 ? 6.441 -22.562 -12.664 1 98 365 VAL B N 1
ATOM 5714 C CA . VAL B 1 365 ? 7.418 -22.125 -11.664 1 98 365 VAL B CA 1
ATOM 5715 C C . VAL B 1 365 ? 8.438 -21.188 -12.312 1 98 365 VAL B C 1
ATOM 5717 O O . VAL B 1 365 ? 8.766 -21.344 -13.492 1 98 365 VAL B O 1
ATOM 5720 N N . VAL B 1 366 ? 8.812 -20.172 -11.641 1 96.94 366 VAL B N 1
ATOM 5721 C CA . VAL B 1 366 ? 9.93 -19.297 -11.984 1 96.94 366 VAL B CA 1
ATOM 5722 C C . VAL B 1 366 ? 11.023 -19.406 -10.922 1 96.94 366 VAL B C 1
ATOM 5724 O O . VAL B 1 366 ? 10.734 -19.391 -9.727 1 96.94 366 VAL B O 1
ATOM 5727 N N . VAL B 1 367 ? 12.242 -19.625 -11.359 1 95.88 367 VAL B N 1
ATOM 5728 C CA . VAL B 1 367 ? 13.391 -19.656 -10.461 1 95.88 367 VAL B CA 1
ATOM 5729 C C . VAL B 1 367 ? 14.305 -18.469 -10.734 1 95.88 367 VAL B C 1
ATOM 5731 O O . VAL B 1 367 ? 14.68 -18.219 -11.883 1 95.88 367 VAL B O 1
ATOM 5734 N N . VAL B 1 368 ? 14.609 -17.734 -9.711 1 94.38 368 VAL B N 1
ATOM 5735 C CA . VAL B 1 368 ? 15.508 -16.594 -9.828 1 94.38 368 VAL B CA 1
ATOM 5736 C C . VAL B 1 368 ? 16.781 -16.859 -9.016 1 94.38 368 VAL B C 1
ATOM 5738 O O . VAL B 1 368 ? 16.766 -16.766 -7.789 1 94.38 368 VAL B O 1
ATOM 5741 N N . PRO B 1 369 ? 17.859 -17.172 -9.695 1 92 369 PRO B N 1
ATOM 5742 C CA . PRO B 1 369 ? 19.125 -17.266 -8.969 1 92 369 PRO B CA 1
ATOM 5743 C C . PRO B 1 369 ? 19.609 -15.914 -8.445 1 92 369 PRO B C 1
ATOM 5745 O O . PRO B 1 369 ? 19.609 -14.93 -9.188 1 92 369 PRO B O 1
ATOM 5748 N N . LEU B 1 370 ? 20 -15.773 -7.227 1 90.25 370 LEU B N 1
ATOM 5749 C CA . LEU B 1 370 ? 20.359 -14.5 -6.617 1 90.25 370 LEU B CA 1
ATOM 5750 C C . LEU B 1 370 ? 21.875 -14.289 -6.68 1 90.25 370 LEU B C 1
ATOM 5752 O O . LEU B 1 370 ? 22.344 -13.148 -6.633 1 90.25 370 LEU B O 1
ATOM 5756 N N . ARG B 1 371 ? 22.734 -15.172 -6.504 1 72.5 371 ARG B N 1
ATOM 5757 C CA . ARG B 1 371 ? 24.172 -14.977 -6.602 1 72.5 371 ARG B CA 1
ATOM 5758 C C . ARG B 1 371 ? 24.562 -14.477 -7.984 1 72.5 371 ARG B C 1
ATOM 5760 O O . ARG B 1 371 ? 25.453 -13.633 -8.117 1 72.5 371 ARG B O 1
ATOM 5767 N N . SER B 1 372 ? 24 -15.055 -8.938 1 53 372 SER B N 1
ATOM 5768 C CA . SER B 1 372 ? 24.406 -14.711 -10.297 1 53 372 SER B CA 1
ATOM 5769 C C . SER B 1 372 ? 23.703 -13.445 -10.781 1 53 372 SER B C 1
ATOM 5771 O O . SER B 1 372 ? 24.203 -12.75 -11.664 1 53 372 SER B O 1
ATOM 5773 N N . ALA B 1 373 ? 22.484 -13.195 -10.32 1 50.69 373 ALA B N 1
ATOM 5774 C CA . ALA B 1 373 ? 21.688 -12.141 -10.938 1 50.69 373 ALA B CA 1
ATOM 5775 C C . ALA B 1 373 ? 22.109 -10.766 -10.422 1 50.69 373 ALA B C 1
ATOM 5777 O O . ALA B 1 373 ? 21.453 -9.758 -10.719 1 50.69 373 ALA B O 1
ATOM 5778 N N . GLY B 1 374 ? 23.391 -10.609 -9.961 1 50.66 374 GLY B N 1
ATOM 5779 C CA . GLY B 1 374 ? 23.891 -9.297 -9.578 1 50.66 374 GLY B CA 1
ATOM 5780 C C . GLY B 1 374 ? 23.156 -8.695 -8.398 1 50.66 374 GLY B C 1
ATOM 5781 O O . GLY B 1 374 ? 23.234 -7.488 -8.164 1 50.66 374 GLY B O 1
ATOM 5782 N N . PHE B 1 375 ? 22.172 -9.438 -7.898 1 50.19 375 PHE B N 1
ATOM 5783 C CA . PHE B 1 375 ? 21.438 -8.859 -6.781 1 50.19 375 PHE B CA 1
ATOM 5784 C C . PHE B 1 375 ? 22.172 -9.117 -5.465 1 50.19 375 PHE B C 1
ATOM 5786 O O . PHE B 1 375 ? 21.562 -9.047 -4.391 1 50.19 375 PHE B O 1
ATOM 5793 N N . SER B 1 376 ? 23.438 -9.594 -5.516 1 44.91 376 SER B N 1
ATOM 5794 C CA . SER B 1 376 ? 24.172 -9.914 -4.297 1 44.91 376 SER B CA 1
ATOM 5795 C C . SER B 1 376 ? 24.328 -8.688 -3.406 1 44.91 376 SER B C 1
ATOM 5797 O O . SER B 1 376 ? 24.484 -7.57 -3.906 1 44.91 376 SER B O 1
ATOM 5799 N N . PRO B 1 377 ? 24 -8.93 -2.061 1 43.28 377 PRO B N 1
ATOM 5800 C CA . PRO B 1 377 ? 24.359 -7.828 -1.163 1 43.28 377 PRO B CA 1
ATOM 5801 C C . PRO B 1 377 ? 25.797 -7.344 -1.361 1 43.28 377 PRO B C 1
ATOM 5803 O O . PRO B 1 377 ? 26.656 -8.117 -1.777 1 43.28 377 PRO B O 1
ATOM 5806 N N . MET B 1 378 ? 26.016 -6.191 -1.626 1 29.8 378 MET B N 1
ATOM 5807 C CA . MET B 1 378 ? 27.391 -5.727 -1.648 1 29.8 378 MET B CA 1
ATOM 5808 C C . MET B 1 378 ? 28.141 -6.156 -0.385 1 29.8 378 MET B C 1
ATOM 5810 O O . MET B 1 378 ? 27.625 -5.973 0.725 1 29.8 378 MET B O 1
ATOM 5814 N N . LYS B 1 379 ? 29.172 -7.098 -0.493 1 29.33 379 LYS B N 1
ATOM 5815 C CA . LYS B 1 379 ? 30.125 -7.391 0.581 1 29.33 379 LYS B CA 1
ATOM 5816 C C . LYS B 1 379 ? 30.578 -6.109 1.269 1 29.33 379 LYS B C 1
ATOM 5818 O O . LYS B 1 379 ? 31.078 -5.191 0.612 1 29.33 379 LYS B O 1
ATOM 5823 N N . HIS B 1 380 ? 29.922 -5.785 2.447 1 25.17 380 HIS B N 1
ATOM 5824 C CA . HIS B 1 380 ? 30.844 -5.02 3.273 1 25.17 380 HIS B CA 1
ATOM 5825 C C . HIS B 1 380 ? 32.062 -5.852 3.652 1 25.17 380 HIS B C 1
ATOM 5827 O O . HIS B 1 380 ? 31.953 -7.051 3.924 1 25.17 380 HIS B O 1
#

InterPro domains:
  IPR001932 PPM-type phosphatase-like domain [PF00481] (63-362)
  IPR001932 PPM-type phosphatase-like domain [PS51746] (62-370)
  IPR001932 PPM-type phosphatase-like domain [SM00332] (54-368)
  IPR001932 PPM-type phosphatase-like domain [cd00143] (63-370)
  IPR015655 Protein phosphatase 2C [PTHR47992] (58-369)
  IPR036457 PPM-type phosphatase-like domain superfamily [G3DSA:3.60.40.10] (52-373)
  IPR036457 PPM-type phosphatase-like domain superfamily [SSF81606] (56-371)

pLDDT: mean 77.65, std 23.71, range [24.83, 98.88]

Nearest PDB structures (foldseek):
  2iq1-assembly1_A  TM=8.637E-01  e=5.117E-22  Homo sapiens
  4da1-assembly1_A  TM=8.175E-01  e=1.446E-22  Homo sapiens
  6ak7-assembly1_A  TM=8.235E-01  e=4.831E-22  Homo sapiens
  3zvu-assembly1_B  TM=7.153E-01  e=6.049E-21  Arabidopsis thaliana
  2irm-assembly1_A  TM=5.724E-01  e=2.200E-14  Anopheles gambiae

Organism: NCBI:txid165716

Secondary structure (DSSP, 8-state):
------------------------SSS--HHHHHHHHHHHHHHHHH-TT-TT--------TT-EEEEE-TTSSS--EEEEEEEEEEEEEEETTEEEEEEEEEEEEEEEESSSHHHHHHHHHHHHHHHHHHHHT-SSGGG---------SSS--SSS---S-THHHHHHHHHHHHHHHHHHHHHTT---EE-EEEEEEETTEEEEEEESS-EEEEEEEEE-SSS---EEEEEEE-----STTSHHHHHHHHHTT--EE-SSS-EETTTB--SB-EE-GGGGGGT-B-PPEE---EE--TTEEEEEEE-THHHHH--HHHHHHHHHHHHSTTSS-----TTS-TTS-HHHHHHHHHHHTT--S-EEEEEEETTTTT------/------------------------SSS--HHHHHHHHHHHHHHHHH-TT-TT--------TT-EEEEE-TTSSS--EEEEEEEEEEEEEEETTEEEEEEEEEEEEEEEESSSHHHHHHHHHHHHHHHHHHHHH-SSGGG--------SS-SS-SSS---S-THHHHHHHHHHHHHHHHHHHHHTT---EE-EEEEEEETTEEEEEEESS-EEEEEEEEE-TTS---EEEEEEE-----STTSHHHHHHHHHTT--EE-SSS-EETTTB--SB-EE-GGGGGGT-B-PPEEPPPEE--TTEEEEEEE-THHHHH--HHHHHHHHHHHHTTTSS-----TTS-TTS-HHHHHHHHHHHTT--S-EEEEEEETTTTT------

Foldseek 3Di:
DDPPPPDPPPPPPPPPPPPPPVVPDPQPDPVLLVQCVVQNLVSLPPDPSRPPLPPDDQCCVPWDKDWDQFQPPDGQKDKGWDQFDWAWAQDPVGTDTFGKTKIKIKAKDPHNVLNVLLNVQLVSRLRRCCRNPVNYQQQPFDDPDDDPDDDDRDDPRSDRRPFDCVVVSRQVSLVVSLVVLVVVLFQMWIKMWMWMAGLQKIKIKIFAAWWKWWWFWDADPPPDRDTATDIDTPDDGAFCVDPVLVVQLVVLPWDWDDDPQTATNPHHGGQEIRHNNVCVSRNHYPGMDIDGMDGHAQRTWKMKTWGCLLVVQDDRRRLRRLVRCVVPPPDDPDPNPPQAPPPDGSNSSSQSVSSVSPRNGIIMMIMDTCVPSPSYDPDD/DDPPPPPPPPPPPPPPPPPPPVVPDPQPDPVLLVQCVVQNLVSLPPDPSRPPLPPDDACCVPWDKDWDQFQPPDGQKDKGWDQFDWAWAQDPVGTDTFGKTKIKIKAKDPHNVLNVLLNVQLVSRLRRCCRNPVSDQQQPDDDPDPPVPDDPRPPPRSPDRPFPCVVVSRQVSLVVSLVVLVVVLFQMWIKMWMWMAGLQKIKIKIFAAWWKWWWFWDADPPPDRDTATDIDTPDDGAFCVDPVLVVQLVVLPWDWDDDPQTATNPHHGGQEIRHNNVCVSRNHYPGMDIDGMDGHAQRTWKMKTWGCLLVVQDDRRRLRRLVRVVVVPDDDPDPNPPQAPPPDGSNSSSQSVSSVSPRNGIIMMIMDTCVPSPSHDPDD

Radius of gyration: 30.13 Å; Cα contacts (8 Å, |Δi|>4): 1639; chains: 2; bounding box: 111×103×105 Å

Solvent-accessible surface area (backbone atoms only — not comparable to full-atom values): 40291 Å² total; per-residue (Å²): 137,82,79,77,78,73,78,78,77,75,73,77,74,77,74,72,75,72,72,72,69,67,78,68,45,88,70,46,39,32,62,34,39,34,38,27,62,52,51,34,48,69,38,32,65,70,32,83,78,32,72,83,62,66,74,77,78,81,47,51,83,75,52,45,58,32,74,43,32,65,69,36,95,61,66,23,64,33,76,37,40,32,58,72,38,71,42,62,20,48,44,97,90,40,81,38,68,45,61,35,21,40,38,34,36,18,42,25,40,79,47,38,63,32,6,52,50,47,47,56,48,44,58,47,31,39,51,45,44,42,50,72,71,41,34,30,62,47,58,58,28,76,67,82,67,80,75,75,86,84,84,94,79,78,78,68,56,58,41,88,13,57,59,47,54,50,45,40,54,47,42,47,44,46,50,52,50,31,32,54,27,52,74,67,58,25,67,14,18,13,26,34,27,39,40,38,38,43,92,33,26,37,36,41,35,35,20,17,53,36,43,38,35,39,23,22,59,39,74,49,83,82,70,52,90,57,71,42,41,42,56,41,75,71,56,72,65,32,23,52,86,39,59,29,48,31,32,42,19,45,46,22,68,32,44,78,37,66,90,87,63,42,12,46,70,73,72,39,53,57,39,25,31,38,34,30,47,82,52,14,32,30,38,39,34,51,71,61,49,42,49,71,77,39,77,52,48,83,46,42,43,34,37,39,38,26,28,50,24,41,55,70,46,35,50,63,56,58,54,23,49,64,49,40,59,66,69,58,47,78,78,71,84,64,82,60,59,85,70,43,52,94,83,50,53,73,26,42,27,54,48,44,44,16,48,74,59,58,27,61,37,41,29,37,33,37,41,44,57,29,67,77,64,70,42,47,45,76,84,124,137,82,83,75,78,76,77,79,76,77,74,75,74,76,74,73,75,71,70,72,69,66,81,67,46,87,72,46,39,32,62,33,38,34,38,27,62,52,51,34,48,68,39,31,68,69,32,84,78,33,72,81,64,68,72,76,80,79,47,48,82,74,52,45,59,32,74,43,32,66,70,37,96,62,67,23,63,32,76,38,39,33,56,71,37,70,42,63,20,47,44,97,88,40,81,37,68,44,61,33,20,39,38,33,37,17,41,25,41,80,46,37,62,32,5,51,50,45,47,55,48,46,58,46,31,37,51,46,42,42,51,71,71,41,36,28,59,52,60,60,30,78,77,77,78,89,48,92,77,78,87,88,73,79,73,63,58,49,44,88,15,52,62,44,51,49,44,42,53,46,41,46,45,46,51,52,48,32,32,55,27,53,76,67,57,26,68,14,17,14,26,35,28,38,39,37,37,44,93,31,24,37,36,41,35,34,20,16,55,35,43,37,35,38,22,22,59,38,73,50,83,82,71,52,90,55,72,43,40,42,57,41,75,70,59,72,65,32,24,52,86,38,56,29,50,30,32,43,20,45,47,20,67,32,44,78,36,66,92,87,63,42,12,46,70,72,73,39,54,57,39,24,32,37,34,29,46,83,51,15,32,30,38,37,34,50,72,60,48,41,49,72,78,39,77,51,48,83,45,43,42,34,39,38,38,26,28,50,24,43,55,69,46,34,51,64,56,57,56,23,49,63,48,40,63,64,69,57,57,76,78,77,85,65,82,62,60,85,70,44,51,95,83,51,52,73,25,43,28,53,48,45,44,17,49,73,61,60,25,62,37,42,28,38,33,36,40,43,58,30,67,78,64,72,42,47,45,77,83,124

Sequence (760 aa):
MKLKMGGLKVVLLLLGVFMCVIPFSYGLSESCMMVYDEGRAPAVLRSPECPDWVLSAESRLNCQFSTTQGRRRYQEDHISCNLDMKIPLSGENGPKNINVGVVAVFDGHIGKEASEMASKLFMDYFYLHSVFGLHKNWLSEKEEQDIDEESELHSSNLGRCIPTEASCLICIPTFLIMREAFKINSASGTTAVVLLLVDGQIFVANVGDSKALLCSETQDDDGSLKAYLSPKELTIDHTAHRDEERSRIEQAGGIITGYGLPLINGHFPMTRAIGDVPLKIYGIISDPELRDWQALTANDSYLVISSDGIFESLNPKHVCELLQGAHSGGSKKLKRKPSCSSESSLADCIVQEAFEKGSTDNLSVVVVPLRSAGFSPMKHMKLKMGGLKVVLLLLGVFMCVIPFSYGLSESCMMVYDEGRAPAVLRSPECPDWVLSAESRLNCQFSTTQGRRRYQEDHISCNLDMKIPLSGENGPKNINVGVVAVFDGHIGKEASEMASKLFMDYFYLHSVFGLHKNWLSEKEEQDIDEESELHSSNLGRCIPTEASCLICIPTFLIMREAFKINSASGTTAVVLLLVDGQIFVANVGDSKALLCSETQDDDGSLKAYLSPKELTIDHTAHRDEERSRIEQAGGIITGYGLPLINGHFPMTRAIGDVPLKIYGIISDPELRDWQALTANDSYLVISSDGIFESLNPKHVCELLQGAHSGGSKKLKRKPSCSSESSLADCIVQEAFEKGSTDNLSVVVVPLRSAGFSPMKH